Protein AF-0000000067826919 (afdb_homodimer)

Sequence (488 aa):
MISADLNPHSVPWWILAPQGTEAQAIAKGLGKTDQIYLQAMPVGATAVQSFLANLAQTWAKSEKPQGLLVMGVTGSLSADYGIGQALWVEQCQYWESGNHGQRQEYVGDRRLMDRVNHLLGPEWQIPAVRGITVSEVVCRGEEKELLGKKSGAQVVDMENTAVLAFGEAKQIPVAILRVVSDTMTQDLPDLNGVFTEQGALQPLPLAKALLRRPLAAGHLIQGSLKACAQLTAIAQSLSGALGKMISADLNPHSVPWWILAPQGTEAQAIAKGLGKTDQIYLQAMPVGATAVQSFLANLAQTWAKSEKPQGLLVMGVTGSLSADYGIGQALWVEQCQYWESGNHGQRQEYVGDRRLMDRVNHLLGPEWQIPAVRGITVSEVVCRGEEKELLGKKSGAQVVDMENTAVLAFGEAKQIPVAILRVVSDTMTQDLPDLNGVFTEQGALQPLPLAKALLRRPLAAGHLIQGSLKACAQLTAIAQSLSGALGK

Foldseek 3Di:
DPPPCCVPPLQAEEEEEADDLQLVLLCLLLDDDPRHHYDHFFFFAVLRLVVVVVVVVVADPVRDHQEYEYEEAWEFLDPVADQQQKAWAAKEFEADPPCAPVTDIFGADVVVVVVLDVLLDPPNPHYYWHEYAYGADDFALVVSNVCCVRNVGGIYGGHVVNVRVVCVVVVHGYIYMYGYLYYSVAGAFHCGPQADPNRHGNDVVVVVSCVVPVVNVVSNVVSSVSRSNSSSNSSNSNSVSVVD/DPPPPCVPPLQAEEEEEADDLQLVLLCLLLDDDPRYHYDHFFFFAQLRLVVVVVVVVVADPPRDHQEYEYEEAWEFLDPVADQQQKAWAAKEFEADPPCAPVTDIFGADVVVVVVLDVLLDPPNPHYYWHEYAYGADDFALVVSNVCCVRNVGGIYGGHVVNVRVVCVVVVHGYIYMYGYLYYSVAGAFHCGPQADPNRHGNDVVVVVSCVVPVVNVVSNVVSSVSRSNSSSNSSNSNSVSVVD

Radius of gyration: 25.4 Å; Cα contacts (8 Å, |Δi|>4): 1041; chains: 2; bounding box: 56×92×64 Å

pLDDT: mean 90.51, std 14.55, range [22.2, 98.81]

Secondary structure (DSSP, 8-state):
-----------PEEEEEETTHHHHHHHHHH-S-SSEEEEEE-SSHHHHHHHHHHHHHHS-TT---S-EEEEEEEEE-STT--TT-EEEEEEEEE--TT-TT-SPEEE--HHHHHHHHHHH-GGG---EEEEEE-SS----HHHHHHHHHHH--SEEESSHHHHHHHHHHHT--EEEEEEEEE-TTSPPP--TTSB-TTSPBPHHHHHHHHHH-HHHHHHHHHHHHHHHHHHHHHHHHHHHHH--/-----------PEEEEEETTHHHHHHHHHH-S-SSEEEEEE-SSHHHHHHHHHHHHHHS-TT---S-EEEEEEEEE-STT--TT-EEEEEEEEE--TT-TT-SPEEE--HHHHHHHHHHH-GGG---EEEEEE-SS----HHHHHHHHHHH--SEEESSHHHHHHHHHHHT--EEEEEEEEE-TTSPPP--TTSB-TTSPBPHHHHHHHHHH-HHHHHHHHHHHHHHHHHHHHHHHHHHHHH--

InterPro domains:
  IPR000845 Nucleoside phosphorylase domain [PF01048] (55-188)
  IPR035994 Nucleoside phosphorylase superfamily [G3DSA:3.40.50.1580] (13-198)
  IPR035994 Nucleoside phosphorylase superfamily [SSF53167] (41-212)

Solvent-accessible surface area (backbone atoms only — not comparable to full-atom values): 24657 Å² total; per-residue (Å²): 133,80,78,78,74,74,73,63,80,73,66,44,43,35,34,40,16,41,50,60,63,48,31,49,26,32,46,64,24,36,55,90,58,86,55,54,43,78,42,66,35,42,44,31,31,68,24,33,42,56,50,50,57,53,53,55,68,70,40,52,93,87,53,68,62,78,34,38,35,35,44,42,69,26,36,20,27,38,94,86,50,52,69,40,42,57,32,31,42,44,31,30,24,48,50,49,90,89,49,73,76,74,42,70,73,40,68,38,30,63,69,56,46,51,52,52,46,62,46,56,36,84,86,63,75,60,50,75,38,40,28,30,20,30,89,62,76,80,31,46,16,67,58,29,43,51,46,14,67,74,69,69,25,38,30,40,40,35,38,58,45,35,53,42,50,48,18,62,76,68,72,30,46,30,28,39,41,30,16,18,25,43,44,42,87,45,45,39,32,67,57,71,74,21,48,47,84,66,18,46,79,37,62,63,56,42,52,52,26,35,68,74,28,56,68,23,30,50,46,46,52,52,20,43,53,46,14,33,52,42,42,15,52,52,29,30,36,40,38,55,46,64,77,96,131,79,78,78,76,74,74,64,80,72,65,44,44,34,36,40,18,40,52,63,64,47,30,48,28,31,45,64,23,36,54,89,58,85,56,53,43,78,41,67,34,42,45,32,32,70,23,33,42,56,49,50,58,54,52,55,68,69,40,51,93,86,53,67,61,76,32,37,36,35,44,41,68,26,36,22,26,38,93,86,50,53,69,41,42,56,32,32,41,45,32,30,25,48,50,48,91,88,48,70,75,73,43,69,73,39,68,40,29,63,69,56,44,50,53,51,44,62,47,57,37,83,85,66,76,60,50,74,40,39,28,30,19,28,89,62,74,80,30,45,16,67,57,29,44,51,48,15,68,74,69,68,26,38,28,40,39,36,40,60,45,36,53,43,51,47,19,62,75,68,71,28,46,31,28,39,41,29,16,17,24,43,42,42,86,45,44,39,34,68,58,73,75,20,49,49,85,66,17,45,79,37,63,62,56,41,52,53,26,35,69,74,28,57,68,24,30,49,45,47,50,53,21,44,51,47,16,33,52,43,42,16,52,52,29,30,36,40,38,55,46,65,77,95

Structure (mmCIF, N/CA/C/O backbone):
data_AF-0000000067826919-model_v1
#
loop_
_entity.id
_entity.type
_entity.pdbx_description
1 polymer 'Slr1977 protein'
#
loop_
_atom_site.group_PDB
_atom_site.id
_atom_site.type_symbol
_atom_site.label_atom_id
_atom_site.label_alt_id
_atom_site.label_comp_id
_atom_site.label_asym_id
_atom_site.label_entity_id
_atom_site.label_seq_id
_atom_site.pdbx_PDB_ins_code
_atom_site.Cartn_x
_atom_site.Cartn_y
_atom_site.Cartn_z
_atom_site.occupancy
_atom_site.B_iso_or_equiv
_atom_site.auth_seq_id
_atom_site.auth_comp_id
_atom_site.auth_asym_id
_atom_site.auth_atom_id
_atom_site.pdbx_PDB_model_num
ATOM 1 N N . MET A 1 1 ? 26.266 49.375 2.889 1 22.67 1 MET A N 1
ATOM 2 C CA . MET A 1 1 ? 25.312 48.938 1.87 1 22.67 1 MET A CA 1
ATOM 3 C C . MET A 1 1 ? 25.516 47.469 1.517 1 22.67 1 MET A C 1
ATOM 5 O O . MET A 1 1 ? 26.406 47.125 0.733 1 22.67 1 MET A O 1
ATOM 9 N N . ILE A 1 2 ? 25.578 46.562 2.486 1 28.77 2 ILE A N 1
ATOM 10 C CA . ILE A 1 2 ? 26.078 45.188 2.566 1 28.77 2 ILE A CA 1
ATOM 11 C C . ILE A 1 2 ? 25.375 44.344 1.529 1 28.77 2 ILE A C 1
ATOM 13 O O . ILE A 1 2 ? 24.141 44.25 1.51 1 28.77 2 ILE A O 1
ATOM 17 N N . SER A 1 3 ? 25.891 44.312 0.277 1 25.03 3 SER A N 1
ATOM 18 C CA . SER A 1 3 ? 25.469 43.5 -0.864 1 25.03 3 SER A CA 1
ATOM 19 C C . SER A 1 3 ? 25.172 42.062 -0.449 1 25.03 3 SER A C 1
ATOM 21 O O . SER A 1 3 ? 26.047 41.375 0.03 1 25.03 3 SER A O 1
ATOM 23 N N . ALA A 1 4 ? 24.234 41.812 0.43 1 30.27 4 ALA A N 1
ATOM 24 C CA . ALA A 1 4 ? 23.844 40.5 0.931 1 30.27 4 ALA A CA 1
ATOM 25 C C . ALA A 1 4 ? 23.766 39.469 -0.202 1 30.27 4 ALA A C 1
ATOM 27 O O . ALA A 1 4 ? 22.844 39.5 -1.021 1 30.27 4 ALA A O 1
ATOM 28 N N . ASP A 1 5 ? 24.828 39.156 -0.942 1 29.58 5 ASP A N 1
ATOM 29 C CA . ASP A 1 5 ? 25.188 38.156 -1.945 1 29.58 5 ASP A CA 1
ATOM 30 C C . ASP A 1 5 ? 24.609 36.812 -1.59 1 29.58 5 ASP A C 1
ATOM 32 O O . ASP A 1 5 ? 25.234 36 -0.884 1 29.58 5 ASP A O 1
ATOM 36 N N . LEU A 1 6 ? 23.438 36.594 -0.964 1 31.91 6 LEU A N 1
ATOM 37 C CA . LEU A 1 6 ? 22.75 35.312 -0.764 1 31.91 6 LEU A CA 1
ATOM 38 C C . LEU A 1 6 ? 22.828 34.469 -2.021 1 31.91 6 LEU A C 1
ATOM 40 O O . LEU A 1 6 ? 22.062 34.688 -2.969 1 31.91 6 LEU A O 1
ATOM 44 N N . ASN A 1 7 ? 23.938 34.344 -2.688 1 33.41 7 ASN A N 1
ATOM 45 C CA . ASN A 1 7 ? 24.125 33.406 -3.797 1 33.41 7 ASN A CA 1
ATOM 46 C C . ASN A 1 7 ? 23.547 32.031 -3.48 1 33.41 7 ASN A C 1
ATOM 48 O O . ASN A 1 7 ? 24.281 31.109 -3.152 1 33.41 7 ASN A O 1
ATOM 52 N N . PRO A 1 8 ? 22.594 31.781 -2.395 1 36.62 8 PRO A N 1
ATOM 53 C CA . PRO A 1 8 ? 22.422 30.5 -1.712 1 36.62 8 PRO A CA 1
ATOM 54 C C . PRO A 1 8 ? 22.266 29.328 -2.684 1 36.62 8 PRO A C 1
ATOM 56 O O . PRO A 1 8 ? 21.609 29.453 -3.713 1 36.62 8 PRO A O 1
ATOM 59 N N . HIS A 1 9 ? 23.172 28.641 -3.074 1 40.69 9 HIS A N 1
ATOM 60 C CA . HIS A 1 9 ? 22.984 27.281 -3.584 1 40.69 9 HIS A CA 1
ATOM 61 C C . HIS A 1 9 ? 21.688 26.688 -3.078 1 40.69 9 HIS A C 1
ATOM 63 O O . HIS A 1 9 ? 21.5 26.5 -1.873 1 40.69 9 HIS A O 1
ATOM 69 N N . SER A 1 10 ? 20.5 27.062 -3.475 1 48.16 10 SER A N 1
ATOM 70 C CA . SER A 1 10 ? 19.094 26.859 -3.166 1 48.16 10 SER A CA 1
ATOM 71 C C . SER A 1 10 ? 18.812 25.406 -2.811 1 48.16 10 SER A C 1
ATOM 73 O O . SER A 1 10 ? 18.844 24.531 -3.68 1 48.16 10 SER A O 1
ATOM 75 N N . VAL A 1 11 ? 19.469 24.969 -1.791 1 51.22 11 VAL A N 1
ATOM 76 C CA . VAL A 1 11 ? 19.125 23.641 -1.307 1 51.22 11 VAL A CA 1
ATOM 77 C C . VAL A 1 11 ? 17.609 23.422 -1.413 1 51.22 11 VAL A C 1
ATOM 79 O O . VAL A 1 11 ? 16.828 24.234 -0.936 1 51.22 11 VAL A O 1
ATOM 82 N N . PRO A 1 12 ? 17.312 22.484 -2.201 1 64 12 PRO A N 1
ATOM 83 C CA . PRO A 1 12 ? 15.906 22.125 -2.428 1 64 12 PRO A CA 1
ATOM 84 C C . PRO A 1 12 ? 15.148 21.875 -1.129 1 64 12 PRO A C 1
ATOM 86 O O . PRO A 1 12 ? 15.75 21.531 -0.113 1 64 12 PRO A O 1
ATOM 89 N N . TRP A 1 13 ? 14.023 22.484 -0.927 1 77.88 13 TRP A N 1
ATOM 90 C CA . TRP A 1 13 ? 13.07 22.188 0.14 1 77.88 13 TRP A CA 1
ATOM 91 C C . TRP A 1 13 ? 12.719 20.703 0.146 1 77.88 13 TRP A C 1
ATOM 93 O O . TRP A 1 13 ? 12.602 20.078 -0.913 1 77.88 13 TRP A O 1
ATOM 103 N N . TRP A 1 14 ? 12.836 20.141 1.384 1 90.12 14 TRP A N 1
ATOM 104 C CA . TRP A 1 14 ? 12.359 18.781 1.536 1 90.12 14 TRP A CA 1
ATOM 105 C C . TRP A 1 14 ? 10.953 18.75 2.129 1 90.12 14 TRP A C 1
ATOM 107 O O . TRP A 1 14 ? 10.695 19.391 3.148 1 90.12 14 TRP A O 1
ATOM 117 N N . ILE A 1 15 ? 10.125 18.109 1.476 1 96.25 15 ILE A N 1
ATOM 118 C CA . ILE A 1 15 ? 8.805 17.812 2.014 1 96.25 15 ILE A CA 1
ATOM 119 C C . ILE A 1 15 ? 8.711 16.328 2.359 1 96.25 15 ILE A C 1
ATOM 121 O O . ILE A 1 15 ? 9.016 15.477 1.529 1 96.25 15 ILE A O 1
ATOM 125 N N . LEU A 1 16 ? 8.422 16.047 3.604 1 97.69 16 LEU A N 1
ATOM 126 C CA . LEU A 1 16 ? 8.125 14.695 4.055 1 97.69 16 LEU A CA 1
ATOM 127 C C . LEU A 1 16 ? 6.625 14.477 4.152 1 97.69 16 LEU A C 1
ATOM 129 O O . LEU A 1 16 ? 5.902 15.32 4.688 1 97.69 16 LEU A O 1
ATOM 133 N N . ALA A 1 17 ? 6.16 13.391 3.598 1 98.25 17 ALA A N 1
ATOM 134 C CA . ALA A 1 17 ? 4.734 13.07 3.652 1 98.25 17 ALA A CA 1
ATOM 135 C C . ALA A 1 17 ? 4.52 11.578 3.873 1 98.25 17 ALA A C 1
ATOM 137 O O . ALA A 1 17 ? 5.227 10.75 3.295 1 98.25 17 ALA A O 1
ATOM 138 N N . PRO A 1 18 ? 3.52 11.242 4.777 1 97.31 18 PRO A N 1
ATOM 139 C CA . PRO A 1 18 ? 3.197 9.812 4.863 1 97.31 18 PRO A CA 1
ATOM 140 C C . PRO A 1 18 ? 2.924 9.188 3.496 1 97.31 18 PRO A C 1
ATOM 142 O O . PRO A 1 18 ? 2.264 9.805 2.654 1 97.31 18 PRO A O 1
ATOM 145 N N . GLN A 1 19 ? 3.447 8.062 3.297 1 93.88 19 GLN A N 1
ATOM 146 C CA . GLN A 1 19 ? 3.336 7.371 2.014 1 93.88 19 GLN A CA 1
ATOM 147 C C . GLN A 1 19 ? 1.877 7.09 1.665 1 93.88 19 GLN A C 1
ATOM 149 O O . GLN A 1 19 ? 1 7.168 2.529 1 93.88 19 GLN A O 1
ATOM 154 N N . GLY A 1 20 ? 1.653 6.75 0.382 1 92.06 20 GLY A N 1
ATOM 155 C CA . GLY A 1 20 ? 0.302 6.453 -0.062 1 92.06 20 GLY A CA 1
ATOM 156 C C . GLY A 1 20 ? -0.434 7.664 -0.596 1 92.06 20 GLY A C 1
ATOM 157 O O . GLY A 1 20 ? 0.093 8.398 -1.438 1 92.06 20 GLY A O 1
ATOM 158 N N . THR A 1 21 ? -1.667 7.793 -0.115 1 94.69 21 THR A N 1
ATOM 159 C CA . THR A 1 21 ? -2.582 8.781 -0.669 1 94.69 21 THR A CA 1
ATOM 160 C C . THR A 1 21 ? -2.061 10.195 -0.426 1 94.69 21 THR A C 1
ATOM 162 O O . THR A 1 21 ? -2.164 11.062 -1.299 1 94.69 21 THR A O 1
ATOM 165 N N . GLU A 1 22 ? -1.487 10.398 0.685 1 97.56 22 GLU A N 1
ATOM 166 C CA . GLU A 1 22 ? -1.019 11.734 1.034 1 97.56 22 GLU A CA 1
ATOM 167 C C . GLU A 1 22 ? 0.143 12.164 0.142 1 97.56 22 GLU A C 1
ATOM 169 O O . GLU A 1 22 ? 0.104 13.242 -0.464 1 97.56 22 GLU A O 1
ATOM 174 N N . ALA A 1 23 ? 1.159 11.375 0.108 1 96.94 23 ALA A N 1
ATOM 175 C CA . ALA A 1 23 ? 2.314 11.688 -0.73 1 96.94 23 ALA A CA 1
ATOM 176 C C . ALA A 1 23 ? 1.904 11.859 -2.189 1 96.94 23 ALA A C 1
ATOM 178 O O . ALA A 1 23 ? 2.418 12.734 -2.887 1 96.94 23 ALA A O 1
ATOM 179 N N . GLN A 1 24 ? 0.992 11.078 -2.619 1 95.19 24 GLN A N 1
ATOM 180 C CA . GLN A 1 24 ? 0.528 11.164 -4 1 95.19 24 GLN A CA 1
ATOM 181 C C . GLN A 1 24 ? -0.197 12.484 -4.254 1 95.19 24 GLN A C 1
ATOM 183 O O . GLN A 1 24 ? -0.012 13.102 -5.305 1 95.19 24 GLN A O 1
ATOM 188 N N . ALA A 1 25 ? -1.01 12.852 -3.328 1 97.56 25 ALA A N 1
ATOM 189 C CA . ALA A 1 25 ? -1.729 14.117 -3.453 1 97.56 25 ALA A CA 1
ATOM 190 C C . ALA A 1 25 ? -0.761 15.297 -3.535 1 97.56 25 ALA A C 1
ATOM 192 O O . ALA A 1 25 ? -0.942 16.203 -4.352 1 97.56 25 ALA A O 1
ATOM 193 N N . ILE A 1 26 ? 0.23 15.234 -2.709 1 97.94 26 ILE A N 1
ATOM 194 C CA . ILE A 1 26 ? 1.218 16.297 -2.672 1 97.94 26 ILE A CA 1
ATOM 195 C C . ILE A 1 26 ? 2.035 16.297 -3.963 1 97.94 26 ILE A C 1
ATOM 197 O O . ILE A 1 26 ? 2.285 17.344 -4.551 1 97.94 26 ILE A O 1
ATOM 201 N N . ALA A 1 27 ? 2.389 15.164 -4.383 1 96.38 27 ALA A N 1
ATOM 202 C CA . ALA A 1 27 ? 3.121 15.047 -5.641 1 96.38 27 ALA A CA 1
ATOM 203 C C . ALA A 1 27 ? 2.32 15.633 -6.801 1 96.38 27 ALA A C 1
ATOM 205 O O . ALA A 1 27 ? 2.871 16.328 -7.652 1 96.38 27 ALA A O 1
ATOM 206 N N . LYS A 1 28 ? 1.099 15.273 -6.824 1 96 28 LYS A N 1
ATOM 207 C CA . LYS A 1 28 ? 0.214 15.797 -7.863 1 96 28 LYS A CA 1
ATOM 208 C C . LYS A 1 28 ? 0.203 17.328 -7.859 1 96 28 LYS A C 1
ATOM 210 O O . LYS A 1 28 ? 0.217 17.953 -8.922 1 96 28 LYS A O 1
ATOM 215 N N . GLY A 1 29 ? 0.184 17.875 -6.727 1 97.56 29 GLY A N 1
ATOM 216 C CA . GLY A 1 29 ? 0.195 19.328 -6.602 1 97.56 29 GLY A CA 1
ATOM 217 C C . GLY A 1 29 ? 1.517 19.938 -7.012 1 97.56 29 GLY A C 1
ATOM 218 O O . GLY A 1 29 ? 1.539 20.984 -7.676 1 97.56 29 GLY A O 1
ATOM 219 N N . LEU A 1 30 ? 2.582 19.344 -6.613 1 95.44 30 LEU A N 1
ATOM 220 C CA . LEU A 1 30 ? 3.906 19.875 -6.91 1 95.44 30 LEU A CA 1
ATOM 221 C C . LEU A 1 30 ? 4.191 19.812 -8.406 1 95.44 30 LEU A C 1
ATOM 223 O O . LEU A 1 30 ? 4.848 20.703 -8.953 1 95.44 30 LEU A O 1
ATOM 227 N N . GLY A 1 31 ? 3.65 18.797 -9.039 1 93.5 31 GLY A N 1
ATOM 228 C CA . GLY A 1 31 ? 4.004 18.609 -10.438 1 93.5 31 GLY A CA 1
ATOM 229 C C . GLY A 1 31 ? 5.488 18.375 -10.648 1 93.5 31 GLY A C 1
ATOM 230 O O . GLY A 1 31 ? 6.148 17.75 -9.82 1 93.5 31 GLY A O 1
ATOM 231 N N . LYS A 1 32 ? 5.957 18.703 -11.828 1 87.19 32 LYS A N 1
ATOM 232 C CA . LYS A 1 32 ? 7.387 18.609 -12.109 1 87.19 32 LYS A CA 1
ATOM 233 C C . LYS A 1 32 ? 8.141 19.797 -11.523 1 87.19 32 LYS A C 1
ATOM 235 O O . LYS A 1 32 ? 7.793 20.953 -11.789 1 87.19 32 LYS A O 1
ATOM 240 N N . THR A 1 33 ? 8.922 19.547 -10.57 1 84.81 33 THR A N 1
ATOM 241 C CA . THR A 1 33 ? 9.703 20.625 -9.953 1 84.81 33 THR A CA 1
ATOM 242 C C . THR A 1 33 ? 11.078 20.109 -9.539 1 84.81 33 THR A C 1
ATOM 244 O O . THR A 1 33 ? 11.227 18.953 -9.148 1 84.81 33 THR A O 1
ATOM 247 N N . ASP A 1 34 ? 12 20.984 -9.633 1 82.44 34 ASP A N 1
ATOM 248 C CA . ASP A 1 34 ? 13.344 20.672 -9.164 1 82.44 34 ASP A CA 1
ATOM 249 C C . ASP A 1 34 ? 13.695 21.453 -7.91 1 82.44 34 ASP A C 1
ATOM 251 O O . ASP A 1 34 ? 14.812 21.359 -7.402 1 82.44 34 ASP A O 1
ATOM 255 N N . GLN A 1 35 ? 12.742 22.109 -7.434 1 83.69 35 GLN A N 1
ATOM 256 C CA . GLN A 1 35 ? 13 22.984 -6.297 1 83.69 35 GLN A CA 1
ATOM 257 C C . GLN A 1 35 ? 12.586 22.328 -4.988 1 83.69 35 GLN A C 1
ATOM 259 O O . GLN A 1 35 ? 12.984 22.781 -3.908 1 83.69 35 GLN A O 1
ATOM 264 N N . ILE A 1 36 ? 11.727 21.422 -5.125 1 88.19 36 ILE A N 1
ATOM 265 C CA . ILE A 1 36 ? 11.203 20.75 -3.943 1 88.19 36 ILE A CA 1
ATOM 266 C C . ILE A 1 36 ? 11.398 19.234 -4.082 1 88.19 36 ILE A C 1
ATOM 268 O O . ILE A 1 36 ? 11.062 18.656 -5.113 1 88.19 36 ILE A O 1
ATOM 272 N N . TYR A 1 37 ? 11.969 18.688 -3.047 1 90.12 37 TYR A N 1
ATOM 273 C CA . TYR A 1 37 ? 12.109 17.25 -2.988 1 90.12 37 TYR A CA 1
ATOM 274 C C . TYR A 1 37 ? 11.047 16.625 -2.084 1 90.12 37 TYR A C 1
ATOM 276 O O . TYR A 1 37 ? 10.977 16.953 -0.895 1 90.12 37 TYR A O 1
ATOM 284 N N . LEU A 1 38 ? 10.258 15.836 -2.66 1 95 38 LEU A N 1
ATOM 285 C CA . LEU A 1 38 ? 9.234 15.133 -1.893 1 95 38 LEU A CA 1
ATOM 286 C C . LEU A 1 38 ? 9.711 13.742 -1.502 1 95 38 LEU A C 1
ATOM 288 O O . LEU A 1 38 ? 10.18 12.977 -2.352 1 95 38 LEU A O 1
ATOM 292 N N . GLN A 1 39 ? 9.648 13.461 -0.242 1 94.94 39 GLN A N 1
ATOM 293 C CA . GLN A 1 39 ? 10 12.141 0.272 1 94.94 39 GLN A CA 1
ATOM 294 C C . GLN A 1 39 ? 8.836 11.516 1.032 1 94.94 39 GLN A C 1
ATOM 296 O O . GLN A 1 39 ? 8.359 12.078 2.023 1 94.94 39 GLN A O 1
ATOM 301 N N . ALA A 1 40 ? 8.414 10.352 0.578 1 96.19 40 ALA A N 1
ATOM 302 C CA . ALA A 1 40 ? 7.371 9.609 1.288 1 96.19 40 ALA A CA 1
ATOM 303 C C . ALA A 1 40 ? 7.941 8.914 2.52 1 96.19 40 ALA A C 1
ATOM 305 O O . ALA A 1 40 ? 9.008 8.305 2.459 1 96.19 40 ALA A O 1
ATOM 306 N N . MET A 1 41 ? 7.25 9.023 3.58 1 97.06 41 MET A N 1
ATOM 307 C CA . MET A 1 41 ? 7.688 8.367 4.809 1 97.06 41 MET A CA 1
ATOM 308 C C . MET A 1 41 ? 6.664 7.336 5.27 1 97.06 41 MET A C 1
ATOM 310 O O . MET A 1 41 ? 5.504 7.379 4.859 1 97.06 41 MET A O 1
ATOM 314 N N . PRO A 1 42 ? 7.082 6.371 6.07 1 96.75 42 PRO A N 1
ATOM 315 C CA . PRO A 1 42 ? 6.145 5.379 6.609 1 96.75 42 PRO A CA 1
ATOM 316 C C . PRO A 1 42 ? 5.195 5.973 7.645 1 96.75 42 PRO A C 1
ATOM 318 O O . PRO A 1 42 ? 5.332 7.141 8.016 1 96.75 42 PRO A O 1
ATOM 321 N N . VAL A 1 43 ? 4.273 5.184 7.988 1 96.62 43 VAL A N 1
ATOM 322 C CA . VAL A 1 43 ? 3.307 5.613 8.992 1 96.62 43 VAL A CA 1
ATOM 323 C C . VAL A 1 43 ? 3.748 5.133 10.375 1 96.62 43 VAL A C 1
ATOM 325 O O . VAL A 1 43 ? 4.203 3.998 10.523 1 96.62 43 VAL A O 1
ATOM 328 N N . GLY A 1 44 ? 3.631 6.039 11.336 1 96.69 44 GLY A N 1
ATOM 329 C CA . GLY A 1 44 ? 3.971 5.695 12.703 1 96.69 44 GLY A CA 1
ATOM 330 C C . GLY A 1 44 ? 5.293 6.281 13.164 1 96.69 44 GLY A C 1
ATOM 331 O O . GLY A 1 44 ? 6.254 6.328 12.391 1 96.69 44 GLY A O 1
ATOM 332 N N . ALA A 1 45 ? 5.336 6.617 14.391 1 95.56 45 ALA A N 1
ATOM 333 C CA . ALA A 1 45 ? 6.492 7.328 14.93 1 95.56 45 ALA A CA 1
ATOM 334 C C . ALA A 1 45 ? 7.742 6.449 14.906 1 95.56 45 ALA A C 1
ATOM 336 O O . ALA A 1 45 ? 8.82 6.906 14.516 1 95.56 45 ALA A O 1
ATOM 337 N N . THR A 1 46 ? 7.594 5.211 15.242 1 94.62 46 THR A N 1
ATOM 338 C CA . THR A 1 46 ? 8.742 4.316 15.297 1 94.62 46 THR A CA 1
ATOM 339 C C . THR A 1 46 ? 9.312 4.082 13.898 1 94.62 46 THR A C 1
ATOM 341 O O . THR A 1 46 ? 10.523 4.172 13.695 1 94.62 46 THR A O 1
ATOM 344 N N . ALA A 1 47 ? 8.453 3.836 13.016 1 96.75 47 ALA A N 1
ATOM 345 C CA . ALA A 1 47 ? 8.875 3.611 11.641 1 96.75 47 ALA A CA 1
ATOM 346 C C . ALA A 1 47 ? 9.531 4.859 11.055 1 96.75 47 ALA A C 1
ATOM 348 O O . ALA A 1 47 ? 10.516 4.77 10.312 1 96.75 47 ALA A O 1
ATOM 349 N N . VAL A 1 48 ? 9.016 5.977 11.383 1 97.94 48 VAL A N 1
ATOM 350 C CA . VAL A 1 48 ? 9.531 7.242 10.875 1 97.94 48 VAL A CA 1
ATOM 351 C C . VAL A 1 48 ? 10.93 7.492 11.438 1 97.94 48 VAL A C 1
ATOM 353 O O . VAL A 1 48 ? 11.812 7.984 10.727 1 97.94 48 VAL A O 1
ATOM 356 N N . GLN A 1 49 ? 11.133 7.145 12.695 1 96.94 49 GLN A N 1
ATOM 357 C CA . GLN A 1 49 ? 12.445 7.32 13.305 1 96.94 49 GLN A CA 1
ATOM 358 C C . GLN A 1 49 ? 13.516 6.551 12.539 1 96.94 49 GLN A C 1
ATOM 360 O O . GLN A 1 49 ? 14.562 7.102 12.195 1 96.94 49 GLN A O 1
ATOM 365 N N . SER A 1 50 ? 13.18 5.336 12.281 1 96.12 50 SER A N 1
ATOM 366 C CA . SER A 1 50 ? 14.109 4.508 11.523 1 96.12 50 SER A CA 1
ATOM 367 C C . SER A 1 50 ? 14.312 5.047 10.117 1 96.12 50 SER A C 1
ATOM 369 O O . SER A 1 50 ? 15.438 5.074 9.609 1 96.12 50 SER A O 1
ATOM 371 N N . PHE A 1 51 ? 13.266 5.438 9.531 1 97 51 PHE A N 1
ATOM 372 C CA . PHE A 1 51 ? 13.297 5.992 8.18 1 97 51 PHE A CA 1
ATOM 373 C C . PHE A 1 51 ? 14.195 7.219 8.117 1 97 51 PHE A C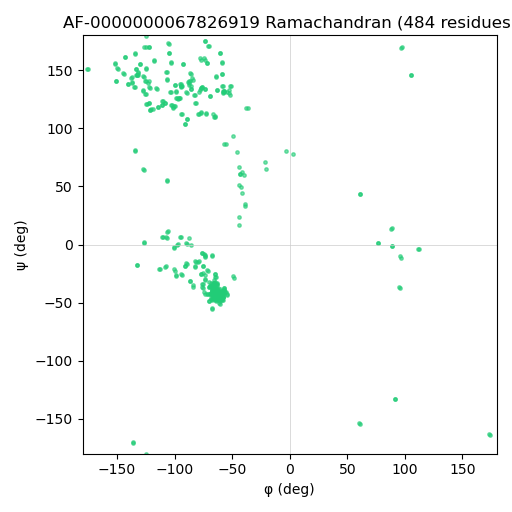 1
ATOM 375 O O . PHE A 1 51 ? 15.047 7.324 7.238 1 97 51 PHE A O 1
ATOM 382 N N . LEU A 1 52 ? 14.078 8.102 9.047 1 96.31 52 LEU A N 1
ATOM 383 C CA . LEU A 1 52 ? 14.836 9.352 9.055 1 96.31 52 LEU A CA 1
ATOM 384 C C . LEU A 1 52 ? 16.312 9.086 9.328 1 96.31 52 LEU A C 1
ATOM 386 O O . LEU A 1 52 ? 17.172 9.758 8.773 1 96.31 52 LEU A O 1
ATOM 390 N N . ALA A 1 53 ? 16.562 8.094 10.195 1 94.69 53 ALA A N 1
ATOM 391 C CA . ALA A 1 53 ? 17.953 7.715 10.438 1 94.69 53 ALA A CA 1
ATOM 392 C C . ALA A 1 53 ? 18.625 7.242 9.156 1 94.69 53 ALA A C 1
ATOM 394 O O . ALA A 1 53 ? 19.766 7.633 8.859 1 94.69 53 ALA A O 1
ATOM 395 N N . ASN A 1 54 ? 17.938 6.527 8.422 1 92.69 54 ASN A N 1
ATOM 396 C CA . ASN A 1 54 ? 18.469 6.027 7.156 1 92.69 54 ASN A CA 1
ATOM 397 C C . ASN A 1 54 ? 18.594 7.145 6.125 1 92.69 54 ASN A C 1
ATOM 399 O O . ASN A 1 54 ? 19.578 7.199 5.379 1 92.69 54 ASN A O 1
ATOM 403 N N . LEU A 1 55 ? 17.578 7.969 6.082 1 90.31 55 LEU A N 1
ATOM 404 C CA . LEU A 1 55 ? 17.594 9.094 5.152 1 90.31 55 LEU A CA 1
ATOM 405 C C . LEU A 1 55 ? 18.797 10 5.41 1 90.31 55 LEU A C 1
ATOM 407 O O . LEU A 1 55 ? 19.453 10.438 4.469 1 90.31 55 LEU A O 1
ATOM 411 N N . ALA A 1 56 ? 19.109 10.219 6.602 1 90.19 56 ALA A N 1
ATOM 412 C CA . ALA A 1 56 ? 20.203 11.102 6.992 1 90.19 56 ALA A CA 1
ATOM 413 C C . ALA A 1 56 ? 21.547 10.547 6.516 1 90.19 56 ALA A C 1
ATOM 415 O O . ALA A 1 56 ? 22.469 11.312 6.227 1 90.19 56 ALA A O 1
ATOM 416 N N . GLN A 1 57 ? 21.578 9.234 6.41 1 88.06 57 GLN A N 1
ATOM 417 C CA . GLN A 1 57 ? 22.828 8.602 5.961 1 88.06 57 GLN A CA 1
ATOM 418 C C . GLN A 1 57 ? 23.062 8.867 4.48 1 88.06 57 GLN A C 1
ATOM 420 O O . GLN A 1 57 ? 24.203 8.758 4.004 1 88.06 57 GLN A O 1
ATOM 425 N N . THR A 1 58 ? 22 9.156 3.828 1 82.75 58 THR A N 1
ATOM 426 C CA . THR A 1 58 ? 22.156 9.398 2.396 1 82.75 58 THR A CA 1
ATOM 427 C C . THR A 1 58 ? 22.625 10.82 2.135 1 82.75 58 THR A C 1
ATOM 429 O O . THR A 1 58 ? 23.062 11.141 1.024 1 82.75 58 THR A O 1
ATOM 432 N N . TRP A 1 59 ? 22.547 11.664 3.1 1 79.81 59 TRP A N 1
ATOM 433 C CA . TRP A 1 59 ? 22.953 13.062 2.955 1 79.81 59 TRP A CA 1
ATOM 434 C C . TRP A 1 59 ? 24.453 13.203 3.104 1 79.81 59 TRP A C 1
ATOM 436 O O . TRP A 1 59 ? 25.062 12.578 3.975 1 79.81 59 TRP A O 1
ATOM 446 N N . ALA A 1 60 ? 24.953 13.773 1.94 1 72.19 60 ALA A N 1
ATOM 447 C CA . ALA A 1 60 ? 26.359 14.117 2.119 1 72.19 60 ALA A CA 1
ATOM 448 C C . ALA A 1 60 ? 26.547 15.086 3.281 1 72.19 60 ALA A C 1
ATOM 450 O O . ALA A 1 60 ? 25.641 15.867 3.596 1 72.19 60 ALA A O 1
ATOM 451 N N . LYS A 1 61 ? 27.703 14.898 3.924 1 62.47 61 LYS A N 1
ATOM 452 C CA . LYS A 1 61 ? 28 15.742 5.078 1 62.47 61 LYS A CA 1
ATOM 453 C C . LYS A 1 61 ? 27.781 17.219 4.762 1 62.47 61 LYS A C 1
ATOM 455 O O . LYS A 1 61 ? 27.312 17.984 5.613 1 62.47 61 LYS A O 1
ATOM 460 N N . SER A 1 62 ? 27.922 17.516 3.555 1 60.22 62 SER A N 1
ATOM 461 C CA . SER A 1 62 ? 27.859 18.906 3.15 1 60.22 62 SER A CA 1
ATOM 462 C C . SER A 1 62 ? 26.484 19.266 2.611 1 60.22 62 SER A C 1
ATOM 464 O O . SER A 1 62 ? 26.188 20.453 2.387 1 60.22 62 SER A O 1
ATOM 466 N N . GLU A 1 63 ? 25.562 18.25 2.598 1 71.81 63 GLU A N 1
ATOM 467 C CA . GLU A 1 63 ? 24.297 18.562 1.955 1 71.81 63 GLU A CA 1
ATOM 468 C C . GLU A 1 63 ? 23.125 18.25 2.867 1 71.81 63 GLU A C 1
ATOM 470 O O . GLU A 1 63 ? 22.266 17.438 2.518 1 71.81 63 GLU A O 1
ATOM 475 N N . LYS A 1 64 ? 23.109 19.031 3.986 1 76.75 64 LYS A N 1
ATOM 476 C CA . LYS A 1 64 ? 21.953 18.938 4.887 1 76.75 64 LYS A CA 1
ATOM 477 C C . LYS A 1 64 ? 20.812 19.844 4.426 1 76.75 64 LYS A C 1
ATOM 479 O O . LYS A 1 64 ? 21.047 20.953 3.963 1 76.75 64 LYS A O 1
ATOM 484 N N . PRO A 1 65 ? 19.609 19.281 4.641 1 84.31 65 PRO A N 1
ATOM 485 C CA . PRO A 1 65 ? 18.484 20.141 4.25 1 84.31 65 PRO A CA 1
ATOM 486 C C . PRO A 1 65 ? 18.406 21.422 5.086 1 84.31 65 PRO A C 1
ATOM 488 O O . PRO A 1 65 ? 18.703 21.391 6.281 1 84.31 65 PRO A O 1
ATOM 491 N N . GLN A 1 66 ? 18 22.469 4.457 1 83.12 66 GLN A N 1
ATOM 492 C CA . GLN A 1 66 ? 17.812 23.734 5.148 1 83.12 66 GLN A CA 1
ATOM 493 C C . GLN A 1 66 ? 16.547 23.734 6 1 83.12 66 GLN A C 1
ATOM 495 O O . GLN A 1 66 ? 16.406 24.562 6.902 1 83.12 66 GLN A O 1
ATOM 500 N N . GLY A 1 67 ? 15.68 22.844 5.711 1 91.69 67 GLY A N 1
ATOM 501 C CA . GLY A 1 67 ? 14.43 22.672 6.434 1 91.69 67 GLY A CA 1
ATOM 502 C C . GLY A 1 67 ? 13.625 21.469 5.973 1 91.69 67 GLY A C 1
ATOM 503 O O . GLY A 1 67 ? 13.781 21.016 4.84 1 91.69 67 GLY A O 1
ATOM 504 N N . LEU A 1 68 ? 12.906 20.984 6.895 1 95.31 68 LEU A N 1
ATOM 505 C CA . LEU A 1 68 ? 11.984 19.891 6.594 1 95.31 68 LEU A CA 1
ATOM 506 C C . LEU A 1 68 ? 10.539 20.344 6.781 1 95.31 68 LEU A C 1
ATOM 508 O O . LEU A 1 68 ? 10.156 20.797 7.867 1 95.31 68 LEU A O 1
ATOM 512 N N . LEU A 1 69 ? 9.859 20.297 5.727 1 97.25 69 LEU A N 1
ATOM 513 C CA . LEU A 1 69 ? 8.422 20.516 5.801 1 97.25 69 LEU A CA 1
ATOM 514 C C . LEU A 1 69 ? 7.656 19.203 5.793 1 97.25 69 LEU A C 1
ATOM 516 O O . LEU A 1 69 ? 7.777 18.422 4.852 1 97.25 69 LEU A O 1
ATOM 520 N N . VAL A 1 70 ? 6.91 18.969 6.855 1 98.44 70 VAL A N 1
ATOM 521 C CA . VAL A 1 70 ? 6.055 17.797 6.918 1 98.44 70 VAL A CA 1
ATOM 522 C C . VAL A 1 70 ? 4.633 18.156 6.512 1 98.44 70 VAL A C 1
ATOM 524 O O . VAL A 1 70 ? 4.062 19.125 7.027 1 98.44 70 VAL A O 1
ATOM 527 N N . MET A 1 71 ? 4.125 17.469 5.57 1 98.5 71 MET A N 1
ATOM 528 C CA . MET A 1 71 ? 2.744 17.672 5.145 1 98.5 71 MET A CA 1
ATOM 529 C C . MET A 1 71 ? 1.959 16.359 5.195 1 98.5 71 MET A C 1
ATOM 531 O O . MET A 1 71 ? 2.477 15.312 4.824 1 98.5 71 MET A O 1
ATOM 535 N N . GLY A 1 72 ? 0.743 16.484 5.617 1 98.62 72 GLY A N 1
ATOM 536 C CA . GLY A 1 72 ? -0.124 15.312 5.699 1 98.62 72 GLY A CA 1
ATOM 537 C C . GLY A 1 72 ? -1.458 15.609 6.355 1 98.62 72 GLY A C 1
ATOM 538 O O . GLY A 1 72 ? -1.854 16.766 6.48 1 98.62 72 GLY A O 1
ATOM 539 N N . VAL A 1 73 ? -2.174 14.492 6.781 1 98.56 73 VAL A N 1
ATOM 540 C CA . VAL A 1 73 ? -3.494 14.68 7.375 1 98.56 73 VAL A CA 1
ATOM 541 C C . VAL A 1 73 ? -3.41 14.492 8.891 1 98.56 73 VAL A C 1
ATOM 543 O O . VAL A 1 73 ? -2.41 13.992 9.406 1 98.56 73 VAL A O 1
ATOM 546 N N . THR A 1 74 ? -4.477 14.961 9.555 1 98.38 74 THR A N 1
ATOM 547 C CA . THR A 1 74 ? -4.566 14.883 11.008 1 98.38 74 THR A CA 1
ATOM 548 C C . THR A 1 74 ? -6.02 14.734 11.453 1 98.38 74 THR A C 1
ATOM 550 O O . THR A 1 74 ? -6.938 15.078 10.711 1 98.38 74 THR A O 1
ATOM 553 N N . GLY A 1 75 ? -6.168 14.078 12.602 1 98.19 75 GLY A N 1
ATOM 554 C CA . GLY A 1 75 ? -7.473 14.086 13.242 1 98.19 75 GLY A CA 1
ATOM 555 C C . GLY A 1 75 ? -7.676 15.273 14.172 1 98.19 75 GLY A C 1
ATOM 556 O O . GLY A 1 75 ? -6.766 15.641 14.922 1 98.19 75 GLY A O 1
ATOM 557 N N . SER A 1 76 ? -8.844 15.805 14.109 1 98.44 76 SER A N 1
ATOM 558 C CA . SER A 1 76 ? -9.164 16.922 14.984 1 98.44 76 SER A CA 1
ATOM 559 C C . SER A 1 76 ? -9.664 16.438 16.344 1 98.44 76 SER A C 1
ATOM 561 O O . SER A 1 76 ? -10.453 15.492 16.422 1 98.44 76 SER A O 1
ATOM 563 N N . LEU A 1 77 ? -9.109 17.062 17.359 1 98.06 77 LEU A N 1
ATOM 564 C CA . LEU A 1 77 ? -9.539 16.797 18.734 1 98.06 77 LEU A CA 1
ATOM 565 C C . LEU A 1 77 ? -10.359 17.953 19.266 1 98.06 77 LEU A C 1
ATOM 567 O O . LEU A 1 77 ? -10.633 18.016 20.469 1 98.06 77 LEU A O 1
ATOM 571 N N . SER A 1 78 ? -10.633 18.891 18.438 1 95.94 78 SER A N 1
ATOM 572 C CA . SER A 1 78 ? -11.328 20.125 18.812 1 95.94 78 SER A CA 1
ATOM 573 C C . SER A 1 78 ? -12.469 20.422 17.844 1 95.94 78 SER A C 1
ATOM 575 O O . SER A 1 78 ? -12.352 20.172 16.641 1 95.94 78 SER A O 1
ATOM 577 N N . ALA A 1 79 ? -13.523 21.031 18.344 1 95.5 79 ALA A N 1
ATOM 578 C CA . ALA A 1 79 ? -14.664 21.406 17.516 1 95.5 79 ALA A CA 1
ATOM 579 C C . ALA A 1 79 ? -14.328 22.609 16.625 1 95.5 79 ALA A C 1
ATOM 581 O O . ALA A 1 79 ? -15.062 22.906 15.68 1 95.5 79 ALA A O 1
ATOM 582 N N . ASP A 1 80 ? -13.234 23.172 16.859 1 96.62 80 ASP A N 1
ATOM 583 C CA . ASP A 1 80 ? -12.891 24.422 16.203 1 96.62 80 ASP A CA 1
ATOM 584 C C . ASP A 1 80 ? -12.336 24.172 14.797 1 96.62 80 ASP A C 1
ATOM 586 O O . ASP A 1 80 ? -12.281 25.078 13.969 1 96.62 80 ASP A O 1
ATOM 590 N N . TYR A 1 81 ? -11.914 22.969 14.57 1 97.19 81 TYR A N 1
ATOM 591 C CA . TYR A 1 81 ? -11.234 22.703 13.305 1 97.19 81 TYR A CA 1
ATOM 592 C C . TYR A 1 81 ? -11.922 21.562 12.555 1 97.19 81 TYR A C 1
ATOM 594 O O . TYR A 1 81 ? -11.977 20.438 13.055 1 97.19 81 TYR A O 1
ATOM 602 N N . GLY A 1 82 ? -12.383 21.891 11.32 1 97.31 82 GLY A N 1
ATOM 603 C CA . GLY A 1 82 ? -13.148 20.922 10.539 1 97.31 82 GLY A CA 1
ATOM 604 C C . GLY A 1 82 ? -12.359 20.312 9.398 1 97.31 82 GLY A C 1
ATOM 605 O O . GLY A 1 82 ? -11.242 20.75 9.117 1 97.31 82 GLY A O 1
ATOM 606 N N . ILE A 1 83 ? -12.969 19.375 8.797 1 98.06 83 ILE A N 1
ATOM 607 C CA . ILE A 1 83 ? -12.344 18.641 7.703 1 98.06 83 ILE A CA 1
ATOM 608 C C . ILE A 1 83 ? -11.938 19.609 6.598 1 98.06 83 ILE A C 1
ATOM 610 O O . ILE A 1 83 ? -12.719 20.484 6.219 1 98.06 83 ILE A O 1
ATOM 614 N N . GLY A 1 84 ? -10.68 19.438 6.148 1 98 84 GLY A N 1
ATOM 615 C CA . GLY A 1 84 ? -10.18 20.266 5.062 1 98 84 GLY A CA 1
ATOM 616 C C . GLY A 1 84 ? -9.383 21.453 5.539 1 98 84 GLY A C 1
ATOM 617 O O . GLY A 1 84 ? -8.68 22.094 4.75 1 98 84 GLY A O 1
ATOM 618 N N . GLN A 1 85 ? -9.414 21.734 6.766 1 97.88 85 GLN A N 1
ATOM 619 C CA . GLN A 1 85 ? -8.688 22.891 7.285 1 97.88 85 GLN A CA 1
ATOM 620 C C . GLN A 1 85 ? -7.199 22.578 7.418 1 97.88 85 GLN A C 1
ATOM 622 O O . GLN A 1 85 ? -6.82 21.547 7.949 1 97.88 85 GLN A O 1
ATOM 627 N N . ALA A 1 86 ? -6.395 23.516 6.914 1 98.62 86 ALA A N 1
ATOM 628 C CA . ALA A 1 86 ? -4.945 23.406 7.066 1 98.62 86 ALA A CA 1
ATOM 629 C C . ALA A 1 86 ? -4.488 24.031 8.383 1 98.62 86 ALA A C 1
ATOM 631 O O . ALA A 1 86 ? -4.961 25.094 8.781 1 98.62 86 ALA A O 1
ATOM 632 N N . LEU A 1 87 ? -3.572 23.312 9.039 1 98.75 87 LEU A N 1
ATOM 633 C CA . LEU A 1 87 ? -3.105 23.75 10.352 1 98.75 87 LEU A CA 1
ATOM 634 C C . LEU A 1 87 ? -1.592 23.594 10.469 1 98.75 87 LEU A C 1
ATOM 636 O O . LEU A 1 87 ? -1.024 22.609 10 1 98.75 87 LEU A O 1
ATOM 640 N N . TRP A 1 88 ? -0.956 24.609 11.102 1 98.75 88 TRP A N 1
ATOM 641 C CA . TRP A 1 88 ? 0.406 24.422 11.594 1 98.75 88 TRP A CA 1
ATOM 642 C C . TRP A 1 88 ? 0.406 23.734 12.953 1 98.75 88 TRP A C 1
ATOM 644 O O . TRP A 1 88 ? -0.34 24.125 13.859 1 98.75 88 TRP A O 1
ATOM 654 N N . VAL A 1 89 ? 1.165 22.703 13.055 1 98.62 89 VAL A N 1
ATOM 655 C CA . VAL A 1 89 ? 1.361 22.125 14.383 1 98.62 89 VAL A CA 1
ATOM 656 C C . VAL A 1 89 ? 2.584 22.766 15.047 1 98.62 89 VAL A C 1
ATOM 658 O O . VAL A 1 89 ? 3.723 22.406 14.727 1 98.62 89 VAL A O 1
ATOM 661 N N . GLU A 1 90 ? 2.41 23.641 15.953 1 97.62 90 GLU A N 1
ATOM 662 C CA . GLU A 1 90 ? 3.498 24.438 16.516 1 97.62 90 GLU A CA 1
ATOM 663 C C . GLU A 1 90 ? 4.176 23.719 17.672 1 97.62 90 GLU A C 1
ATOM 665 O O . GLU A 1 90 ? 5.363 23.938 17.938 1 97.62 90 GLU A O 1
ATOM 670 N N . GLN A 1 91 ? 3.377 22.938 18.375 1 97.31 91 GLN A N 1
ATOM 671 C CA . GLN A 1 91 ? 3.871 22.125 19.469 1 97.31 91 GLN A CA 1
ATOM 672 C C . GLN A 1 91 ? 3.252 20.719 19.438 1 97.31 91 GLN A C 1
ATOM 674 O O . GLN A 1 91 ? 2.08 20.562 19.078 1 97.31 91 GLN A O 1
ATOM 679 N N . CYS A 1 92 ? 4.062 19.797 19.797 1 97.69 92 CYS A N 1
ATOM 680 C CA . CYS A 1 92 ? 3.568 18.422 19.75 1 97.69 92 CYS A CA 1
ATOM 681 C C . CYS A 1 92 ? 4.258 17.562 20.797 1 97.69 92 CYS A C 1
ATOM 683 O O . CYS A 1 92 ? 5.461 17.688 21.016 1 97.69 92 CYS A O 1
ATOM 685 N N . GLN A 1 93 ? 3.547 16.719 21.406 1 95.94 93 GLN A N 1
ATOM 686 C CA . GLN A 1 93 ? 4.07 15.773 22.391 1 95.94 93 GLN A CA 1
ATOM 687 C C . GLN A 1 93 ? 3.543 14.359 22.141 1 95.94 93 GLN A C 1
ATOM 689 O O . GLN A 1 93 ? 2.428 14.195 21.641 1 95.94 93 GLN A O 1
ATOM 694 N N . TYR A 1 94 ? 4.426 13.469 22.438 1 95.44 94 TYR A N 1
ATOM 695 C CA . TYR A 1 94 ? 3.967 12.086 22.359 1 95.44 94 TYR A CA 1
ATOM 696 C C . TYR A 1 94 ? 3.033 11.758 23.531 1 95.44 94 TYR A C 1
ATOM 698 O O . TYR A 1 94 ? 3.314 12.109 24.672 1 95.44 94 TYR A O 1
ATOM 706 N N . TRP A 1 95 ? 1.899 11.094 23.172 1 93.62 95 TRP A N 1
ATOM 707 C CA . TRP A 1 95 ? 0.874 10.805 24.172 1 93.62 95 TRP A CA 1
ATOM 708 C C . TRP A 1 95 ? 0.622 9.305 24.281 1 93.62 95 TRP A C 1
ATOM 710 O O . TRP A 1 95 ? 0.306 8.648 23.281 1 93.62 95 TRP A O 1
ATOM 720 N N . GLU A 1 96 ? 0.887 8.703 25.359 1 87.38 96 GLU A N 1
ATOM 721 C CA . GLU A 1 96 ? 0.628 7.293 25.625 1 87.38 96 GLU A CA 1
ATOM 722 C C . GLU A 1 96 ? -0.107 7.105 26.938 1 87.38 96 GLU A C 1
ATOM 724 O O . GLU A 1 96 ? -0.057 7.977 27.812 1 87.38 96 GLU A O 1
ATOM 729 N N . SER A 1 97 ? -0.792 5.922 26.891 1 74.44 97 SER A N 1
ATOM 730 C CA . SER A 1 97 ? -1.53 5.617 28.109 1 74.44 97 SER A CA 1
ATOM 731 C C . SER A 1 97 ? -0.604 5.57 29.328 1 74.44 97 SER A C 1
ATOM 733 O O . SER A 1 97 ? 0.459 4.945 29.281 1 74.44 97 SER A O 1
ATOM 735 N N . GLY A 1 98 ? -0.848 6.172 30.344 1 67 98 GLY A N 1
ATOM 736 C CA . GLY A 1 98 ? -0.151 6.105 31.609 1 67 98 GLY A CA 1
ATOM 737 C C . GLY A 1 98 ? 0.888 7.199 31.781 1 67 98 GLY A C 1
ATOM 738 O O . GLY A 1 98 ? 1.33 7.473 32.906 1 67 98 GLY A O 1
ATOM 739 N N . ASN A 1 99 ? 1.552 7.539 30.734 1 62.22 99 ASN A N 1
ATOM 740 C CA . ASN A 1 99 ? 2.584 8.562 30.875 1 62.22 99 ASN A CA 1
ATOM 741 C C . ASN A 1 99 ? 2.148 9.891 30.266 1 62.22 99 ASN A C 1
ATOM 743 O O . ASN A 1 99 ? 2.857 10.453 29.438 1 62.22 99 ASN A O 1
ATOM 747 N N . HIS A 1 100 ? 1.016 10.281 30.781 1 63.69 100 HIS A N 1
ATOM 748 C CA . HIS A 1 100 ? 0.353 11.469 30.266 1 63.69 100 HIS A CA 1
ATOM 749 C C . HIS A 1 100 ? 1.168 12.727 30.547 1 63.69 100 HIS A C 1
ATOM 751 O O . HIS A 1 100 ? 1.425 13.055 31.703 1 63.69 100 HIS A O 1
ATOM 757 N N . GLY A 1 101 ? 1.74 13.336 29.516 1 62.84 101 GLY A N 1
ATOM 758 C CA . GLY A 1 101 ? 2.271 14.688 29.609 1 62.84 101 GLY A CA 1
ATOM 759 C C . GLY A 1 101 ? 3.721 14.727 30.062 1 62.84 101 GLY A C 1
ATOM 760 O O . GLY A 1 101 ? 4.301 15.805 30.203 1 62.84 101 GLY A O 1
ATOM 761 N N . GLN A 1 102 ? 4.207 13.57 30.297 1 71.25 102 GLN A N 1
ATOM 762 C CA . GLN A 1 102 ? 5.562 13.617 30.844 1 71.25 102 GLN A CA 1
ATOM 763 C C . GLN A 1 102 ? 6.598 13.477 29.734 1 71.25 102 GLN A C 1
ATOM 765 O O . GLN A 1 102 ? 7.801 13.625 29.969 1 71.25 102 GLN A O 1
ATOM 770 N N . ARG A 1 103 ? 6.043 13.484 28.547 1 80.62 103 ARG A N 1
ATOM 771 C CA . ARG A 1 103 ? 7.004 13.328 27.453 1 80.62 103 ARG A CA 1
ATOM 772 C C . ARG A 1 103 ? 7.469 14.68 26.938 1 80.62 103 ARG A C 1
ATOM 774 O O . ARG A 1 103 ? 6.82 15.703 27.172 1 80.62 103 ARG A O 1
ATOM 781 N N . GLN A 1 104 ? 8.539 14.641 26.406 1 88.81 104 GLN A N 1
ATOM 782 C CA . GLN A 1 104 ? 9.125 15.852 25.844 1 88.81 104 GLN A CA 1
ATOM 783 C C . GLN A 1 104 ? 8.195 16.484 24.812 1 88.81 104 GLN A C 1
ATOM 785 O O . GLN A 1 104 ? 7.582 15.781 24 1 88.81 104 GLN A O 1
ATOM 790 N N . GLU A 1 105 ? 8.023 17.781 25 1 94.69 105 GLU A N 1
ATOM 791 C CA . GLU A 1 105 ? 7.309 18.578 24.016 1 94.69 105 GLU A CA 1
ATOM 792 C C . GLU A 1 105 ? 8.258 19.125 22.953 1 94.69 105 GLU A C 1
ATOM 794 O O . GLU A 1 105 ? 9.32 19.641 23.281 1 94.69 105 GLU A O 1
ATOM 799 N N . TYR A 1 106 ? 7.867 18.922 21.734 1 97.44 106 TYR A N 1
ATOM 800 C CA . TYR A 1 106 ? 8.656 19.438 20.625 1 97.44 106 TYR A CA 1
ATOM 801 C C . TYR A 1 106 ? 7.961 20.641 19.969 1 97.44 106 TYR A C 1
ATOM 803 O O . TYR A 1 106 ? 6.73 20.703 19.938 1 97.44 106 TYR A O 1
ATOM 811 N N . VAL A 1 107 ? 8.812 21.562 19.453 1 97.5 107 VAL A N 1
ATOM 812 C CA . VAL A 1 107 ? 8.273 22.797 18.875 1 97.5 107 VAL A CA 1
ATOM 813 C C . VAL A 1 107 ? 8.719 22.906 17.422 1 97.5 107 VAL A C 1
ATOM 815 O O . VAL A 1 107 ? 9.883 22.641 17.094 1 97.5 107 VAL A O 1
ATOM 818 N N . GLY A 1 108 ? 7.777 23.266 16.547 1 97.81 108 GLY A N 1
ATOM 819 C CA . GLY A 1 108 ? 8.117 23.547 15.156 1 97.81 108 GLY A CA 1
ATOM 820 C C . GLY A 1 108 ? 8.867 24.859 14.992 1 97.81 108 GLY A C 1
ATOM 821 O O . GLY A 1 108 ? 8.766 25.75 15.828 1 97.81 108 GLY A O 1
ATOM 822 N N . ASP A 1 109 ? 9.602 24.922 13.914 1 97.62 109 ASP A N 1
ATOM 823 C CA . ASP A 1 109 ? 10.375 26.125 13.625 1 97.62 109 ASP A CA 1
ATOM 824 C C . ASP A 1 109 ? 9.477 27.234 13.078 1 97.62 109 ASP A C 1
ATOM 826 O O . ASP A 1 109 ? 9 27.141 11.945 1 97.62 109 ASP A O 1
ATOM 830 N N . ARG A 1 110 ? 9.352 28.281 13.859 1 96.94 110 ARG A N 1
ATOM 831 C CA . ARG A 1 110 ? 8.453 29.375 13.5 1 96.94 110 ARG A CA 1
ATOM 832 C C . ARG A 1 110 ? 8.961 30.125 12.273 1 96.94 110 ARG A C 1
ATOM 834 O O . ARG A 1 110 ? 8.172 30.594 11.461 1 96.94 110 ARG A O 1
ATOM 841 N N . ARG A 1 111 ? 10.258 30.234 12.148 1 95.69 111 ARG A N 1
ATOM 842 C CA . ARG A 1 111 ? 10.828 30.938 10.992 1 95.69 111 ARG A CA 1
ATOM 843 C C . ARG A 1 111 ? 10.516 30.188 9.703 1 95.69 111 ARG A C 1
ATOM 845 O O . ARG A 1 111 ? 10.172 30.797 8.688 1 95.69 111 ARG A O 1
ATOM 852 N N . LEU A 1 112 ? 10.609 28.906 9.82 1 95.44 112 LEU A N 1
ATOM 853 C CA . LEU A 1 112 ? 10.289 28.094 8.648 1 95.44 112 LEU A CA 1
ATOM 854 C C . LEU A 1 112 ? 8.805 28.188 8.32 1 95.44 112 LEU A C 1
ATOM 856 O O . LEU A 1 112 ? 8.43 28.297 7.145 1 95.44 112 LEU A O 1
ATOM 860 N N . MET A 1 113 ? 7.965 28.188 9.297 1 97 113 MET A N 1
ATOM 861 C CA . MET A 1 113 ? 6.527 28.344 9.094 1 97 113 MET A CA 1
ATOM 862 C C . MET A 1 113 ? 6.219 29.656 8.406 1 97 113 MET A C 1
ATOM 864 O O . MET A 1 113 ? 5.453 29.703 7.441 1 97 113 MET A O 1
ATOM 868 N N . ASP A 1 114 ? 6.852 30.672 8.828 1 95.25 114 ASP A N 1
ATOM 869 C CA . ASP A 1 114 ? 6.641 32 8.266 1 95.25 114 ASP A CA 1
ATOM 870 C C . ASP A 1 114 ? 7.094 32.062 6.809 1 95.25 114 ASP A C 1
ATOM 872 O O . ASP A 1 114 ? 6.426 32.656 5.973 1 95.25 114 ASP A O 1
ATOM 876 N N . ARG A 1 115 ? 8.164 31.453 6.598 1 92.94 115 ARG A N 1
ATOM 877 C CA . ARG A 1 115 ? 8.672 31.422 5.23 1 92.94 115 ARG A CA 1
ATOM 878 C C . ARG A 1 115 ? 7.695 30.703 4.301 1 92.94 115 ARG A C 1
ATOM 880 O O . ARG A 1 115 ? 7.422 31.188 3.197 1 92.94 115 ARG A O 1
ATOM 887 N N . VAL A 1 116 ? 7.188 29.594 4.758 1 94.81 116 VAL A N 1
ATOM 888 C CA . VAL A 1 116 ? 6.242 28.828 3.945 1 94.81 116 VAL A CA 1
ATOM 889 C C . VAL A 1 116 ? 4.953 29.641 3.771 1 94.81 116 VAL A C 1
ATOM 891 O O . VAL A 1 116 ? 4.379 29.672 2.68 1 94.81 116 VAL A O 1
ATOM 894 N N . ASN A 1 117 ? 4.543 30.281 4.809 1 95.56 117 ASN A N 1
ATOM 895 C CA . ASN A 1 117 ? 3.369 31.141 4.711 1 95.56 117 ASN A CA 1
ATOM 896 C C . ASN A 1 117 ? 3.551 32.219 3.65 1 95.56 117 ASN A C 1
ATOM 898 O O . ASN A 1 117 ? 2.617 32.531 2.906 1 95.56 117 ASN A O 1
ATOM 902 N N . HIS A 1 118 ? 4.691 32.781 3.6 1 93.62 118 HIS A N 1
ATOM 903 C CA . HIS A 1 118 ? 4.988 33.812 2.615 1 93.62 118 HIS A CA 1
ATOM 904 C C . HIS A 1 118 ? 4.906 33.25 1.195 1 93.62 118 HIS A C 1
ATOM 906 O O . HIS A 1 118 ? 4.363 33.906 0.302 1 93.62 118 HIS A O 1
ATOM 912 N N . LEU A 1 119 ? 5.371 32.094 1.055 1 91.75 119 LEU A N 1
ATOM 913 C CA . LEU A 1 119 ? 5.328 31.453 -0.258 1 91.75 119 LEU A CA 1
ATOM 914 C C . LEU A 1 119 ? 3.893 31.141 -0.662 1 91.75 119 LEU A C 1
ATOM 916 O O . LEU A 1 119 ? 3.529 31.266 -1.834 1 91.75 119 LEU A O 1
ATOM 920 N N . LEU A 1 120 ? 3.068 30.656 0.206 1 93.81 120 LEU A N 1
ATOM 921 C CA . LEU A 1 120 ? 1.693 30.25 -0.069 1 93.81 120 LEU A CA 1
ATOM 922 C C . LEU A 1 120 ? 0.824 31.469 -0.377 1 93.81 120 LEU A C 1
ATOM 924 O O . LEU A 1 120 ? -0.101 31.375 -1.189 1 93.81 120 LEU A O 1
ATOM 928 N N . GLY A 1 121 ? 1.11 32.562 0.24 1 89.94 121 GLY A N 1
ATOM 929 C CA . GLY A 1 121 ? 0.315 33.781 0.051 1 89.94 121 GLY A CA 1
ATOM 930 C C . GLY A 1 121 ? -0.719 33.969 1.142 1 89.94 121 GLY A C 1
ATOM 931 O O . GLY A 1 121 ? -1.016 33.062 1.907 1 89.94 121 GLY A O 1
ATOM 932 N N . PRO A 1 122 ? -1.313 35.125 1.153 1 87.69 122 PRO A N 1
ATOM 933 C CA . PRO A 1 122 ? -2.188 35.531 2.256 1 87.69 122 PRO A CA 1
ATOM 934 C C . PRO A 1 122 ? -3.539 34.812 2.229 1 87.69 122 PRO A C 1
ATOM 936 O O . PRO A 1 122 ? -4.25 34.812 3.238 1 87.69 122 PRO A O 1
ATOM 939 N N . GLU A 1 123 ? -3.842 34.125 1.193 1 88.62 123 GLU A N 1
ATOM 940 C CA . GLU A 1 123 ? -5.145 33.469 1.073 1 88.62 123 GLU A CA 1
ATOM 941 C C . GLU A 1 123 ? -5.234 32.25 1.967 1 88.62 123 GLU A C 1
ATOM 943 O O . GLU A 1 123 ? -6.328 31.812 2.34 1 88.62 123 GLU A O 1
ATOM 948 N N . TRP A 1 124 ? -4.188 31.484 2.4 1 90.62 124 TRP A N 1
ATOM 949 C CA . TRP A 1 124 ? -4.207 30.234 3.139 1 90.62 124 TRP A CA 1
ATOM 950 C C . TRP A 1 124 ? -4.297 30.484 4.641 1 90.62 124 TRP A C 1
ATOM 952 O O . TRP A 1 124 ? -4.781 29.641 5.391 1 90.62 124 TRP A O 1
ATOM 962 N N . GLN A 1 125 ? -4.34 31.625 5.199 1 91.62 125 GLN A N 1
ATOM 963 C CA . GLN A 1 125 ? -4.426 31.938 6.621 1 91.62 125 GLN A CA 1
ATOM 964 C C . GLN A 1 125 ? -4.398 30.672 7.465 1 91.62 125 GLN A C 1
ATOM 966 O O . GLN A 1 125 ? -5.41 30.297 8.062 1 91.62 125 GLN A O 1
ATOM 971 N N . ILE A 1 126 ? -3.322 30.016 7.73 1 97.69 126 ILE A N 1
ATOM 972 C CA . ILE A 1 126 ? -3.172 28.75 8.422 1 97.69 126 ILE A CA 1
ATOM 973 C C . ILE A 1 126 ? -2.918 28.984 9.906 1 97.69 126 ILE A C 1
ATOM 975 O O . ILE A 1 126 ? -1.865 29.5 10.289 1 97.69 126 ILE A O 1
ATOM 979 N N . PRO A 1 127 ? -3.865 28.609 10.727 1 97.5 127 PRO A N 1
ATOM 980 C CA . PRO A 1 127 ? -3.66 28.797 12.164 1 97.5 127 PRO A CA 1
ATOM 981 C C . PRO A 1 127 ? -2.684 27.781 12.75 1 97.5 127 PRO A C 1
ATOM 983 O O . PRO A 1 127 ? -2.414 26.75 12.141 1 97.5 127 PRO A O 1
ATOM 986 N N . ALA A 1 128 ? -2.119 28.125 13.938 1 98.25 128 ALA A N 1
ATOM 987 C CA . ALA A 1 128 ? -1.224 27.234 14.68 1 98.25 128 ALA A CA 1
ATOM 988 C C . ALA A 1 128 ? -1.963 26.531 15.812 1 98.25 128 ALA A C 1
ATOM 990 O O . ALA A 1 128 ? -2.775 27.156 16.516 1 98.25 128 ALA A O 1
ATOM 991 N N . VAL A 1 129 ? -1.646 25.234 15.922 1 98.56 129 VAL A N 1
ATOM 992 C CA . VAL A 1 129 ? -2.34 24.453 16.938 1 98.56 129 VAL A CA 1
ATOM 993 C C . VAL A 1 129 ? -1.338 23.594 17.703 1 98.56 129 VAL A C 1
ATOM 995 O O . VAL A 1 129 ? -0.188 23.453 17.266 1 98.56 129 VAL A O 1
ATOM 998 N N . ARG A 1 130 ? -1.785 23.094 18.828 1 98 130 ARG A N 1
ATOM 999 C CA . ARG A 1 130 ? -1.049 22.094 19.594 1 98 130 ARG A CA 1
ATOM 1000 C C . ARG A 1 130 ? -1.506 20.688 19.25 1 98 130 ARG A C 1
ATOM 1002 O O . ARG A 1 130 ? -2.705 20.422 19.125 1 98 130 ARG A O 1
ATOM 1009 N N . GLY A 1 131 ? -0.514 19.844 19.078 1 97.94 131 GLY A N 1
ATOM 1010 C CA . GLY A 1 131 ? -0.862 18.484 18.703 1 97.94 131 GLY A CA 1
ATOM 1011 C C . GLY A 1 131 ? -0.278 17.438 19.641 1 97.94 131 GLY A C 1
ATOM 1012 O O . GLY A 1 131 ? 0.54 17.75 20.5 1 97.94 131 GLY A O 1
ATOM 1013 N N . ILE A 1 132 ? -0.751 16.203 19.453 1 97.25 132 ILE A N 1
ATOM 1014 C CA . ILE A 1 132 ? -0.145 15.039 20.094 1 97.25 132 ILE A CA 1
ATOM 1015 C C . ILE A 1 132 ? 0.069 13.938 19.062 1 97.25 132 ILE A C 1
ATOM 1017 O O . ILE A 1 132 ? -0.692 13.828 18.094 1 97.25 132 ILE A O 1
ATOM 1021 N N . THR A 1 133 ? 1.104 13.234 19.266 1 97.44 133 THR A N 1
ATOM 1022 C CA . THR A 1 133 ? 1.385 12.039 18.484 1 97.44 133 THR A CA 1
ATOM 1023 C C . THR A 1 133 ? 1.062 10.781 19.297 1 97.44 133 THR A C 1
ATOM 1025 O O . THR A 1 133 ? 1.42 10.688 20.469 1 97.44 133 THR A O 1
ATOM 1028 N N . VAL A 1 134 ? 0.32 9.883 18.656 1 95.75 134 VAL A N 1
ATOM 1029 C CA . VAL A 1 134 ? -0.04 8.641 19.328 1 95.75 134 VAL A CA 1
ATOM 1030 C C . VAL A 1 134 ? 0.453 7.445 18.516 1 95.75 134 VAL A C 1
ATOM 1032 O O . VAL A 1 134 ? 0.871 7.602 17.359 1 95.75 134 VAL A O 1
ATOM 1035 N N . SER A 1 135 ? 0.386 6.273 19.094 1 93.44 135 SER A N 1
ATOM 1036 C CA . SER A 1 135 ? 0.947 5.078 18.469 1 93.44 135 SER A CA 1
ATOM 1037 C C . SER A 1 135 ? -0.089 4.363 17.609 1 93.44 135 SER A C 1
ATOM 1039 O O . SER A 1 135 ? 0.258 3.502 16.797 1 93.44 135 SER A O 1
ATOM 1041 N N . GLU A 1 136 ? -1.33 4.676 17.859 1 93.94 136 GLU A N 1
ATOM 1042 C CA . GLU A 1 136 ? -2.418 4.023 17.141 1 93.94 136 GLU A CA 1
ATOM 1043 C C . GLU A 1 136 ? -3.436 5.039 16.641 1 93.94 136 GLU A C 1
ATOM 1045 O O . GLU A 1 136 ? -3.633 6.09 17.25 1 93.94 136 GLU A O 1
ATOM 1050 N N . VAL A 1 137 ? -4.086 4.684 15.523 1 94.69 137 VAL A N 1
ATOM 1051 C CA . VAL A 1 137 ? -5.129 5.559 15 1 94.69 137 VAL A CA 1
ATOM 1052 C C . VAL A 1 137 ? -6.273 5.66 16.016 1 94.69 137 VAL A C 1
ATOM 1054 O O . VAL A 1 137 ? -6.707 4.648 16.562 1 94.69 137 VAL A O 1
ATOM 1057 N N . VAL A 1 138 ? -6.676 6.832 16.234 1 95.81 138 VAL A N 1
ATOM 1058 C CA . VAL A 1 138 ? -7.848 7.047 17.078 1 95.81 138 VAL A CA 1
ATOM 1059 C C . VAL A 1 138 ? -9.109 7.031 16.219 1 95.81 138 VAL A C 1
ATOM 1061 O O . VAL A 1 138 ? -9.414 8.016 15.531 1 95.81 138 VAL A O 1
ATOM 1064 N N . CYS A 1 139 ? -9.852 6.008 16.344 1 95.69 139 CYS A N 1
ATOM 1065 C CA . CYS A 1 139 ? -10.906 5.758 15.359 1 95.69 139 CYS A CA 1
ATOM 1066 C C . CYS A 1 139 ? -12.258 6.23 15.883 1 95.69 139 CYS A C 1
ATOM 1068 O O . CYS A 1 139 ? -13.117 6.641 15.102 1 95.69 139 CYS A O 1
ATOM 1070 N N . ARG A 1 140 ? -12.445 6.27 17.188 1 94.94 140 ARG A N 1
ATOM 1071 C CA . ARG A 1 140 ? -13.758 6.613 17.734 1 94.94 140 ARG A CA 1
ATOM 1072 C C . ARG A 1 140 ? -13.836 8.102 18.062 1 94.94 140 ARG A C 1
ATOM 1074 O O . ARG A 1 140 ? -12.914 8.656 18.672 1 94.94 140 ARG A O 1
ATOM 1081 N N . GLY A 1 141 ? -14.945 8.609 17.719 1 95.25 141 GLY A N 1
ATOM 1082 C CA . GLY A 1 141 ? -15.188 10.008 18.031 1 95.25 141 GLY A CA 1
ATOM 1083 C C . GLY A 1 141 ? -15.094 10.305 19.516 1 95.25 141 GLY A C 1
ATOM 1084 O O . GLY A 1 141 ? -14.43 11.266 19.922 1 95.25 141 GLY A O 1
ATOM 1085 N N . GLU A 1 142 ? -15.641 9.5 20.281 1 95.06 142 GLU A N 1
ATOM 1086 C CA . GLU A 1 142 ? -15.641 9.68 21.719 1 95.06 142 GLU A CA 1
ATOM 1087 C C . GLU A 1 142 ? -14.219 9.641 22.281 1 95.06 142 GLU A C 1
ATOM 1089 O O . GLU A 1 142 ? -13.891 10.383 23.219 1 95.06 142 GLU A O 1
ATOM 1094 N N . GLU A 1 143 ? -13.461 8.805 21.781 1 95.06 143 GLU A N 1
ATOM 1095 C CA . GLU A 1 143 ? -12.062 8.711 22.203 1 95.06 143 GLU A CA 1
ATOM 1096 C C . GLU A 1 143 ? -11.297 9.984 21.828 1 95.06 143 GLU A C 1
ATOM 1098 O O . GLU A 1 143 ? -10.445 10.438 22.594 1 95.06 143 GLU A O 1
ATOM 1103 N N . LYS A 1 144 ? -11.602 10.516 20.719 1 96.62 144 LYS A N 1
ATOM 1104 C CA . LYS A 1 144 ? -10.961 11.758 20.297 1 96.62 144 LYS A CA 1
ATOM 1105 C C . LYS A 1 144 ? -11.336 12.906 21.234 1 96.62 144 LYS A C 1
ATOM 1107 O O . LYS A 1 144 ? -10.477 13.703 21.625 1 96.62 144 LYS A O 1
ATOM 1112 N N . GLU A 1 145 ? -12.562 12.922 21.547 1 95.44 145 GLU A N 1
ATOM 1113 C CA . GLU A 1 145 ? -13.031 13.961 22.469 1 95.44 145 GLU A CA 1
ATOM 1114 C C . GLU A 1 145 ? -12.312 13.859 23.812 1 95.44 145 GLU A C 1
ATOM 1116 O O . GLU A 1 145 ? -11.836 14.867 24.344 1 95.44 145 GLU A O 1
ATOM 1121 N N . LEU A 1 146 ? -12.234 12.695 24.312 1 94.19 146 LEU A N 1
ATOM 1122 C CA . LEU A 1 146 ? -11.578 12.461 25.594 1 94.19 146 LEU A CA 1
ATOM 1123 C C . LEU A 1 146 ? -10.094 12.812 25.516 1 94.19 146 LEU A C 1
ATOM 1125 O O . LEU A 1 146 ? -9.547 13.43 26.438 1 94.19 146 LEU A O 1
ATOM 1129 N N . LEU A 1 147 ? -9.523 12.492 24.453 1 94.5 147 LEU A N 1
ATOM 1130 C CA . LEU A 1 147 ? -8.109 12.781 24.234 1 94.5 147 LEU A CA 1
ATOM 1131 C C . LEU A 1 147 ? -7.859 14.281 24.203 1 94.5 147 LEU A C 1
ATOM 1133 O O . LEU A 1 147 ? -6.887 14.773 24.781 1 94.5 147 LEU A O 1
ATOM 1137 N N . GLY A 1 148 ? -8.711 14.953 23.5 1 95.06 148 GLY A N 1
ATOM 1138 C CA . GLY A 1 148 ? -8.609 16.406 23.469 1 95.06 148 GLY A CA 1
ATOM 1139 C C . GLY A 1 148 ? -8.727 17.031 24.844 1 95.06 148 GLY A C 1
ATOM 1140 O O . GLY A 1 148 ? -7.938 17.906 25.188 1 95.06 148 GLY A O 1
ATOM 1141 N N . LYS A 1 149 ? -9.602 16.562 25.609 1 93.94 149 LYS A N 1
ATOM 1142 C CA . LYS A 1 149 ? -9.828 17.094 26.938 1 93.94 149 LYS A CA 1
ATOM 1143 C C . LYS A 1 149 ? -8.641 16.797 27.859 1 93.94 149 LYS A C 1
ATOM 1145 O O . LYS A 1 149 ? -8.211 17.656 28.625 1 93.94 149 LYS A O 1
ATOM 1150 N N . LYS A 1 150 ? -8.125 15.648 27.766 1 92.62 150 LYS A N 1
ATOM 1151 C CA . LYS A 1 150 ? -7.062 15.211 28.656 1 92.62 150 LYS A CA 1
ATOM 1152 C C . LYS A 1 150 ? -5.73 15.852 28.281 1 92.62 150 LYS A C 1
ATOM 1154 O O . LYS A 1 150 ? -4.934 16.203 29.156 1 92.62 150 LYS A O 1
ATOM 1159 N N . SER A 1 151 ? -5.492 16 27.047 1 93.44 151 SER A N 1
ATOM 1160 C CA . SER A 1 151 ? -4.18 16.438 26.578 1 93.44 151 SER A CA 1
ATOM 1161 C C . SER A 1 151 ? -4.145 17.953 26.391 1 93.44 151 SER A C 1
ATOM 1163 O O . SER A 1 151 ? -3.074 18.562 26.391 1 93.44 151 SER A O 1
ATOM 1165 N N . GLY A 1 152 ? -5.312 18.516 26.141 1 94.06 152 GLY A N 1
ATOM 1166 C CA . GLY A 1 152 ? -5.379 19.922 25.75 1 94.06 152 GLY A CA 1
ATOM 1167 C C . GLY A 1 152 ? -4.973 20.156 24.312 1 94.06 152 GLY A C 1
ATOM 1168 O O . GLY A 1 152 ? -4.93 21.297 23.859 1 94.06 152 GLY A O 1
ATOM 1169 N N . ALA A 1 153 ? -4.66 19.125 23.641 1 96.94 153 ALA A N 1
ATOM 1170 C CA . ALA A 1 153 ? -4.262 19.234 22.234 1 96.94 153 ALA A CA 1
ATOM 1171 C C . ALA A 1 153 ? -5.477 19.438 21.344 1 96.94 153 ALA A C 1
ATOM 1173 O O . ALA A 1 153 ? -6.605 19.109 21.719 1 96.94 153 ALA A O 1
ATOM 1174 N N . GLN A 1 154 ? -5.188 19.969 20.172 1 98.44 154 GLN A N 1
ATOM 1175 C CA . GLN A 1 154 ? -6.277 20.25 19.25 1 98.44 154 GLN A CA 1
ATOM 1176 C C . GLN A 1 154 ? -6.289 19.266 18.078 1 98.44 154 GLN A C 1
ATOM 1178 O O . GLN A 1 154 ? -7.293 19.141 17.375 1 98.44 154 GLN A O 1
ATOM 1183 N N . VAL A 1 155 ? -5.145 18.594 17.859 1 98.5 155 VAL A N 1
ATOM 1184 C CA . VAL A 1 155 ? -5.078 17.625 16.766 1 98.5 155 VAL A CA 1
ATOM 1185 C C . VAL A 1 155 ? -4.23 16.438 17.188 1 98.5 155 VAL A C 1
ATOM 1187 O O . VAL A 1 155 ? -3.469 16.516 18.156 1 98.5 155 VAL A O 1
ATOM 1190 N N . VAL A 1 156 ? -4.395 15.297 16.438 1 98.06 156 VAL A N 1
ATOM 1191 C CA . VAL A 1 156 ? -3.688 14.055 16.75 1 98.06 156 VAL A CA 1
ATOM 1192 C C . VAL A 1 156 ? -3.119 13.445 15.461 1 98.06 156 VAL A C 1
ATOM 1194 O O . VAL A 1 156 ? -3.768 13.477 14.414 1 98.06 156 VAL A O 1
ATOM 1197 N N . ASP A 1 157 ? -1.921 13.016 15.531 1 97.75 157 ASP A N 1
ATOM 1198 C CA . ASP A 1 157 ? -1.259 12.344 14.414 1 97.75 157 ASP A CA 1
ATOM 1199 C C . ASP A 1 157 ? -0.494 11.109 14.883 1 97.75 157 ASP A C 1
ATOM 1201 O O . ASP A 1 157 ? -0.667 10.664 16.016 1 97.75 157 ASP A O 1
ATOM 1205 N N . MET A 1 158 ? 0.322 10.578 13.891 1 96.88 158 MET A N 1
ATOM 1206 C CA . MET A 1 158 ? 1.062 9.375 14.266 1 96.88 158 MET A CA 1
ATOM 1207 C C . MET A 1 158 ? 2.553 9.547 13.992 1 96.88 158 MET A C 1
ATOM 1209 O O . MET A 1 158 ? 3.34 8.633 14.227 1 96.88 158 MET A O 1
ATOM 1213 N N . GLU A 1 159 ? 2.947 10.766 13.484 1 97.88 159 GLU A N 1
ATOM 1214 C CA . GLU A 1 159 ? 4.328 10.82 13.008 1 97.88 159 GLU A CA 1
ATOM 1215 C C . GLU A 1 159 ? 5.043 12.062 13.539 1 97.88 159 GLU A C 1
ATOM 1217 O O . GLU A 1 159 ? 6.273 12.125 13.539 1 97.88 159 GLU A O 1
ATOM 1222 N N . ASN A 1 160 ? 4.355 13.07 14.008 1 98.38 160 ASN A N 1
ATOM 1223 C CA . ASN A 1 160 ? 4.914 14.414 14.156 1 98.38 160 ASN A CA 1
ATOM 1224 C C . ASN A 1 160 ? 6.109 14.422 15.102 1 98.38 160 ASN A C 1
ATOM 1226 O O . ASN A 1 160 ? 7.164 14.969 14.773 1 98.38 160 ASN A O 1
ATOM 1230 N N . THR A 1 161 ? 6 13.789 16.234 1 97.56 161 THR A N 1
ATOM 1231 C CA . THR A 1 161 ? 7.043 13.883 17.25 1 97.56 161 THR A CA 1
ATOM 1232 C C . THR A 1 161 ? 8.336 13.242 16.766 1 97.56 161 THR A C 1
ATOM 1234 O O . THR A 1 161 ? 9.43 13.688 17.125 1 97.56 161 THR A O 1
ATOM 1237 N N . ALA A 1 162 ? 8.227 12.258 15.953 1 98 162 ALA A N 1
ATOM 1238 C CA . ALA A 1 162 ? 9.422 11.609 15.414 1 98 162 ALA A CA 1
ATOM 1239 C C . ALA A 1 162 ? 10.219 12.562 14.531 1 98 162 ALA A C 1
ATOM 1241 O O . ALA A 1 162 ? 11.445 12.633 14.625 1 98 162 ALA A O 1
ATOM 1242 N N . VAL A 1 163 ? 9.523 13.328 13.711 1 98.25 163 VAL A N 1
ATOM 1243 C CA . VAL A 1 163 ? 10.203 14.234 12.797 1 98.25 163 VAL A CA 1
ATOM 1244 C C . VAL A 1 163 ? 10.766 15.422 13.57 1 98.25 163 VAL A C 1
ATOM 1246 O O . VAL A 1 163 ? 11.891 15.859 13.328 1 98.25 163 VAL A O 1
ATOM 1249 N N . LEU A 1 164 ? 9.984 15.906 14.461 1 98.38 164 LEU A N 1
ATOM 1250 C CA . LEU A 1 164 ? 10.43 17.047 15.266 1 98.38 164 LEU A CA 1
ATOM 1251 C C . LEU A 1 164 ? 11.656 16.672 16.094 1 98.38 164 LEU A C 1
ATOM 1253 O O . LEU A 1 164 ? 12.617 17.438 16.172 1 98.38 164 LEU A O 1
ATOM 1257 N N . ALA A 1 165 ? 11.633 15.5 16.688 1 97.56 165 ALA A N 1
ATOM 1258 C CA . ALA A 1 165 ? 12.773 15.016 17.469 1 97.56 165 ALA A CA 1
ATOM 1259 C C . ALA A 1 165 ? 14.016 14.883 16.594 1 97.56 165 ALA A C 1
ATOM 1261 O O . ALA A 1 165 ? 15.117 15.258 17.016 1 97.56 165 ALA A O 1
ATOM 1262 N N . PHE A 1 166 ? 13.852 14.398 15.5 1 97.44 166 PHE A N 1
ATOM 1263 C CA . PHE A 1 166 ? 14.945 14.25 14.547 1 97.44 166 PHE A CA 1
ATOM 1264 C C . PHE A 1 166 ? 15.539 15.609 14.18 1 97.44 166 PHE A C 1
ATOM 1266 O O . PHE A 1 166 ? 16.766 15.781 14.203 1 97.44 166 PHE A O 1
ATOM 1273 N N . GLY A 1 167 ? 14.648 16.531 13.805 1 96.19 167 GLY A N 1
ATOM 1274 C CA . GLY A 1 167 ? 15.109 17.875 13.492 1 96.19 167 GLY A CA 1
ATOM 1275 C C . GLY A 1 167 ? 15.906 18.516 14.609 1 96.19 167 GLY A C 1
ATOM 1276 O O . GLY A 1 167 ? 16.953 19.125 14.375 1 96.19 167 GLY A O 1
ATOM 1277 N N . GLU A 1 168 ? 15.422 18.344 15.812 1 96.38 168 GLU A N 1
ATOM 1278 C CA . GLU A 1 168 ? 16.125 18.891 16.969 1 96.38 168 GLU A CA 1
ATOM 1279 C C . GLU A 1 168 ? 17.5 18.234 17.125 1 96.38 168 GLU A C 1
ATOM 1281 O O . GLU A 1 168 ? 18.5 18.938 17.328 1 96.38 168 GLU A O 1
ATOM 1286 N N . ALA A 1 169 ? 17.547 16.953 17.016 1 94.75 169 ALA A N 1
ATOM 1287 C CA . ALA A 1 169 ? 18.797 16.203 17.188 1 94.75 169 ALA A CA 1
ATOM 1288 C C . ALA A 1 169 ? 19.812 16.578 16.109 1 94.75 169 ALA A C 1
ATOM 1290 O O . ALA A 1 169 ? 21.016 16.656 16.391 1 94.75 169 ALA A O 1
ATOM 1291 N N . LYS A 1 170 ? 19.328 16.859 14.945 1 93.19 170 LYS A N 1
ATOM 1292 C CA . LYS A 1 170 ? 20.219 17.125 13.82 1 93.19 170 LYS A CA 1
ATOM 1293 C C . LYS A 1 170 ? 20.359 18.625 13.57 1 93.19 170 LYS A C 1
ATOM 1295 O O . LYS A 1 170 ? 21.078 19.047 12.664 1 93.19 170 LYS A O 1
ATOM 1300 N N . GLN A 1 171 ? 19.641 19.422 14.344 1 93.25 171 GLN A N 1
ATOM 1301 C CA . GLN A 1 171 ? 19.641 20.875 14.195 1 93.25 171 GLN A CA 1
ATOM 1302 C C . GLN A 1 171 ? 19.141 21.281 12.812 1 93.25 171 GLN A C 1
ATOM 1304 O O . GLN A 1 171 ? 19.766 22.125 12.156 1 93.25 171 GLN A O 1
ATOM 1309 N N . ILE A 1 172 ? 18.109 20.641 12.383 1 93.62 172 ILE A N 1
ATOM 1310 C CA . ILE A 1 172 ? 17.406 20.969 11.141 1 93.62 172 ILE A CA 1
ATOM 1311 C C . ILE A 1 172 ? 16.031 21.562 11.453 1 93.62 172 ILE A C 1
ATOM 1313 O O . ILE A 1 172 ? 15.234 20.938 12.156 1 93.62 172 ILE A O 1
ATOM 1317 N N . PRO A 1 173 ? 15.758 22.75 10.969 1 95.94 173 PRO A N 1
ATOM 1318 C CA . PRO A 1 173 ? 14.422 23.312 11.188 1 95.94 173 PRO A CA 1
ATOM 1319 C C . PRO A 1 173 ? 13.312 22.422 10.617 1 95.94 173 PRO A C 1
ATOM 1321 O O . PRO A 1 173 ? 13.453 21.875 9.516 1 95.94 173 PRO A O 1
ATOM 1324 N N . VAL A 1 174 ? 12.227 22.266 11.438 1 97.69 174 VAL A N 1
ATOM 1325 C CA . VAL A 1 174 ? 11.094 21.469 11.008 1 97.69 174 VAL A CA 1
ATOM 1326 C C . VAL A 1 174 ? 9.805 22.266 11.141 1 97.69 174 VAL A C 1
ATOM 1328 O O . VAL A 1 174 ? 9.594 22.953 12.148 1 97.69 174 VAL A O 1
ATOM 1331 N N . ALA A 1 175 ? 9.023 22.25 10.141 1 98.12 175 ALA A N 1
ATOM 1332 C CA . ALA A 1 175 ? 7.656 22.766 10.18 1 98.12 175 ALA A CA 1
ATOM 1333 C C . ALA A 1 175 ? 6.648 21.688 9.781 1 98.12 175 ALA A C 1
ATOM 1335 O O . ALA A 1 175 ? 6.906 20.906 8.867 1 98.12 175 ALA A O 1
ATOM 1336 N N . ILE A 1 176 ? 5.531 21.641 10.484 1 98.75 176 ILE A N 1
ATOM 1337 C CA . ILE A 1 176 ? 4.531 20.609 10.242 1 98.75 176 ILE A CA 1
ATOM 1338 C C . ILE A 1 176 ? 3.213 21.266 9.82 1 98.75 176 ILE A C 1
ATOM 1340 O O . ILE A 1 176 ? 2.607 22.016 10.594 1 98.75 176 ILE A O 1
ATOM 1344 N N . LEU A 1 177 ? 2.818 20.969 8.617 1 98.69 177 LEU A N 1
ATOM 1345 C CA . LEU A 1 177 ? 1.531 21.391 8.078 1 98.69 177 LEU A CA 1
ATOM 1346 C C . LEU A 1 177 ? 0.603 20.203 7.891 1 98.69 177 LEU A C 1
ATOM 1348 O O . LEU A 1 177 ? 0.919 19.266 7.141 1 98.69 177 LEU A O 1
ATOM 1352 N N . ARG A 1 178 ? -0.516 20.234 8.555 1 98.69 178 ARG A N 1
ATOM 1353 C CA . ARG A 1 178 ? -1.467 19.125 8.469 1 98.69 178 ARG A CA 1
ATOM 1354 C C . ARG A 1 178 ? -2.844 19.625 8.039 1 98.69 178 ARG A C 1
ATOM 1356 O O . ARG A 1 178 ? -3.217 20.766 8.336 1 98.69 178 ARG A O 1
ATOM 1363 N N . VAL A 1 179 ? -3.559 18.797 7.395 1 98.81 179 VAL A N 1
ATOM 1364 C CA . VAL A 1 179 ? -4.938 19.078 7.012 1 98.81 179 VAL A CA 1
ATOM 1365 C C . VAL A 1 179 ? -5.883 18.109 7.723 1 98.81 179 VAL A C 1
ATOM 1367 O O . VAL A 1 179 ? -5.652 16.906 7.727 1 98.81 179 VAL A O 1
ATOM 1370 N N . VAL A 1 180 ? -6.926 18.625 8.258 1 98.75 180 VAL A N 1
ATOM 1371 C CA . VAL A 1 180 ? -7.863 17.812 9.031 1 98.75 180 VAL A CA 1
ATOM 1372 C C . VAL A 1 180 ? -8.609 16.859 8.102 1 98.75 180 VAL A C 1
ATOM 1374 O O . VAL A 1 180 ? -9.203 17.281 7.113 1 98.75 180 VAL A O 1
ATOM 1377 N N . SER A 1 181 ? -8.602 15.586 8.438 1 98.06 181 SER A N 1
ATOM 1378 C CA . SER A 1 181 ? -9.266 14.578 7.617 1 98.06 181 SER A CA 1
ATOM 1379 C C . SER A 1 181 ? -10.453 13.969 8.344 1 98.06 181 SER A C 1
ATOM 1381 O O . SER A 1 181 ? -11.305 13.328 7.727 1 98.06 181 SER A O 1
ATOM 1383 N N . ASP A 1 182 ? -10.531 14.039 9.641 1 97.94 182 ASP A N 1
ATOM 1384 C CA . ASP A 1 182 ? -11.609 13.484 10.453 1 97.94 182 ASP A CA 1
ATOM 1385 C C . ASP A 1 182 ? -11.781 14.273 11.75 1 97.94 182 ASP A C 1
ATOM 1387 O O . ASP A 1 182 ? -10.867 14.984 12.18 1 97.94 182 ASP A O 1
ATOM 1391 N N . THR A 1 183 ? -12.938 14.195 12.266 1 97 183 THR A N 1
ATOM 1392 C CA . THR A 1 183 ? -13.289 14.969 13.453 1 97 183 THR A CA 1
ATOM 1393 C C . THR A 1 183 ? -13.805 14.055 14.562 1 97 183 THR A C 1
ATOM 1395 O O . THR A 1 183 ? -13.844 12.836 14.398 1 97 183 THR A O 1
ATOM 1398 N N . MET A 1 184 ? -14.133 14.711 15.648 1 94.19 184 MET A N 1
ATOM 1399 C CA . MET A 1 184 ? -14.625 13.984 16.812 1 94.19 184 MET A CA 1
ATOM 1400 C C . MET A 1 184 ? -16.078 13.547 16.625 1 94.19 184 MET A C 1
ATOM 1402 O O . MET A 1 184 ? -16.609 12.797 17.438 1 94.19 184 MET A O 1
ATOM 1406 N N . THR A 1 185 ? -16.672 13.984 15.586 1 90.25 185 THR A N 1
ATOM 1407 C CA . THR A 1 185 ? -18.094 13.734 15.391 1 90.25 185 THR A CA 1
ATOM 1408 C C . THR A 1 185 ? -18.312 12.422 14.641 1 90.25 185 THR A C 1
ATOM 1410 O O . THR A 1 185 ? -19.422 11.875 14.641 1 90.25 185 THR A O 1
ATOM 1413 N N . GLN A 1 186 ? -17.328 11.961 14.055 1 88.19 186 GLN A N 1
ATOM 1414 C CA . GLN A 1 186 ? -17.516 10.773 13.219 1 88.19 186 GLN A CA 1
ATOM 1415 C C . GLN A 1 186 ? -16.516 9.68 13.602 1 88.19 186 GLN A C 1
ATOM 1417 O O . GLN A 1 186 ? -15.391 9.961 13.992 1 88.19 186 GLN A O 1
ATOM 1422 N N . ASP A 1 187 ? -17.031 8.422 13.492 1 94.88 187 ASP A N 1
ATOM 1423 C CA . ASP A 1 187 ? -16.172 7.262 13.688 1 94.88 187 ASP A CA 1
ATOM 1424 C C . ASP A 1 187 ? -15.477 6.875 12.383 1 94.88 187 ASP A C 1
ATOM 1426 O O . ASP A 1 187 ? -16.016 7.078 11.297 1 94.88 187 ASP A O 1
ATOM 1430 N N . LEU A 1 188 ? -14.344 6.402 12.578 1 96.31 188 LEU A N 1
ATOM 1431 C CA . LEU A 1 188 ? -13.617 5.73 11.508 1 96.31 188 LEU A CA 1
ATOM 1432 C C . LEU A 1 188 ? -13.664 4.215 11.688 1 96.31 188 LEU A C 1
ATOM 1434 O O . LEU A 1 188 ? -13.953 3.725 12.781 1 96.31 188 LEU A O 1
ATOM 1438 N N . PRO 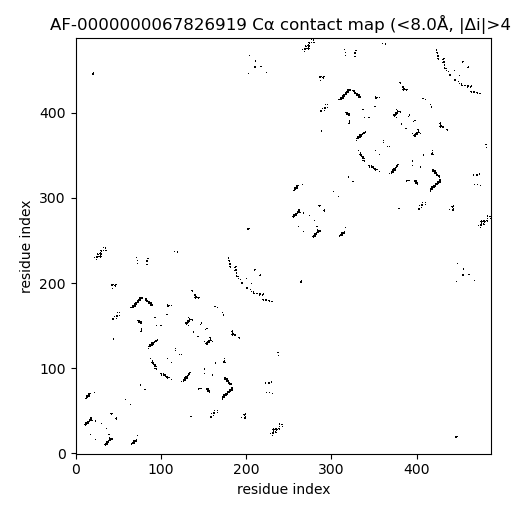A 1 189 ? -13.477 3.49 10.578 1 96.31 189 PRO A N 1
ATOM 1439 C CA . PRO A 1 189 ? -13.289 2.055 10.805 1 96.31 189 PRO A CA 1
ATOM 1440 C C . PRO A 1 189 ? -12.086 1.754 11.703 1 96.31 189 PRO A C 1
ATOM 1442 O O . PRO A 1 189 ? -11.203 2.6 11.859 1 96.31 189 PRO A O 1
ATOM 1445 N N . ASP A 1 190 ? -12.125 0.614 12.328 1 95.44 190 ASP A N 1
ATOM 1446 C CA . ASP A 1 190 ? -10.969 0.225 13.133 1 95.44 190 ASP A CA 1
ATOM 1447 C C . ASP A 1 190 ? -9.734 0.017 12.25 1 95.44 190 ASP A C 1
ATOM 1449 O O . ASP A 1 190 ? -9.656 -0.963 11.508 1 95.44 190 ASP A O 1
ATOM 1453 N N . LEU A 1 191 ? -8.844 0.88 12.383 1 94.38 191 LEU A N 1
ATOM 1454 C CA . LEU A 1 191 ? -7.656 0.837 11.531 1 94.38 191 LEU A CA 1
ATOM 1455 C C . LEU A 1 191 ? -6.441 0.347 12.312 1 94.38 191 LEU A C 1
ATOM 1457 O O . LEU A 1 191 ? -5.305 0.492 11.859 1 94.38 191 LEU A O 1
ATOM 1461 N N . ASN A 1 192 ? -6.902 -0.146 13.508 1 88.06 192 ASN A N 1
ATOM 1462 C CA . ASN A 1 192 ? -5.805 -0.688 14.305 1 88.06 192 ASN A CA 1
ATOM 1463 C C . ASN A 1 192 ? -5.305 -2.014 13.734 1 88.06 192 ASN A C 1
ATOM 1465 O O . ASN A 1 192 ? -6.102 -2.914 13.461 1 88.06 192 ASN A O 1
ATOM 1469 N N . GLY A 1 193 ? -4.137 -2.135 13.211 1 89.75 193 GLY A N 1
ATOM 1470 C CA . GLY A 1 193 ? -3.582 -3.359 12.648 1 89.75 193 GLY A CA 1
ATOM 1471 C C . GLY A 1 193 ? -3.4 -3.303 11.148 1 89.75 193 GLY A C 1
ATOM 1472 O O . GLY A 1 193 ? -3.012 -4.293 10.523 1 89.75 193 GLY A O 1
ATOM 1473 N N . VAL A 1 194 ? -3.838 -2.229 10.625 1 94.19 194 VAL A N 1
ATOM 1474 C CA . VAL A 1 194 ? -3.783 -2.131 9.172 1 94.19 194 VAL A CA 1
ATOM 1475 C C . VAL A 1 194 ? -2.365 -1.773 8.727 1 94.19 194 VAL A C 1
ATOM 1477 O O . VAL A 1 194 ? -2.025 -1.893 7.551 1 94.19 194 VAL A O 1
ATOM 1480 N N . PHE A 1 195 ? -1.566 -1.353 9.617 1 93.56 195 PHE A N 1
ATOM 1481 C CA . PHE A 1 195 ? -0.188 -0.996 9.305 1 93.56 195 PHE A CA 1
ATOM 1482 C C . PHE A 1 195 ? 0.778 -2.047 9.836 1 93.56 195 PHE A C 1
ATOM 1484 O O . PHE A 1 195 ? 0.59 -2.572 10.93 1 93.56 195 PHE A O 1
ATOM 1491 N N . THR A 1 196 ? 1.826 -2.348 9.094 1 91 196 THR A N 1
ATOM 1492 C CA . THR A 1 196 ? 2.92 -3.178 9.586 1 91 196 THR A CA 1
ATOM 1493 C C . THR A 1 196 ? 3.781 -2.402 10.578 1 91 196 THR A C 1
ATOM 1495 O O . THR A 1 196 ? 3.586 -1.201 10.773 1 91 196 THR A O 1
ATOM 1498 N N . GLU A 1 197 ? 4.75 -3.082 11.172 1 88.75 197 GLU A N 1
ATOM 1499 C CA . GLU A 1 197 ? 5.68 -2.438 12.094 1 88.75 197 GLU A CA 1
ATOM 1500 C C . GLU A 1 197 ? 6.539 -1.4 11.375 1 88.75 197 GLU A C 1
ATOM 1502 O O . GLU A 1 197 ? 6.992 -0.43 11.984 1 88.75 197 GLU A O 1
ATOM 1507 N N . GLN A 1 198 ? 6.699 -1.594 10.094 1 89.38 198 GLN A N 1
ATOM 1508 C CA . GLN A 1 198 ? 7.52 -0.692 9.297 1 89.38 198 GLN A CA 1
ATOM 1509 C C . GLN A 1 198 ? 6.691 0.457 8.734 1 89.38 198 GLN A C 1
ATOM 1511 O O . GLN A 1 198 ? 7.207 1.297 7.992 1 89.38 198 GLN A O 1
ATOM 1516 N N . GLY A 1 199 ? 5.402 0.454 9.07 1 92.81 199 GLY A N 1
ATOM 1517 C CA . GLY A 1 199 ? 4.555 1.58 8.719 1 92.81 199 GLY A CA 1
ATOM 1518 C C . GLY A 1 199 ? 3.924 1.44 7.344 1 92.81 199 GLY A C 1
ATOM 1519 O O . GLY A 1 199 ? 3.463 2.426 6.762 1 92.81 199 GLY A O 1
ATOM 1520 N N . ALA A 1 200 ? 3.977 0.293 6.805 1 90.5 200 ALA A N 1
ATOM 1521 C CA . ALA A 1 200 ? 3.354 0.037 5.508 1 90.5 200 ALA A CA 1
ATOM 1522 C C . ALA A 1 200 ? 1.889 -0.357 5.672 1 90.5 200 ALA A C 1
ATOM 1524 O O . ALA A 1 200 ? 1.54 -1.108 6.586 1 90.5 200 ALA A O 1
ATOM 1525 N N . LEU A 1 201 ? 1.062 0.106 4.82 1 93.38 201 LEU A N 1
ATOM 1526 C CA . LEU A 1 201 ? -0.36 -0.222 4.836 1 93.38 201 LEU A CA 1
ATOM 1527 C C . LEU A 1 201 ? -0.601 -1.627 4.297 1 93.38 201 LEU A C 1
ATOM 1529 O O . LEU A 1 201 ? -0.025 -2.01 3.275 1 93.38 201 LEU A O 1
ATOM 1533 N N . GLN A 1 202 ? -1.44 -2.404 4.969 1 93.69 202 GLN A N 1
ATOM 1534 C CA . GLN A 1 202 ? -1.791 -3.754 4.539 1 93.69 202 GLN A CA 1
ATOM 1535 C C . GLN A 1 202 ? -3.17 -3.785 3.887 1 93.69 202 GLN A C 1
ATOM 1537 O O . GLN A 1 202 ? -4.184 -3.553 4.555 1 93.69 202 GLN A O 1
ATOM 1542 N N . PRO A 1 203 ? -3.232 -4.188 2.643 1 93.12 203 PRO A N 1
ATOM 1543 C CA . PRO A 1 203 ? -4.484 -4.055 1.892 1 93.12 203 PRO A CA 1
ATOM 1544 C C . PRO A 1 203 ? -5.602 -4.938 2.447 1 93.12 203 PRO A C 1
ATOM 1546 O O . PRO A 1 203 ? -6.754 -4.504 2.52 1 93.12 203 PRO A O 1
ATOM 1549 N N . LEU A 1 204 ? -5.34 -6.164 2.822 1 93.88 204 LEU A N 1
ATOM 1550 C CA . LEU A 1 204 ? -6.398 -7.082 3.23 1 93.88 204 LEU A CA 1
ATOM 1551 C C . LEU A 1 204 ? -6.988 -6.672 4.574 1 93.88 204 LEU A C 1
ATOM 1553 O O . LEU A 1 204 ? -8.211 -6.555 4.711 1 93.88 204 LEU A O 1
ATOM 1557 N N . PRO A 1 205 ? -6.129 -6.402 5.566 1 95.31 205 PRO A N 1
ATOM 1558 C CA . PRO A 1 205 ? -6.691 -5.867 6.809 1 95.31 205 PRO A CA 1
ATOM 1559 C C . PRO A 1 205 ? -7.484 -4.582 6.594 1 95.31 205 PRO A C 1
ATOM 1561 O O . PRO A 1 205 ? -8.523 -4.375 7.234 1 95.31 205 PRO A O 1
ATOM 1564 N N . LEU A 1 206 ? -7.016 -3.734 5.738 1 95.69 206 LEU A N 1
ATOM 1565 C CA . LEU A 1 206 ? -7.754 -2.518 5.426 1 95.69 206 LEU A CA 1
ATOM 1566 C C . LEU A 1 206 ? -9.117 -2.848 4.832 1 95.69 206 LEU A C 1
ATOM 1568 O O . LEU A 1 206 ? -10.141 -2.305 5.262 1 95.69 206 LEU A O 1
ATOM 1572 N N . ALA A 1 207 ? -9.148 -3.719 3.881 1 95.38 207 ALA A N 1
ATOM 1573 C CA . ALA A 1 207 ? -10.391 -4.117 3.232 1 95.38 207 ALA A CA 1
ATOM 1574 C C . ALA A 1 207 ? -11.383 -4.676 4.246 1 95.38 207 ALA A C 1
ATOM 1576 O O . ALA A 1 207 ? -12.57 -4.332 4.223 1 95.38 207 ALA A O 1
ATOM 1577 N N . LYS A 1 208 ? -10.922 -5.5 5.09 1 96 208 LYS A N 1
ATOM 1578 C CA . LYS A 1 208 ? -11.766 -6.09 6.121 1 96 208 LYS A CA 1
ATOM 1579 C C . LYS A 1 208 ? -12.336 -5.016 7.043 1 96 208 LYS A C 1
ATOM 1581 O O . LYS A 1 208 ? -13.523 -5.047 7.379 1 96 208 LYS A O 1
ATOM 1586 N N . ALA A 1 209 ? -11.492 -4.086 7.406 1 96.38 209 ALA A N 1
ATOM 1587 C CA . ALA A 1 209 ? -11.914 -3.002 8.289 1 96.38 209 ALA A CA 1
ATOM 1588 C C . ALA A 1 209 ? -13.008 -2.154 7.641 1 96.38 209 ALA A C 1
ATOM 1590 O O . ALA A 1 209 ? -13.977 -1.769 8.297 1 96.38 209 ALA A O 1
ATOM 1591 N N . LEU A 1 210 ? -12.867 -1.893 6.391 1 96 210 LEU A N 1
ATOM 1592 C CA . LEU A 1 210 ? -13.82 -1.067 5.656 1 96 210 LEU A CA 1
ATOM 1593 C C . LEU A 1 210 ? -15.164 -1.772 5.527 1 96 210 LEU A C 1
ATOM 1595 O O . LEU A 1 210 ? -16.219 -1.156 5.727 1 96 210 LEU A O 1
ATOM 1599 N N . LEU A 1 211 ? -15.164 -3.051 5.309 1 94.75 211 LEU A N 1
ATOM 1600 C CA . LEU A 1 211 ? -16.391 -3.799 5.062 1 94.75 211 LEU A CA 1
ATOM 1601 C C . LEU A 1 211 ? -17.156 -4.035 6.359 1 94.75 211 LEU A C 1
ATOM 1603 O O . LEU A 1 211 ? -18.375 -4.195 6.348 1 94.75 211 LEU A O 1
ATOM 1607 N N . ARG A 1 212 ? -16.469 -4.039 7.41 1 94.88 212 ARG A N 1
ATOM 1608 C CA . ARG A 1 212 ? -17.078 -4.281 8.703 1 94.88 212 ARG A CA 1
ATOM 1609 C C . ARG A 1 212 ? -17.891 -3.07 9.164 1 94.88 212 ARG A C 1
ATOM 1611 O O . ARG A 1 212 ? -18.859 -3.209 9.914 1 94.88 212 ARG A O 1
ATOM 1618 N N . ARG A 1 213 ? -17.438 -1.863 8.742 1 95.44 213 ARG A N 1
ATOM 1619 C CA . ARG A 1 213 ? -18.109 -0.628 9.133 1 95.44 213 ARG A CA 1
ATOM 1620 C C . ARG A 1 213 ? -18.297 0.303 7.941 1 95.44 213 ARG A C 1
ATOM 1622 O O . ARG A 1 213 ? -17.641 1.343 7.852 1 95.44 213 ARG A O 1
ATOM 1629 N N . PRO A 1 214 ? -19.312 0.081 7.133 1 93.62 214 PRO A N 1
ATOM 1630 C CA . PRO A 1 214 ? -19.453 0.811 5.867 1 93.62 214 PRO A CA 1
ATOM 1631 C C . PRO A 1 214 ? -19.719 2.299 6.07 1 93.62 214 PRO A C 1
ATOM 1633 O O . PRO A 1 214 ? -19.25 3.129 5.293 1 93.62 214 PRO A O 1
ATOM 1636 N N . LEU A 1 215 ? -20.438 2.615 7.07 1 94.62 215 LEU A N 1
ATOM 1637 C CA . LEU A 1 215 ? -20.703 4.027 7.324 1 94.62 215 LEU A CA 1
ATOM 1638 C C . LEU A 1 215 ? -19.438 4.762 7.734 1 94.62 215 LEU A C 1
ATOM 1640 O O . LEU A 1 215 ? -19.156 5.852 7.227 1 94.62 215 LEU A O 1
ATOM 1644 N N . ALA A 1 216 ? -18.719 4.176 8.633 1 96.25 216 ALA A N 1
ATOM 1645 C CA . ALA A 1 216 ? -17.453 4.738 9.07 1 96.25 216 ALA A CA 1
ATOM 1646 C C . ALA A 1 216 ? -16.453 4.812 7.906 1 96.25 216 ALA A C 1
ATOM 1648 O O . ALA A 1 216 ? -15.688 5.77 7.797 1 96.25 216 ALA A O 1
ATOM 1649 N N . ALA A 1 217 ? -16.516 3.836 7.133 1 96.69 217 ALA A N 1
ATOM 1650 C CA . ALA A 1 217 ? -15.664 3.816 5.941 1 96.69 217 ALA A CA 1
ATOM 1651 C C . ALA A 1 217 ? -16 4.98 5.012 1 96.69 217 ALA A C 1
ATOM 1653 O O . ALA A 1 217 ? -15.102 5.605 4.441 1 96.69 217 ALA A O 1
ATOM 1654 N N . GLY A 1 218 ? -17.25 5.223 4.852 1 96.19 218 GLY A N 1
ATOM 1655 C CA . GLY A 1 218 ? -17.656 6.379 4.066 1 96.19 218 GLY A CA 1
ATOM 1656 C C . GLY A 1 218 ? -17.109 7.688 4.598 1 96.19 218 GLY A C 1
ATOM 1657 O O . GLY A 1 218 ? -16.656 8.539 3.826 1 96.19 218 GLY A O 1
ATOM 1658 N N . HIS A 1 219 ? -17.125 7.809 5.871 1 95.62 219 HIS A N 1
ATOM 1659 C CA . HIS A 1 219 ? -16.578 8.992 6.508 1 95.62 219 HIS A CA 1
ATOM 1660 C C . HIS A 1 219 ? -15.07 9.109 6.242 1 95.62 219 HIS A C 1
ATOM 1662 O O . HIS A 1 219 ? -14.57 10.195 5.941 1 95.62 219 HIS A O 1
ATOM 1668 N N . LEU A 1 220 ? -14.422 8 6.379 1 96 220 LEU A N 1
ATOM 1669 C CA . LEU A 1 220 ? -12.984 7.961 6.129 1 96 220 LEU A CA 1
ATOM 1670 C C . LEU A 1 220 ? -12.664 8.422 4.711 1 96 220 LEU A C 1
ATOM 1672 O O . LEU A 1 220 ? -11.789 9.266 4.512 1 96 220 LEU A O 1
ATOM 1676 N N . ILE A 1 221 ? -13.375 7.965 3.775 1 96.75 221 ILE A N 1
ATOM 1677 C CA . ILE A 1 221 ? -13.125 8.25 2.367 1 96.75 221 ILE A CA 1
ATOM 1678 C C . ILE A 1 221 ? -13.414 9.719 2.08 1 96.75 221 ILE A C 1
ATOM 1680 O O . ILE A 1 221 ? -12.602 10.414 1.464 1 96.75 221 ILE A O 1
ATOM 1684 N N . GLN A 1 222 ? -14.531 10.188 2.557 1 96.75 222 GLN A N 1
ATOM 1685 C CA . GLN A 1 222 ? -14.922 11.57 2.309 1 96.75 222 GLN A CA 1
ATOM 1686 C C . GLN A 1 222 ? -13.922 12.547 2.932 1 96.75 222 GLN A C 1
ATOM 1688 O O . GLN A 1 222 ? -13.5 13.508 2.283 1 96.75 222 GLN A O 1
ATOM 1693 N N . GLY A 1 223 ? -13.586 12.289 4.113 1 97.5 223 GLY A N 1
ATOM 1694 C CA . GLY A 1 223 ? -12.609 13.125 4.789 1 97.5 223 GLY A CA 1
ATOM 1695 C C . GLY A 1 223 ? -11.242 13.102 4.133 1 97.5 223 GLY A C 1
ATOM 1696 O O . GLY A 1 223 ? -10.609 14.148 3.969 1 97.5 223 GLY A O 1
ATOM 1697 N N . SER A 1 224 ? -10.828 11.93 3.754 1 97.44 224 SER A N 1
ATOM 1698 C CA . SER A 1 224 ? -9.539 11.781 3.086 1 97.44 224 SER A CA 1
ATOM 1699 C C . SER A 1 224 ? -9.523 12.516 1.749 1 97.44 224 SER A C 1
ATOM 1701 O O . SER A 1 224 ? -8.539 13.172 1.412 1 97.44 224 SER A O 1
ATOM 1703 N N . LEU A 1 225 ? -10.609 12.383 1.011 1 97.5 225 LEU A N 1
ATOM 1704 C CA . LEU A 1 225 ? -10.688 13.039 -0.288 1 97.5 225 LEU A CA 1
ATOM 1705 C C . LEU A 1 225 ? -10.586 14.555 -0.135 1 97.5 225 LEU A C 1
ATOM 1707 O O . LEU A 1 225 ? -9.828 15.211 -0.861 1 97.5 225 LEU A O 1
ATOM 1711 N N . LYS A 1 226 ? -11.328 15.07 0.791 1 98.12 226 LYS A N 1
ATOM 1712 C CA . LYS A 1 226 ? -11.312 16.5 1.024 1 98.12 226 LYS A CA 1
ATOM 1713 C C . LYS A 1 226 ? -9.945 16.969 1.515 1 98.12 226 LYS A C 1
ATOM 1715 O O . LYS A 1 226 ? -9.414 17.969 1.025 1 98.12 226 LYS A O 1
ATOM 1720 N N . ALA A 1 227 ? -9.383 16.297 2.438 1 98.5 227 ALA A N 1
ATOM 1721 C CA . ALA A 1 227 ? -8.086 16.656 3.002 1 98.5 227 ALA A CA 1
ATOM 1722 C C . ALA A 1 227 ? -6.984 16.547 1.953 1 98.5 227 ALA A C 1
ATOM 1724 O O . ALA A 1 227 ? -6.117 17.422 1.865 1 98.5 227 ALA A O 1
ATOM 1725 N N . CYS A 1 228 ? -7.012 15.523 1.162 1 98.31 228 CYS A N 1
ATOM 1726 C CA . CYS A 1 228 ? -5.98 15.328 0.148 1 98.31 228 CYS A CA 1
ATOM 1727 C C . CYS A 1 228 ? -6.105 16.375 -0.959 1 98.31 228 CYS A C 1
ATOM 1729 O O . CYS A 1 228 ? -5.102 16.812 -1.513 1 98.31 228 CYS A O 1
ATOM 1731 N N . ALA A 1 229 ? -7.305 16.734 -1.284 1 98.44 229 ALA A N 1
ATOM 1732 C CA . ALA A 1 229 ? -7.488 17.828 -2.238 1 98.44 229 ALA A CA 1
ATOM 1733 C C . ALA A 1 229 ? -6.84 19.109 -1.73 1 98.44 229 ALA A C 1
ATOM 1735 O O . ALA A 1 229 ? -6.23 19.859 -2.504 1 98.44 229 ALA A O 1
ATOM 1736 N N . GLN A 1 230 ? -7.004 19.312 -0.486 1 98.38 230 GLN A N 1
ATOM 1737 C CA . GLN A 1 230 ? -6.395 20.5 0.116 1 98.38 230 GLN A CA 1
ATOM 1738 C C . GLN A 1 230 ? -4.871 20.391 0.105 1 98.38 230 GLN A C 1
ATOM 1740 O O . GLN A 1 230 ? -4.184 21.391 -0.158 1 98.38 230 GLN A O 1
ATOM 1745 N N . LEU A 1 231 ? -4.324 19.25 0.413 1 98.56 231 LEU A N 1
ATOM 1746 C CA . LEU A 1 231 ? -2.885 19.047 0.336 1 98.56 231 LEU A CA 1
ATOM 1747 C C . LEU A 1 231 ? -2.369 19.328 -1.071 1 98.56 231 LEU A C 1
ATOM 1749 O O . LEU A 1 231 ? -1.319 19.953 -1.238 1 98.56 231 LEU A O 1
ATOM 1753 N N . THR A 1 232 ? -3.092 18.859 -2.053 1 98.44 232 THR A N 1
ATOM 1754 C CA . THR A 1 232 ? -2.73 19.109 -3.443 1 98.44 232 THR A CA 1
ATOM 1755 C C . THR A 1 232 ? -2.709 20.594 -3.738 1 98.44 232 THR A C 1
ATOM 1757 O O . THR A 1 232 ? -1.768 21.109 -4.355 1 98.44 232 THR A O 1
ATOM 1760 N N . ALA A 1 233 ? -3.703 21.266 -3.289 1 98.06 233 ALA A N 1
ATOM 1761 C CA . ALA A 1 233 ? -3.805 22.703 -3.525 1 98.06 233 ALA A CA 1
ATOM 1762 C C . ALA A 1 233 ? -2.645 23.453 -2.871 1 98.06 233 ALA A C 1
ATOM 1764 O O . ALA A 1 233 ? -2.068 24.359 -3.469 1 98.06 233 ALA A O 1
ATOM 1765 N N . ILE A 1 234 ? -2.324 23.094 -1.699 1 97.62 234 ILE A N 1
ATOM 1766 C CA . ILE A 1 234 ? -1.231 23.719 -0.972 1 97.62 234 ILE A CA 1
ATOM 1767 C C . ILE A 1 234 ? 0.089 23.469 -1.694 1 97.62 234 ILE A C 1
ATOM 1769 O O . ILE A 1 234 ? 0.889 24.375 -1.889 1 97.62 234 ILE A O 1
ATOM 1773 N N . ALA A 1 235 ? 0.286 22.234 -2.055 1 97 235 ALA A N 1
ATOM 1774 C CA . ALA A 1 235 ? 1.505 21.875 -2.775 1 97 235 ALA A CA 1
ATOM 1775 C C . ALA A 1 235 ? 1.613 22.641 -4.09 1 97 235 ALA A C 1
ATOM 1777 O O . ALA A 1 235 ? 2.697 23.094 -4.461 1 97 235 ALA A O 1
ATOM 1778 N N . GLN A 1 236 ? 0.5 22.766 -4.77 1 96.12 236 GLN A N 1
ATOM 1779 C CA . GLN A 1 236 ? 0.472 23.516 -6.02 1 96.12 236 GLN A CA 1
ATOM 1780 C C . GLN A 1 236 ? 0.855 24.969 -5.797 1 96.12 236 GLN A C 1
ATOM 1782 O O . GLN A 1 236 ? 1.614 25.547 -6.582 1 96.12 236 GLN A O 1
ATOM 1787 N N . SER A 1 237 ? 0.348 25.531 -4.793 1 95.06 237 SER A N 1
ATOM 1788 C CA . SER A 1 237 ? 0.672 26.906 -4.453 1 95.06 237 SER A CA 1
ATOM 1789 C C . SER A 1 237 ? 2.152 27.062 -4.125 1 95.06 237 SER A C 1
ATOM 1791 O O . SER A 1 237 ? 2.785 28.047 -4.539 1 95.06 237 SER A O 1
ATOM 1793 N N . LEU A 1 238 ? 2.691 26.125 -3.428 1 93.75 238 LEU A N 1
ATOM 1794 C CA . LEU A 1 238 ? 4.102 26.172 -3.064 1 93.75 238 LEU A CA 1
ATOM 1795 C C . LEU A 1 238 ? 4.988 26.078 -4.305 1 93.75 238 LEU A C 1
ATOM 1797 O O . LEU A 1 238 ? 5.934 26.859 -4.457 1 93.75 238 LEU A O 1
ATOM 1801 N N . SER A 1 239 ? 4.633 25.109 -5.109 1 92 239 SER A N 1
ATOM 1802 C CA . SER A 1 239 ? 5.414 24.922 -6.328 1 92 239 SER A CA 1
ATOM 1803 C C . SER A 1 239 ? 5.332 26.141 -7.23 1 92 239 SER A C 1
ATOM 1805 O O . SER A 1 239 ? 6.328 26.547 -7.832 1 92 239 SER A O 1
ATOM 1807 N N . GLY A 1 240 ? 4.203 26.703 -7.336 1 89.12 240 GLY A N 1
ATOM 1808 C CA . GLY A 1 240 ? 4.02 27.906 -8.141 1 89.12 240 GLY A CA 1
ATOM 1809 C C . GLY A 1 240 ? 4.82 29.094 -7.633 1 89.12 240 GLY A C 1
ATOM 1810 O O . GLY A 1 240 ? 5.309 29.906 -8.422 1 89.12 240 GLY A O 1
ATOM 1811 N N . ALA A 1 241 ? 4.973 29.172 -6.391 1 88.12 241 ALA A N 1
ATOM 1812 C CA . ALA A 1 241 ? 5.684 30.281 -5.773 1 88.12 241 ALA A CA 1
ATOM 1813 C C . ALA A 1 241 ? 7.191 30.141 -5.957 1 88.12 241 ALA A C 1
ATOM 1815 O O . ALA A 1 241 ? 7.906 31.141 -6.074 1 88.12 241 ALA A O 1
ATOM 1816 N N . LEU A 1 242 ? 7.641 28.938 -5.957 1 83.31 242 LEU A N 1
ATOM 1817 C CA . LEU A 1 242 ? 9.078 28.688 -6.082 1 83.31 242 LEU A CA 1
ATOM 1818 C C . LEU A 1 242 ? 9.508 28.688 -7.543 1 83.31 242 LEU A C 1
ATOM 1820 O O . LEU A 1 242 ? 10.68 28.906 -7.852 1 83.31 242 LEU A O 1
ATOM 1824 N N . GLY A 1 243 ? 8.672 28.188 -8.398 1 66.12 243 GLY A N 1
ATOM 1825 C CA . GLY A 1 243 ? 8.984 28.234 -9.82 1 66.12 243 GLY A CA 1
ATOM 1826 C C . GLY A 1 243 ? 8.984 29.641 -10.375 1 66.12 243 GLY A C 1
ATOM 1827 O O . GLY A 1 243 ? 9.391 29.859 -11.516 1 66.12 243 GLY A O 1
ATOM 1828 N N . LYS A 1 244 ? 8.531 30.609 -9.625 1 54.5 244 LYS A N 1
ATOM 18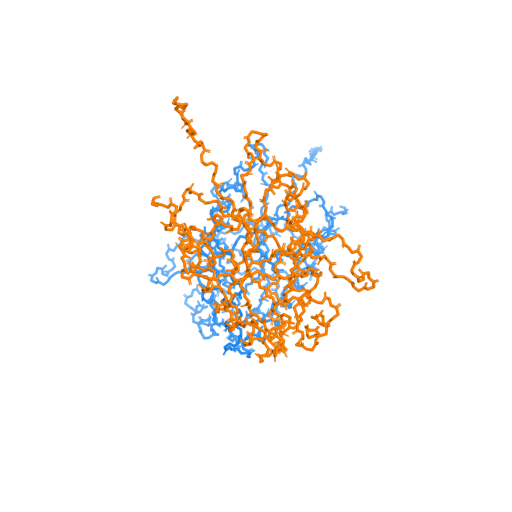29 C CA . LYS A 1 244 ? 8.617 32.031 -10.008 1 54.5 244 LYS A CA 1
ATOM 1830 C C . LYS A 1 244 ? 9.898 32.656 -9.477 1 54.5 244 LYS A C 1
ATOM 1832 O O . LYS A 1 244 ? 10.438 32.219 -8.453 1 54.5 244 LYS A O 1
ATOM 1837 N N . MET B 1 1 ? 35.844 -42.969 -11.195 1 22.2 1 MET B N 1
ATOM 1838 C CA . MET B 1 1 ? 35.031 -42.719 -10.008 1 22.2 1 MET B CA 1
ATOM 1839 C C . MET B 1 1 ? 34.938 -41.219 -9.711 1 22.2 1 MET B C 1
ATOM 1841 O O . MET B 1 1 ? 35.844 -40.625 -9.141 1 22.2 1 MET B O 1
ATOM 1845 N N . ILE B 1 2 ? 34.562 -40.438 -10.656 1 29.44 2 ILE B N 1
ATOM 1846 C CA . ILE B 1 2 ? 34.656 -39 -10.812 1 29.44 2 ILE B CA 1
ATOM 1847 C C . ILE B 1 2 ? 34 -38.281 -9.617 1 29.44 2 ILE B C 1
ATOM 1849 O O . ILE B 1 2 ? 32.844 -38.562 -9.289 1 29.44 2 ILE B O 1
ATOM 1853 N N . SER B 1 3 ? 34.781 -38.062 -8.531 1 24.94 3 SER B N 1
ATOM 1854 C CA . SER B 1 3 ? 34.375 -37.438 -7.273 1 24.94 3 SER B CA 1
ATOM 1855 C C . SER B 1 3 ? 33.531 -36.188 -7.52 1 24.94 3 SER B C 1
ATOM 1857 O O . SER B 1 3 ? 34 -35.25 -8.18 1 24.94 3 SER B O 1
ATOM 1859 N N . ALA B 1 4 ? 32.375 -36.25 -8.039 1 30.28 4 ALA B N 1
ATOM 1860 C CA . ALA B 1 4 ? 31.422 -35.188 -8.375 1 30.28 4 ALA B CA 1
ATOM 1861 C C . ALA B 1 4 ? 31.328 -34.156 -7.25 1 30.28 4 ALA B C 1
ATOM 1863 O O . ALA B 1 4 ? 30.625 -34.375 -6.262 1 30.28 4 ALA B O 1
ATOM 1864 N N . ASP B 1 5 ? 32.375 -33.562 -6.715 1 29.28 5 ASP B N 1
ATOM 1865 C CA . ASP B 1 5 ? 32.656 -32.5 -5.77 1 29.28 5 ASP B CA 1
ATOM 1866 C C . ASP B 1 5 ? 31.75 -31.281 -6.02 1 29.28 5 ASP B C 1
ATOM 1868 O O . ASP B 1 5 ? 32.156 -30.344 -6.707 1 29.28 5 ASP B O 1
ATOM 1872 N N . LEU B 1 6 ? 30.531 -31.344 -6.645 1 31.12 6 LEU B N 1
ATOM 1873 C CA . LEU B 1 6 ? 29.578 -30.25 -6.801 1 31.12 6 LEU B CA 1
ATOM 1874 C C . LEU B 1 6 ? 29.469 -29.438 -5.512 1 31.12 6 LEU B C 1
ATOM 1876 O O . LEU B 1 6 ? 28.828 -29.875 -4.555 1 31.12 6 LEU B O 1
ATOM 1880 N N . ASN B 1 7 ? 30.484 -29.016 -4.902 1 33.09 7 ASN B N 1
ATOM 1881 C CA . ASN B 1 7 ? 30.438 -28.047 -3.803 1 33.09 7 ASN B CA 1
ATOM 1882 C C . ASN B 1 7 ? 29.391 -26.969 -4.051 1 33.09 7 ASN B C 1
ATOM 1884 O O . ASN B 1 7 ? 29.688 -25.953 -4.703 1 33.09 7 ASN B O 1
ATOM 1888 N N . PRO B 1 8 ? 28.141 -27.156 -4.707 1 36.31 8 PRO B N 1
ATOM 1889 C CA . PRO B 1 8 ? 27.328 -26.094 -5.332 1 36.31 8 PRO B CA 1
ATOM 1890 C C . PRO B 1 8 ? 27.203 -24.859 -4.453 1 36.31 8 PRO B C 1
ATOM 1892 O O . PRO B 1 8 ? 26.891 -24.969 -3.266 1 36.31 8 PRO B O 1
ATOM 1895 N N . HIS B 1 9 ? 28.016 -24.016 -4.32 1 41.22 9 HIS B N 1
ATOM 1896 C CA . HIS B 1 9 ? 27.688 -22.688 -3.85 1 41.22 9 HIS B CA 1
ATOM 1897 C C . HIS B 1 9 ? 26.203 -22.391 -4.055 1 41.22 9 HIS B C 1
ATOM 1899 O O . HIS B 1 9 ? 25.734 -22.266 -5.195 1 41.22 9 HIS B O 1
ATOM 1905 N N . SER B 1 10 ? 25.25 -23.031 -3.434 1 48.69 10 SER B N 1
ATOM 1906 C CA . SER B 1 10 ? 23.797 -23.156 -3.451 1 48.69 10 SER B CA 1
ATOM 1907 C C . SER B 1 10 ? 23.141 -21.797 -3.625 1 48.69 10 SER B C 1
ATOM 1909 O O . SER B 1 10 ? 23.172 -20.953 -2.721 1 48.69 10 SER B O 1
ATOM 1911 N N . VAL B 1 11 ? 23.406 -21.219 -4.711 1 51.5 11 VAL B N 1
ATOM 1912 C CA . VAL B 1 11 ? 22.672 -19.984 -5.02 1 51.5 11 VAL B CA 1
ATOM 1913 C C . VAL B 1 11 ? 21.234 -20.094 -4.516 1 51.5 11 VAL B C 1
ATOM 1915 O O . VAL B 1 11 ? 20.547 -21.078 -4.805 1 51.5 11 VAL B O 1
ATOM 1918 N N . PRO B 1 12 ? 20.969 -19.234 -3.629 1 64.25 12 PRO B N 1
ATOM 1919 C CA . PRO B 1 12 ? 19.641 -19.203 -3.025 1 64.25 12 PRO B CA 1
ATOM 1920 C C . PRO B 1 12 ? 18.516 -19.125 -4.066 1 64.25 12 PRO B C 1
ATOM 1922 O O . PRO B 1 12 ? 18.75 -18.672 -5.188 1 64.25 12 PRO B O 1
ATOM 1925 N N . TRP B 1 13 ? 17.484 -19.938 -3.941 1 78.19 13 TRP B N 1
ATOM 1926 C CA . TRP B 1 13 ? 16.25 -19.828 -4.699 1 78.19 13 TRP B CA 1
ATOM 1927 C C . TRP B 1 13 ? 15.641 -18.438 -4.57 1 78.19 13 TRP B C 1
ATOM 1929 O O . TRP B 1 13 ? 15.703 -17.828 -3.5 1 78.19 13 TRP B O 1
ATOM 1939 N N . TRP B 1 14 ? 15.305 -17.906 -5.758 1 90.25 14 TRP B N 1
ATOM 1940 C CA . TRP B 1 14 ? 14.578 -16.641 -5.738 1 90.25 14 TRP B CA 1
ATOM 1941 C C . TRP B 1 14 ? 13.086 -16.875 -5.922 1 90.25 14 TRP B C 1
ATOM 1943 O O . TRP B 1 14 ? 12.664 -17.578 -6.848 1 90.25 14 TRP B O 1
ATOM 1953 N N . ILE B 1 15 ? 12.375 -16.375 -5.043 1 96.25 15 ILE B N 1
ATOM 1954 C CA . ILE B 1 15 ? 10.922 -16.344 -5.188 1 96.25 15 ILE B CA 1
ATOM 1955 C C . ILE B 1 15 ? 10.469 -14.906 -5.453 1 96.25 15 ILE B C 1
ATOM 1957 O O . ILE B 1 15 ? 10.836 -13.984 -4.719 1 96.25 15 ILE B O 1
ATOM 1961 N N . LEU B 1 16 ? 9.805 -14.711 -6.559 1 97.69 16 LEU B N 1
ATOM 1962 C CA . LEU B 1 16 ? 9.156 -13.438 -6.871 1 97.69 16 LEU B CA 1
ATOM 1963 C C . LEU B 1 16 ? 7.668 -13.492 -6.543 1 97.69 16 LEU B C 1
ATOM 1965 O O . LEU B 1 16 ? 6.992 -14.477 -6.871 1 97.69 16 LEU B O 1
ATOM 1969 N N . ALA B 1 17 ? 7.188 -12.5 -5.859 1 98.25 17 ALA B N 1
ATOM 1970 C CA . ALA B 1 17 ? 5.77 -12.445 -5.516 1 98.25 17 ALA B CA 1
ATOM 1971 C C . ALA B 1 17 ? 5.238 -11.016 -5.629 1 98.25 17 ALA B C 1
ATOM 1973 O O . ALA B 1 17 ? 5.918 -10.062 -5.246 1 98.25 17 ALA B O 1
ATOM 1974 N N . PRO B 1 18 ? 3.986 -10.883 -6.207 1 97.31 18 PRO B N 1
ATOM 1975 C CA . PRO B 1 18 ? 3.404 -9.539 -6.164 1 97.31 18 PRO B CA 1
ATOM 1976 C C . PRO B 1 18 ? 3.41 -8.938 -4.758 1 97.31 18 PRO B C 1
ATOM 1978 O O . PRO B 1 18 ? 3.129 -9.641 -3.783 1 97.31 18 PRO B O 1
ATOM 1981 N N . GLN B 1 19 ? 3.764 -7.734 -4.688 1 93.81 19 GLN B N 1
ATOM 1982 C CA . GLN B 1 19 ? 3.893 -7.043 -3.408 1 93.81 19 GLN B CA 1
ATOM 1983 C C . GLN B 1 19 ? 2.562 -7.016 -2.66 1 93.81 19 GLN B C 1
ATOM 1985 O O . GLN B 1 19 ? 1.508 -7.266 -3.25 1 93.81 19 GLN B O 1
ATOM 1990 N N . GLY B 1 20 ? 2.648 -6.688 -1.357 1 92 20 GLY B N 1
ATOM 1991 C CA . GLY B 1 20 ? 1.44 -6.621 -0.549 1 92 20 GLY B CA 1
ATOM 1992 C C . GLY B 1 20 ? 1.108 -7.93 0.136 1 92 20 GLY B C 1
ATOM 1993 O O . GLY B 1 20 ? 1.967 -8.531 0.783 1 92 20 GLY B O 1
ATOM 1994 N N . THR B 1 21 ? -0.166 -8.289 0.006 1 94.62 21 THR B N 1
ATOM 1995 C CA . THR B 1 21 ? -0.704 -9.406 0.767 1 94.62 21 THR B CA 1
ATOM 1996 C C . THR B 1 21 ? -0.026 -10.711 0.358 1 94.62 21 THR B C 1
ATOM 1998 O O . THR B 1 21 ? 0.273 -11.555 1.206 1 94.62 21 THR B O 1
ATOM 2001 N N . GLU B 1 22 ? 0.238 -10.844 -0.878 1 97.56 22 GLU B N 1
ATOM 2002 C CA . GLU B 1 22 ? 0.822 -12.094 -1.371 1 97.56 22 GLU B CA 1
ATOM 2003 C C . GLU B 1 22 ? 2.242 -12.281 -0.846 1 97.56 22 GLU B C 1
ATOM 2005 O O . GLU B 1 22 ? 2.566 -13.328 -0.281 1 97.56 22 GLU B O 1
ATOM 2010 N N . ALA B 1 23 ? 3.072 -11.32 -1.071 1 96.94 23 ALA B N 1
ATOM 2011 C CA . ALA B 1 23 ? 4.449 -11.398 -0.594 1 96.94 23 ALA B CA 1
ATOM 2012 C C . ALA B 1 23 ? 4.496 -11.602 0.917 1 96.94 23 ALA B C 1
ATOM 2014 O O . ALA B 1 23 ? 5.332 -12.352 1.423 1 96.94 23 ALA B O 1
ATOM 2015 N N . GLN B 1 24 ? 3.611 -10.977 1.6 1 95.12 24 GLN B N 1
ATOM 2016 C CA . GLN B 1 24 ? 3.572 -11.109 3.053 1 95.12 24 GLN B CA 1
ATOM 2017 C C . GLN B 1 24 ? 3.193 -12.523 3.467 1 95.12 24 GLN B C 1
ATOM 2019 O O . GLN B 1 24 ? 3.77 -13.078 4.406 1 95.12 24 GLN B O 1
ATOM 2024 N N . ALA B 1 25 ? 2.238 -13.062 2.791 1 97.56 25 ALA B N 1
ATOM 2025 C CA . ALA B 1 25 ? 1.819 -14.43 3.08 1 97.56 25 ALA B CA 1
ATOM 2026 C C . ALA B 1 25 ? 2.967 -15.414 2.863 1 97.56 25 ALA B C 1
ATOM 2028 O O . ALA B 1 25 ? 3.186 -16.312 3.678 1 97.56 25 ALA B O 1
ATOM 2029 N N . ILE B 1 26 ? 3.658 -15.203 1.789 1 97.88 26 ILE B N 1
ATOM 2030 C CA . ILE B 1 26 ? 4.773 -16.078 1.452 1 97.88 26 ILE B CA 1
ATOM 2031 C C . ILE B 1 26 ? 5.898 -15.898 2.465 1 97.88 26 ILE B C 1
ATOM 2033 O O . ILE B 1 26 ? 6.484 -16.875 2.936 1 97.88 26 ILE B O 1
ATOM 2037 N N . ALA B 1 27 ? 6.156 -14.719 2.807 1 96.31 27 ALA B N 1
ATOM 2038 C CA . ALA B 1 27 ? 7.176 -14.438 3.814 1 96.31 27 ALA B CA 1
ATOM 2039 C C . ALA B 1 27 ? 6.844 -15.125 5.133 1 96.31 27 ALA B C 1
ATOM 2041 O O . ALA B 1 27 ? 7.727 -15.703 5.777 1 96.31 27 ALA B O 1
ATOM 2042 N N . LYS B 1 28 ? 5.637 -14.977 5.504 1 96 28 LYS B N 1
ATOM 2043 C CA . LYS B 1 28 ? 5.18 -15.625 6.734 1 96 28 LYS B CA 1
ATOM 2044 C C . LYS B 1 28 ? 5.441 -17.125 6.691 1 96 28 LYS B C 1
ATOM 2046 O O . LYS B 1 28 ? 5.863 -17.719 7.688 1 96 28 LYS B O 1
ATOM 2051 N N . GLY B 1 29 ? 5.207 -17.703 5.598 1 97.56 29 GLY B N 1
ATOM 2052 C CA . GLY B 1 29 ? 5.434 -19.125 5.438 1 97.56 29 GLY B CA 1
ATOM 2053 C C . GLY B 1 29 ? 6.906 -19.5 5.445 1 97.56 29 GLY B C 1
ATOM 2054 O O . GLY B 1 29 ? 7.293 -20.5 6.047 1 97.56 29 GLY B O 1
ATOM 2055 N N . LEU B 1 30 ? 7.688 -18.734 4.777 1 95.5 30 LEU B N 1
ATOM 2056 C CA . LEU B 1 30 ? 9.117 -19.016 4.684 1 95.5 30 LEU B CA 1
ATOM 2057 C C . LEU B 1 30 ? 9.789 -18.875 6.043 1 95.5 30 LEU B C 1
ATOM 2059 O O . LEU B 1 30 ? 10.719 -19.625 6.359 1 95.5 30 LEU B O 1
ATOM 2063 N N . GLY B 1 31 ? 9.273 -17.953 6.836 1 93.5 31 GLY B N 1
ATOM 2064 C CA . GLY B 1 31 ? 9.961 -17.656 8.078 1 93.5 31 GLY B CA 1
ATOM 2065 C C . GLY B 1 31 ? 11.375 -17.156 7.879 1 93.5 31 GLY B C 1
ATOM 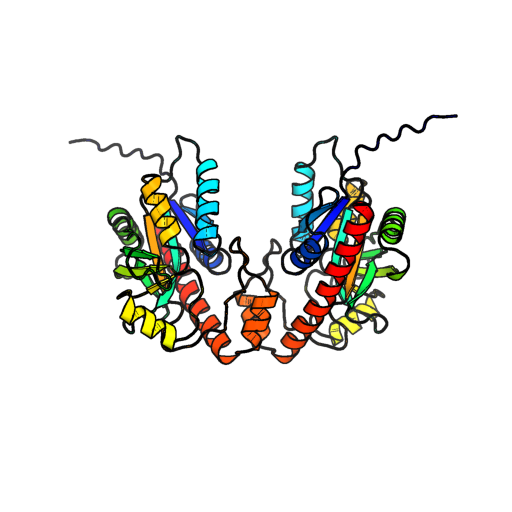2066 O O . GLY B 1 31 ? 11.656 -16.453 6.902 1 93.5 31 GLY B O 1
ATOM 2067 N N . LYS B 1 32 ? 12.219 -17.375 8.859 1 87.19 32 LYS B N 1
ATOM 2068 C CA . LYS B 1 32 ? 13.625 -17.031 8.727 1 87.19 32 LYS B CA 1
ATOM 2069 C C . LYS B 1 32 ? 14.391 -18.078 7.934 1 87.19 32 LYS B C 1
ATOM 2071 O O . LYS B 1 32 ? 14.344 -19.266 8.258 1 87.19 32 LYS B O 1
ATOM 2076 N N . THR B 1 33 ? 14.82 -17.703 6.805 1 84.94 33 THR B N 1
ATOM 2077 C CA . THR B 1 33 ? 15.578 -18.641 5.977 1 84.94 33 THR B CA 1
ATOM 2078 C C . THR B 1 33 ? 16.672 -17.906 5.207 1 84.94 33 THR B C 1
ATOM 2080 O O . THR B 1 33 ? 16.5 -16.75 4.82 1 84.94 33 THR B O 1
ATOM 2083 N N . ASP B 1 34 ? 17.719 -18.594 5.016 1 82.62 34 ASP B N 1
ATOM 2084 C CA . ASP B 1 34 ? 18.812 -18.062 4.207 1 82.62 34 ASP B CA 1
ATOM 2085 C C . ASP B 1 34 ? 18.938 -18.812 2.887 1 82.62 34 ASP B C 1
ATOM 2087 O O . ASP B 1 34 ? 19.844 -18.531 2.096 1 82.62 34 ASP B O 1
ATOM 2091 N N . GLN B 1 35 ? 18.016 -19.641 2.674 1 84.12 35 GLN B N 1
ATOM 2092 C CA . GLN B 1 35 ? 18.109 -20.484 1.487 1 84.12 35 GLN B CA 1
ATOM 2093 C C . GLN B 1 35 ? 17.219 -19.938 0.363 1 84.12 35 GLN B C 1
ATOM 2095 O O . GLN B 1 35 ? 17.375 -20.344 -0.795 1 84.12 35 GLN B O 1
ATOM 2100 N N . ILE B 1 36 ? 16.297 -19.188 0.756 1 88.38 36 ILE B N 1
ATOM 2101 C CA . ILE B 1 36 ? 15.352 -18.656 -0.214 1 88.38 36 ILE B CA 1
ATOM 2102 C C . ILE B 1 36 ? 15.305 -17.125 -0.094 1 88.38 36 ILE B C 1
ATOM 2104 O O . ILE B 1 36 ? 15.164 -16.594 1.006 1 88.38 36 ILE B O 1
ATOM 2108 N N . TYR B 1 37 ? 15.453 -16.516 -1.227 1 90.31 37 TYR B N 1
ATOM 2109 C CA . TYR B 1 37 ? 15.312 -15.062 -1.281 1 90.31 37 TYR B CA 1
ATOM 2110 C C . TYR B 1 37 ? 13.945 -14.672 -1.842 1 90.31 37 TYR B C 1
ATOM 2112 O O . TYR B 1 37 ? 13.609 -15.023 -2.975 1 90.31 37 TYR B O 1
ATOM 2120 N N . LEU B 1 38 ? 13.227 -14.016 -1.046 1 95 38 LEU B N 1
ATOM 2121 C CA . LEU B 1 38 ? 11.922 -13.531 -1.48 1 95 38 LEU B CA 1
ATOM 2122 C C . LEU B 1 38 ? 12.016 -12.078 -1.949 1 95 38 LEU B C 1
ATOM 2124 O O . LEU B 1 38 ? 12.562 -11.227 -1.243 1 95 38 LEU B O 1
ATOM 2128 N N . GLN B 1 39 ? 11.555 -11.844 -3.131 1 95.06 39 GLN B N 1
ATOM 2129 C CA . GLN B 1 39 ? 11.508 -10.492 -3.686 1 95.06 39 GLN B CA 1
ATOM 2130 C C . GLN B 1 39 ? 10.086 -10.109 -4.082 1 95.06 39 GLN B C 1
ATOM 2132 O O . GLN B 1 39 ? 9.461 -10.773 -4.914 1 95.06 39 GLN B O 1
ATOM 2137 N N . ALA B 1 40 ? 9.617 -9.031 -3.5 1 96.25 40 ALA B N 1
ATOM 2138 C CA . ALA B 1 40 ? 8.305 -8.508 -3.877 1 96.25 40 ALA B CA 1
ATOM 2139 C C . ALA B 1 40 ? 8.375 -7.754 -5.199 1 96.25 40 ALA B C 1
ATOM 2141 O O . ALA B 1 40 ? 9.289 -6.953 -5.414 1 96.25 40 ALA B O 1
ATOM 2142 N N . MET B 1 41 ? 7.453 -8.008 -6.027 1 97.06 41 MET B N 1
ATOM 2143 C CA . MET B 1 41 ? 7.41 -7.316 -7.312 1 97.06 41 MET B CA 1
ATOM 2144 C C . MET B 1 41 ? 6.133 -6.496 -7.445 1 97.06 41 MET B C 1
ATOM 2146 O O . MET B 1 41 ? 5.16 -6.734 -6.734 1 97.06 41 MET B O 1
ATOM 2150 N N . PRO B 1 42 ? 6.133 -5.5 -8.312 1 96.75 42 PRO B N 1
ATOM 2151 C CA . PRO B 1 42 ? 4.922 -4.711 -8.547 1 96.75 42 PRO B CA 1
ATOM 2152 C C . PRO B 1 42 ? 3.842 -5.488 -9.297 1 96.75 42 PRO B C 1
ATOM 2154 O O . PRO B 1 42 ? 4.074 -6.629 -9.711 1 96.75 42 PRO B O 1
ATOM 2157 N N . VAL B 1 43 ? 2.732 -4.891 -9.352 1 96.62 43 VAL B N 1
ATOM 2158 C CA . VAL B 1 43 ? 1.621 -5.516 -10.062 1 96.62 43 VAL B CA 1
ATOM 2159 C C . VAL B 1 43 ? 1.57 -4.996 -11.5 1 96.62 43 VAL B C 1
ATOM 2161 O O . VAL B 1 43 ? 1.751 -3.799 -11.742 1 96.62 43 VAL B O 1
ATOM 2164 N N . GLY B 1 44 ? 1.355 -5.93 -12.414 1 96.75 44 GLY B N 1
ATOM 2165 C CA . GLY B 1 44 ? 1.238 -5.559 -13.82 1 96.75 44 GLY B CA 1
ATOM 2166 C C . GLY B 1 44 ? 2.469 -5.91 -14.633 1 96.75 44 GLY B C 1
ATOM 2167 O O . GLY B 1 44 ? 3.598 -5.758 -14.156 1 96.75 44 GLY B O 1
ATOM 2168 N N . ALA B 1 45 ? 2.242 -6.266 -15.836 1 95.5 45 ALA B N 1
ATOM 2169 C CA . ALA B 1 45 ? 3.312 -6.773 -16.688 1 95.5 45 ALA B CA 1
ATOM 2170 C C . ALA B 1 45 ? 4.344 -5.684 -16.984 1 95.5 45 ALA B C 1
ATOM 2172 O O . ALA B 1 45 ? 5.551 -5.93 -16.922 1 95.5 45 ALA B O 1
ATOM 2173 N N . THR B 1 46 ? 3.891 -4.504 -17.234 1 94.69 46 THR B N 1
ATOM 2174 C CA . THR B 1 46 ? 4.801 -3.418 -17.578 1 94.69 46 THR B CA 1
ATOM 2175 C C . THR B 1 46 ? 5.68 -3.053 -16.391 1 94.69 46 THR B C 1
ATOM 2177 O O . THR B 1 46 ? 6.898 -2.914 -16.531 1 94.69 46 THR B O 1
ATOM 2180 N N . ALA B 1 47 ? 5.074 -2.949 -15.297 1 96.81 47 ALA B N 1
ATOM 2181 C CA . ALA B 1 47 ? 5.812 -2.617 -14.086 1 96.81 47 ALA B CA 1
ATOM 2182 C C . ALA B 1 47 ? 6.812 -3.715 -13.734 1 96.81 47 ALA B C 1
ATOM 2184 O O . ALA B 1 47 ? 7.93 -3.43 -13.297 1 96.81 47 ALA B O 1
ATOM 2185 N N . VAL B 1 48 ? 6.434 -4.902 -13.938 1 97.94 48 VAL B N 1
ATOM 2186 C CA . VAL B 1 48 ? 7.289 -6.043 -13.625 1 97.94 48 VAL B CA 1
ATOM 2187 C C . VAL B 1 48 ? 8.5 -6.051 -14.555 1 97.94 48 VAL B C 1
ATOM 2189 O O . VAL B 1 48 ? 9.617 -6.359 -14.125 1 97.94 48 VAL B O 1
ATOM 2192 N N . GLN B 1 49 ? 8.281 -5.715 -15.812 1 96.94 49 GLN B N 1
ATOM 2193 C CA . GLN B 1 49 ? 9.391 -5.664 -16.766 1 96.94 49 GLN B CA 1
ATOM 2194 C C . GLN B 1 49 ? 10.477 -4.695 -16.297 1 96.94 49 GLN B C 1
ATOM 2196 O O . GLN B 1 49 ? 11.656 -5.043 -16.281 1 96.94 49 GLN B O 1
ATOM 2201 N N . SER B 1 50 ? 10 -3.557 -15.93 1 96.12 50 SER B N 1
ATOM 2202 C CA . SER B 1 50 ? 10.945 -2.555 -15.438 1 96.12 50 SER B CA 1
ATOM 2203 C C . SER B 1 50 ? 11.617 -3.016 -14.148 1 96.12 50 SER B C 1
ATOM 2205 O O . SER B 1 50 ? 12.82 -2.83 -13.977 1 96.12 50 SER B O 1
ATOM 2207 N N . PHE B 1 51 ? 10.867 -3.576 -13.312 1 97 51 PHE B N 1
ATOM 2208 C CA . PHE B 1 51 ? 11.359 -4.082 -12.039 1 97 51 PHE B CA 1
ATOM 2209 C C . PHE B 1 51 ? 12.445 -5.129 -12.258 1 97 51 PHE B C 1
ATOM 2211 O O . PHE B 1 51 ? 13.508 -5.059 -11.648 1 97 51 PHE B O 1
ATOM 2218 N N . LEU B 1 52 ? 12.234 -6.035 -13.141 1 96.25 52 LEU B N 1
ATOM 2219 C CA . LEU B 1 52 ? 13.172 -7.129 -13.391 1 96.25 52 LEU B CA 1
ATOM 2220 C C . LEU B 1 52 ? 14.445 -6.613 -14.055 1 96.25 52 LEU B C 1
ATOM 2222 O O . LEU B 1 52 ? 15.539 -7.105 -13.773 1 96.25 52 LEU B O 1
ATOM 2226 N N . ALA B 1 53 ? 14.266 -5.621 -14.93 1 94.62 53 ALA B N 1
ATOM 2227 C CA . ALA B 1 53 ? 15.438 -5.008 -15.539 1 94.62 53 ALA B CA 1
ATOM 2228 C C . ALA B 1 53 ? 16.344 -4.387 -14.484 1 94.62 53 ALA B C 1
ATOM 2230 O O . ALA B 1 53 ? 17.562 -4.562 -14.523 1 94.62 53 ALA B O 1
ATOM 2231 N N . ASN B 1 54 ? 15.766 -3.785 -13.562 1 92.69 54 ASN B N 1
ATOM 2232 C CA . ASN B 1 54 ? 16.531 -3.168 -12.484 1 92.69 54 ASN B CA 1
ATOM 2233 C C . ASN B 1 54 ? 17.141 -4.219 -11.555 1 92.69 54 ASN B C 1
ATOM 2235 O O . ASN B 1 54 ? 18.281 -4.074 -11.109 1 92.69 54 ASN B O 1
ATOM 2239 N N . LEU B 1 55 ? 16.328 -5.211 -11.266 1 90.25 55 LEU B N 1
ATOM 2240 C CA . LEU B 1 55 ? 16.812 -6.285 -10.398 1 90.25 55 LEU B CA 1
ATOM 2241 C C . LEU B 1 55 ? 18.031 -6.973 -11 1 90.25 55 LEU B C 1
ATOM 2243 O O . LEU B 1 55 ? 19 -7.266 -10.297 1 90.25 55 LEU B O 1
ATOM 2247 N N . ALA B 1 56 ? 18.031 -7.172 -12.234 1 90 56 ALA B N 1
ATOM 2248 C CA . ALA B 1 56 ? 19.125 -7.852 -12.93 1 90 56 ALA B CA 1
ATOM 2249 C C . ALA B 1 56 ? 20.422 -7.055 -12.836 1 90 56 ALA B C 1
ATOM 2251 O O . ALA B 1 56 ? 21.516 -7.633 -12.828 1 90 56 ALA B O 1
ATOM 2252 N N . GLN B 1 57 ? 20.25 -5.754 -12.719 1 88 57 GLN B N 1
ATOM 2253 C CA . GLN B 1 57 ? 21.438 -4.898 -12.617 1 88 57 GLN B CA 1
ATOM 2254 C C . GLN B 1 57 ? 22.125 -5.078 -11.266 1 88 57 GLN B C 1
ATOM 2256 O O . GLN B 1 57 ? 23.312 -4.75 -11.117 1 88 57 GLN B O 1
ATOM 2261 N N . THR B 1 58 ? 21.344 -5.535 -10.344 1 82.69 58 THR B N 1
ATOM 2262 C CA . THR B 1 58 ? 21.922 -5.711 -9.016 1 82.69 58 THR B CA 1
ATOM 2263 C C . THR B 1 58 ? 22.703 -7.02 -8.938 1 82.69 58 THR B C 1
ATOM 2265 O O . THR B 1 58 ? 23.469 -7.227 -7.996 1 82.69 58 THR B O 1
ATOM 2268 N N . TRP B 1 59 ? 22.516 -7.883 -9.859 1 79.75 59 TRP B N 1
ATOM 2269 C CA . TRP B 1 59 ? 23.188 -9.18 -9.859 1 79.75 59 TRP B CA 1
ATOM 2270 C C . TRP B 1 59 ? 24.594 -9.055 -10.43 1 79.75 59 TRP B C 1
ATOM 2272 O O . TRP B 1 59 ? 24.812 -8.352 -11.422 1 79.75 59 TRP B O 1
ATOM 2282 N N . ALA B 1 60 ? 25.484 -9.5 -9.453 1 71.94 60 ALA B N 1
ATOM 2283 C CA . ALA B 1 60 ? 26.828 -9.594 -10.023 1 71.94 60 ALA B CA 1
ATOM 2284 C C . ALA B 1 60 ? 26.844 -10.555 -11.211 1 71.94 60 ALA B C 1
ATOM 2286 O O . ALA B 1 60 ? 26.047 -11.492 -11.273 1 71.94 60 ALA B O 1
ATOM 2287 N N . LYS B 1 61 ? 27.719 -10.195 -12.164 1 62.41 61 LYS B N 1
ATOM 2288 C CA . LYS B 1 61 ? 27.828 -11.008 -13.367 1 62.41 61 LYS B CA 1
ATOM 2289 C C . LYS B 1 61 ? 27.953 -12.492 -13.023 1 62.41 61 LYS B C 1
ATOM 2291 O O . LYS B 1 61 ? 27.406 -13.352 -13.719 1 62.41 61 LYS B O 1
ATOM 2296 N N . SER B 1 62 ? 28.5 -12.719 -11.914 1 60.22 62 SER B N 1
ATOM 2297 C CA . SER B 1 62 ? 28.797 -14.094 -11.539 1 60.22 62 SER B CA 1
ATOM 2298 C C . SER B 1 62 ? 27.703 -14.672 -10.641 1 60.22 62 SER B C 1
ATOM 2300 O O . SER B 1 62 ? 27.688 -15.875 -10.375 1 60.22 62 SER B O 1
ATOM 2302 N N . GLU B 1 63 ? 26.656 -13.82 -10.367 1 71.69 63 GLU B N 1
ATOM 2303 C CA . GLU B 1 63 ? 25.688 -14.336 -9.406 1 71.69 63 GLU B CA 1
ATOM 2304 C C . GLU B 1 63 ? 24.266 -14.273 -9.961 1 71.69 63 GLU B C 1
ATOM 2306 O O . GLU B 1 63 ? 23.391 -13.641 -9.367 1 71.69 63 GLU B O 1
ATOM 2311 N N . LYS B 1 64 ? 24.094 -15.078 -11.047 1 76.56 64 LYS B N 1
ATOM 2312 C CA . LYS B 1 64 ? 22.766 -15.219 -11.617 1 76.56 64 LYS B CA 1
ATOM 2313 C C . LYS B 1 64 ? 21.953 -16.297 -10.875 1 76.56 64 LYS B C 1
ATOM 2315 O O . LYS B 1 64 ? 22.5 -17.344 -10.508 1 76.56 64 LYS B O 1
ATOM 2320 N N . PRO B 1 65 ? 20.672 -15.953 -10.734 1 84.44 65 PRO B N 1
ATOM 2321 C CA . PRO B 1 65 ? 19.859 -16.984 -10.062 1 84.44 65 PRO B CA 1
ATOM 2322 C C . PRO B 1 65 ? 19.766 -18.281 -10.875 1 84.44 65 PRO B C 1
ATOM 2324 O O . PRO B 1 65 ? 19.734 -18.234 -12.102 1 84.44 65 PRO B O 1
ATOM 2327 N N . GLN B 1 66 ? 19.75 -19.359 -10.172 1 83.12 66 GLN B N 1
ATOM 2328 C CA . GLN B 1 66 ? 19.625 -20.656 -10.812 1 83.12 66 GLN B CA 1
ATOM 2329 C C . GLN B 1 66 ? 18.188 -20.891 -11.281 1 83.12 66 GLN B C 1
ATOM 2331 O O . GLN B 1 66 ? 17.938 -21.766 -12.117 1 83.12 66 GLN B O 1
ATOM 2336 N N . GLY B 1 67 ? 17.281 -20.156 -10.758 1 91.88 67 GLY B N 1
ATOM 2337 C CA . GLY B 1 67 ? 15.867 -20.234 -11.102 1 91.88 67 GLY B CA 1
ATOM 2338 C C . GLY B 1 67 ? 15.023 -19.188 -10.406 1 91.88 67 GLY B C 1
ATOM 2339 O O . GLY B 1 67 ? 15.398 -18.688 -9.352 1 91.88 67 GLY B O 1
ATOM 2340 N N . LEU B 1 68 ? 14.008 -18.859 -11.07 1 95.38 68 LEU B N 1
ATOM 2341 C CA . LEU B 1 68 ? 13.023 -17.938 -10.5 1 95.38 68 LEU B CA 1
ATOM 2342 C C . LEU B 1 68 ? 11.688 -18.641 -10.289 1 95.38 68 LEU B C 1
ATOM 2344 O O . LEU B 1 68 ? 11.109 -19.188 -11.234 1 95.38 68 LEU B O 1
ATOM 2348 N N . LEU B 1 69 ? 11.328 -18.672 -9.094 1 97.25 69 LEU B N 1
ATOM 2349 C CA . LEU B 1 69 ? 9.992 -19.172 -8.773 1 97.25 69 LEU B CA 1
ATOM 2350 C C . LEU B 1 69 ? 9.031 -18 -8.523 1 97.25 69 LEU B C 1
ATOM 2352 O O . LEU B 1 69 ? 9.266 -17.188 -7.633 1 97.25 69 LEU B O 1
ATOM 2356 N N . VAL B 1 70 ? 7.996 -17.938 -9.336 1 98.44 70 VAL B N 1
ATOM 2357 C CA . VAL B 1 70 ? 6.961 -16.938 -9.133 1 98.44 70 VAL B CA 1
ATOM 2358 C C . VAL B 1 70 ? 5.797 -17.547 -8.352 1 98.44 70 VAL B C 1
ATOM 2360 O O . VAL B 1 70 ? 5.281 -18.609 -8.719 1 98.44 70 VAL B O 1
ATOM 2363 N N . MET B 1 71 ? 5.461 -16.922 -7.293 1 98.44 71 MET B N 1
ATOM 2364 C CA . MET B 1 71 ? 4.312 -17.359 -6.504 1 98.44 71 MET B CA 1
ATOM 2365 C C . MET B 1 71 ? 3.322 -16.219 -6.305 1 98.44 71 MET B C 1
ATOM 2367 O O . MET B 1 71 ? 3.727 -15.07 -6.066 1 98.44 71 MET B O 1
ATOM 2371 N N . GLY B 1 72 ? 2.076 -16.547 -6.371 1 98.56 72 GLY B N 1
ATOM 2372 C CA . GLY B 1 72 ? 1.025 -15.562 -6.18 1 98.56 72 GLY B CA 1
ATOM 2373 C C . GLY B 1 72 ? -0.364 -16.109 -6.453 1 98.56 72 GLY B C 1
ATOM 2374 O O . GLY B 1 72 ? -0.562 -17.328 -6.488 1 98.56 72 GLY B O 1
ATOM 2375 N N . VAL B 1 73 ? -1.349 -15.156 -6.645 1 98.56 73 VAL B N 1
ATOM 2376 C CA . VAL B 1 73 ? -2.727 -15.586 -6.855 1 98.56 73 VAL B CA 1
ATOM 2377 C C . VAL B 1 73 ? -3.098 -15.43 -8.328 1 98.56 73 VAL B C 1
ATOM 2379 O O . VAL B 1 73 ? -2.383 -14.773 -9.086 1 98.56 73 VAL B O 1
ATOM 2382 N N . THR B 1 74 ? -4.211 -16.094 -8.68 1 98.38 74 THR B N 1
ATOM 2383 C CA . THR B 1 74 ? -4.711 -16.062 -10.055 1 98.38 74 THR B CA 1
ATOM 2384 C C . THR B 1 74 ? -6.23 -16.203 -10.078 1 98.38 74 THR B C 1
ATOM 2386 O O . THR B 1 74 ? -6.832 -16.672 -9.117 1 98.38 74 THR B O 1
ATOM 2389 N N . GLY B 1 75 ? -6.801 -15.617 -11.125 1 98.19 75 GLY B N 1
ATOM 2390 C CA . GLY B 1 75 ? -8.211 -15.875 -11.375 1 98.19 75 GLY B CA 1
ATOM 2391 C C . GLY B 1 75 ? -8.445 -17.094 -12.242 1 98.19 75 GLY B C 1
ATOM 2392 O O . GLY B 1 75 ? -7.73 -17.312 -13.227 1 98.19 75 GLY B O 1
ATOM 2393 N N . SER B 1 76 ? -9.445 -17.828 -11.867 1 98.44 76 SER B N 1
ATOM 2394 C CA . SER B 1 76 ? -9.797 -19 -12.648 1 98.44 76 SER B CA 1
ATOM 2395 C C . SER B 1 76 ? -10.727 -18.641 -13.805 1 98.44 76 SER B C 1
ATOM 2397 O O . SER B 1 76 ? -11.664 -17.859 -13.633 1 98.44 76 SER B O 1
ATOM 2399 N N . LEU B 1 77 ? -10.375 -19.188 -14.953 1 98 77 LEU B N 1
ATOM 2400 C CA . LEU B 1 77 ? -11.211 -19.031 -16.141 1 98 77 LEU B CA 1
ATOM 2401 C C . LEU B 1 77 ? -11.922 -20.344 -16.469 1 98 77 LEU B C 1
ATOM 2403 O O . LEU B 1 77 ? -12.516 -20.469 -17.547 1 98 77 LEU B O 1
ATOM 2407 N N . SER B 1 78 ? -11.789 -21.281 -15.625 1 95.75 78 SER B N 1
ATOM 2408 C CA . SER B 1 78 ? -12.328 -22.625 -15.812 1 95.75 78 SER B CA 1
ATOM 2409 C C . SER B 1 78 ? -13.086 -23.094 -14.578 1 95.75 78 SER B C 1
ATOM 2411 O O . SER B 1 78 ? -12.695 -22.797 -13.445 1 95.75 78 SER B O 1
ATOM 2413 N N . ALA B 1 79 ? -14.102 -23.906 -14.781 1 95.5 79 ALA B N 1
ATOM 2414 C CA . ALA B 1 79 ? -14.891 -24.453 -13.68 1 95.5 79 ALA B CA 1
ATOM 2415 C C . ALA B 1 79 ? -14.125 -25.547 -12.953 1 95.5 79 ALA B C 1
ATOM 2417 O O . ALA B 1 79 ? -14.5 -25.953 -11.852 1 95.5 79 ALA B O 1
ATOM 2418 N N . ASP B 1 80 ? -13.047 -25.922 -13.484 1 96.62 80 ASP B N 1
ATOM 2419 C CA . ASP B 1 80 ? -12.312 -27.078 -12.977 1 96.62 80 ASP B CA 1
ATOM 2420 C C . ASP B 1 80 ? -11.453 -26.688 -11.773 1 96.62 80 ASP B C 1
ATOM 2422 O O . ASP B 1 80 ? -11.016 -27.562 -11.016 1 96.62 80 ASP B O 1
ATOM 2426 N N . TYR B 1 81 ? -11.195 -25.438 -11.648 1 97.19 81 TYR B N 1
ATOM 2427 C CA . TYR B 1 81 ? -10.266 -25.016 -10.609 1 97.19 81 TYR B CA 1
ATOM 2428 C C . TYR B 1 81 ? -10.906 -23.984 -9.672 1 97.19 81 TYR B C 1
ATOM 2430 O O . TYR B 1 81 ? -11.297 -22.906 -10.109 1 97.19 81 TYR B O 1
ATOM 2438 N N . GLY B 1 82 ? -10.953 -24.359 -8.375 1 97.38 82 GLY B N 1
ATOM 2439 C CA . GLY B 1 82 ? -11.633 -23.531 -7.387 1 97.38 82 GLY B CA 1
ATOM 2440 C C . GLY B 1 82 ? -10.672 -22.766 -6.492 1 97.38 82 GLY B C 1
ATOM 2441 O O . GLY B 1 82 ? -9.461 -22.984 -6.543 1 97.38 82 GLY B O 1
ATOM 2442 N N . ILE B 1 83 ? -11.25 -21.922 -5.727 1 98.06 83 ILE B N 1
ATOM 2443 C CA . ILE B 1 83 ? -10.492 -21.062 -4.832 1 98.06 83 ILE B CA 1
ATOM 2444 C C . ILE B 1 83 ? -9.625 -21.922 -3.904 1 98.06 83 ILE B C 1
ATOM 2446 O O . ILE B 1 83 ? -10.094 -22.906 -3.346 1 98.06 83 ILE B O 1
ATOM 2450 N N . GLY B 1 84 ? -8.344 -21.516 -3.811 1 98 84 GLY B N 1
ATOM 2451 C CA . GLY B 1 84 ? -7.426 -22.203 -2.924 1 98 84 GLY B CA 1
ATOM 2452 C C . GLY B 1 84 ? -6.59 -23.266 -3.633 1 98 84 GLY B C 1
ATOM 2453 O O . GLY B 1 84 ? -5.602 -23.75 -3.086 1 98 84 GLY B O 1
ATOM 2454 N N . GLN B 1 85 ? -6.906 -23.562 -4.816 1 97.88 85 GLN B N 1
ATOM 2455 C CA . GLN B 1 85 ? -6.156 -24.578 -5.547 1 97.88 85 GLN B CA 1
ATOM 2456 C C . GLN B 1 85 ? -4.84 -24.031 -6.078 1 97.88 85 GLN B C 1
ATOM 2458 O O . GLN B 1 85 ? -4.812 -22.938 -6.668 1 97.88 85 GLN B O 1
ATOM 2463 N N . ALA B 1 86 ? -3.775 -24.781 -5.836 1 98.62 86 ALA B N 1
ATOM 2464 C CA . ALA B 1 86 ? -2.465 -24.438 -6.375 1 98.62 86 ALA B CA 1
ATOM 2465 C C . ALA B 1 86 ? -2.285 -24.984 -7.785 1 98.62 86 ALA B C 1
ATOM 2467 O O . ALA B 1 86 ? -2.65 -26.141 -8.055 1 98.62 86 ALA B O 1
ATOM 2468 N N . LEU B 1 87 ? -1.73 -24.141 -8.648 1 98.75 87 LEU B N 1
ATOM 2469 C CA . LEU B 1 87 ? -1.575 -24.516 -10.047 1 98.75 87 LEU B CA 1
ATOM 2470 C C . LEU B 1 87 ? -0.204 -24.094 -10.57 1 98.75 87 LEU B C 1
ATOM 2472 O O . LEU B 1 87 ? 0.284 -23.016 -10.25 1 98.75 87 LEU B O 1
ATOM 2476 N N . TRP B 1 88 ? 0.405 -25 -11.375 1 98.75 88 TRP B N 1
ATOM 2477 C CA . TRP B 1 88 ? 1.523 -24.594 -12.219 1 98.75 88 TRP B CA 1
ATOM 2478 C C . TRP B 1 88 ? 1.025 -23.953 -13.508 1 98.75 88 TRP B C 1
ATOM 2480 O O . TRP B 1 88 ? 0.143 -24.484 -14.18 1 98.75 88 TRP B O 1
ATOM 2490 N N . VAL B 1 89 ? 1.524 -22.812 -13.805 1 98.62 89 VAL B N 1
ATOM 2491 C CA . VAL B 1 89 ? 1.242 -22.25 -15.117 1 98.62 89 VAL B CA 1
ATOM 2492 C C . VAL B 1 89 ? 2.326 -22.672 -16.109 1 98.62 89 VAL B C 1
ATOM 2494 O O . VAL B 1 89 ? 3.428 -22.125 -16.109 1 98.62 89 VAL B O 1
ATOM 2497 N N . GLU B 1 90 ? 2.07 -23.594 -16.953 1 97.62 90 GLU B N 1
ATOM 2498 C CA . GLU B 1 90 ? 3.084 -24.188 -17.797 1 97.62 90 GLU B CA 1
ATOM 2499 C C . GLU B 1 90 ? 3.279 -23.391 -19.078 1 97.62 90 GLU B C 1
ATOM 2501 O O . GLU B 1 90 ? 4.363 -23.406 -19.672 1 97.62 90 GLU B O 1
ATOM 2506 N N . GLN B 1 91 ? 2.191 -22.781 -19.516 1 97.31 91 GLN B N 1
ATOM 2507 C CA . GLN B 1 91 ? 2.211 -21.906 -20.688 1 97.31 91 GLN B CA 1
ATOM 2508 C C . GLN B 1 91 ? 1.388 -20.641 -20.438 1 97.31 91 GLN B C 1
ATOM 2510 O O . GLN B 1 91 ? 0.347 -20.688 -19.781 1 97.31 91 GLN B O 1
ATOM 2515 N N . CYS B 1 92 ? 1.892 -19.594 -21 1 97.62 92 CYS B N 1
ATOM 2516 C CA . CYS B 1 92 ? 1.191 -18.328 -20.781 1 97.62 92 CYS B CA 1
ATOM 2517 C C . CYS B 1 92 ? 1.399 -17.391 -21.953 1 97.62 92 CYS B C 1
ATOM 2519 O O . CYS B 1 92 ? 2.496 -17.312 -22.516 1 97.62 92 CYS B O 1
ATOM 2521 N N . GLN B 1 93 ? 0.405 -16.703 -22.328 1 95.94 93 GLN B N 1
ATOM 2522 C CA . GLN B 1 93 ? 0.46 -15.703 -23.406 1 95.94 93 GLN B CA 1
ATOM 2523 C C . GLN B 1 93 ? -0.216 -14.406 -22.969 1 95.94 93 GLN B C 1
ATOM 2525 O O . GLN B 1 93 ? -1.16 -14.422 -22.188 1 95.94 93 GLN B O 1
ATOM 2530 N N . TYR B 1 94 ? 0.371 -13.375 -23.484 1 95.44 94 TYR B N 1
ATOM 2531 C CA . TYR B 1 94 ? -0.286 -12.094 -23.25 1 95.44 94 TYR B CA 1
ATOM 2532 C C . TYR B 1 94 ? -1.544 -11.961 -24.109 1 95.44 94 TYR B C 1
ATOM 2534 O O . TYR B 1 94 ? -1.533 -12.289 -25.297 1 95.44 94 TYR B O 1
ATOM 2542 N N . TRP B 1 95 ? -2.631 -11.508 -23.438 1 93.56 95 TRP B N 1
ATOM 2543 C CA . TRP B 1 95 ? -3.926 -11.43 -24.109 1 93.56 95 TRP B CA 1
ATOM 2544 C C . TRP B 1 95 ? -4.465 -10.008 -24.094 1 93.56 95 TRP B C 1
ATOM 2546 O O . TRP B 1 95 ? -4.605 -9.391 -23.031 1 93.56 95 TRP B O 1
ATOM 2556 N N . GLU B 1 96 ? -4.621 -9.391 -25.188 1 87.38 96 GLU B N 1
ATOM 2557 C CA . GLU B 1 96 ? -5.191 -8.055 -25.344 1 87.38 96 GLU B CA 1
ATOM 2558 C C . GLU B 1 96 ? -6.281 -8.039 -26.406 1 87.38 96 GLU B C 1
ATOM 2560 O O . GLU B 1 96 ? -6.309 -8.898 -27.281 1 87.38 96 GLU B O 1
ATOM 2565 N N . SER B 1 97 ? -7.133 -6.992 -26.141 1 74.44 97 SER B N 1
ATOM 2566 C CA . SER B 1 97 ? -8.219 -6.859 -27.109 1 74.44 97 SER B CA 1
ATOM 2567 C C . SER B 1 97 ? -7.676 -6.676 -28.531 1 74.44 97 SER B C 1
ATOM 2569 O O . SER B 1 97 ? -6.766 -5.875 -28.75 1 74.44 97 SER B O 1
ATOM 2571 N N . GLY B 1 98 ? -8.078 -7.328 -29.453 1 66.94 98 GLY B N 1
ATOM 2572 C CA . GLY B 1 98 ? -7.781 -7.168 -30.875 1 66.94 98 GLY B CA 1
ATOM 2573 C C . GLY B 1 98 ? -6.645 -8.055 -31.344 1 66.94 98 GLY B C 1
ATOM 2574 O O . GLY B 1 98 ? -6.48 -8.273 -32.531 1 66.94 98 GLY B O 1
ATOM 2575 N N . ASN B 1 99 ? -5.676 -8.234 -30.516 1 62.03 99 ASN B N 1
ATOM 2576 C CA . ASN B 1 99 ? -4.551 -9.055 -30.969 1 62.03 99 ASN B CA 1
ATOM 2577 C C . ASN B 1 99 ? -4.551 -10.422 -30.297 1 62.03 99 ASN B C 1
ATOM 2579 O O . ASN B 1 99 ? -3.541 -10.844 -29.734 1 62.03 99 ASN B O 1
ATOM 2583 N N . HIS B 1 100 ? -5.695 -11.023 -30.484 1 63.19 100 HIS B N 1
ATOM 2584 C CA . HIS B 1 100 ? -5.961 -12.305 -29.828 1 63.19 100 HIS B CA 1
ATOM 2585 C C . HIS B 1 100 ? -5.051 -13.398 -30.375 1 63.19 100 HIS B C 1
ATOM 2587 O O . HIS B 1 100 ? -5.047 -13.664 -31.578 1 63.19 100 HIS B O 1
ATOM 2593 N N . GLY B 1 101 ? -4.133 -13.906 -29.578 1 62.38 101 GLY B N 1
ATOM 2594 C CA . GLY B 1 101 ? -3.424 -15.141 -29.891 1 62.38 101 GLY B CA 1
ATOM 2595 C C . GLY B 1 101 ? -2.168 -14.922 -30.719 1 62.38 101 GLY B C 1
ATOM 2596 O O . GLY B 1 101 ? -1.47 -15.875 -31.062 1 62.38 101 GLY B O 1
ATOM 2597 N N . GLN B 1 102 ? -1.974 -13.695 -31.016 1 70.94 102 GLN B N 1
ATOM 2598 C CA . GLN B 1 102 ? -0.829 -13.508 -31.906 1 70.94 102 GLN B CA 1
ATOM 2599 C C . GLN B 1 102 ? 0.428 -13.164 -31.109 1 70.94 102 GLN B C 1
ATOM 2601 O O . GLN B 1 102 ? 1.524 -13.094 -31.672 1 70.94 102 GLN B O 1
ATOM 2606 N N . ARG B 1 103 ? 0.228 -13.242 -29.812 1 80.75 103 ARG B N 1
ATOM 2607 C CA . ARG B 1 103 ? 1.401 -12.891 -29.016 1 80.75 103 ARG B CA 1
ATOM 2608 C C . ARG B 1 103 ? 2.227 -14.125 -28.672 1 80.75 103 ARG B C 1
ATOM 2610 O O . ARG B 1 103 ? 1.728 -15.25 -28.75 1 80.75 103 ARG B O 1
ATOM 2617 N N . GLN B 1 104 ? 3.373 -13.898 -28.453 1 88.94 104 GLN B N 1
ATOM 2618 C CA . GLN B 1 104 ? 4.297 -14.977 -28.109 1 88.94 104 GLN B CA 1
ATOM 2619 C C . GLN B 1 104 ? 3.812 -15.734 -26.875 1 88.94 104 GLN B C 1
ATOM 2621 O O . GLN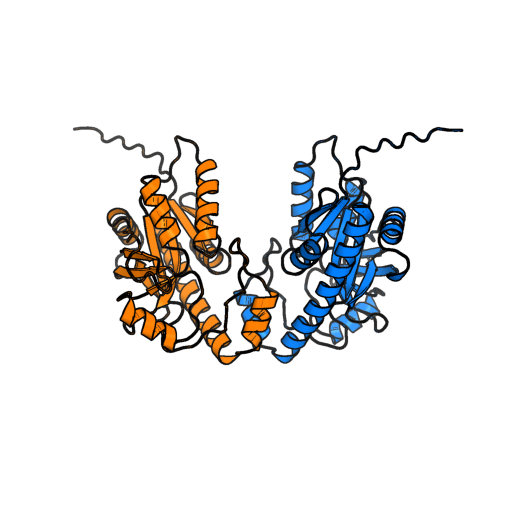 B 1 104 ? 3.324 -15.133 -25.922 1 88.94 104 GLN B O 1
ATOM 2626 N N . GLU B 1 105 ? 3.836 -17.047 -27.047 1 94.62 105 GLU B N 1
ATOM 2627 C CA . GLU B 1 105 ? 3.572 -17.922 -25.906 1 94.62 105 GLU B CA 1
ATOM 2628 C C . GLU B 1 105 ? 4.859 -18.266 -25.172 1 94.62 105 GLU B C 1
ATOM 2630 O O . GLU B 1 105 ? 5.871 -18.594 -25.797 1 94.62 105 GLU B O 1
ATOM 2635 N N . TYR B 1 106 ? 4.785 -18.109 -23.891 1 97.44 106 TYR B N 1
ATOM 2636 C 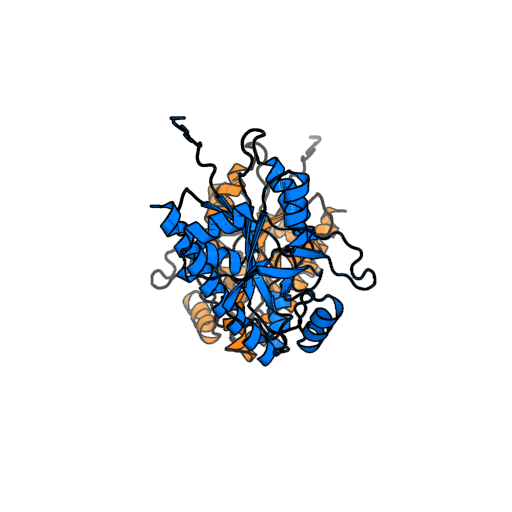CA . TYR B 1 106 ? 5.93 -18.453 -23.047 1 97.44 106 TYR B CA 1
ATOM 2637 C C . TYR B 1 106 ? 5.668 -19.719 -22.266 1 97.44 106 TYR B C 1
ATOM 2639 O O . TYR B 1 106 ? 4.523 -20 -21.891 1 97.44 106 TYR B O 1
ATOM 2647 N N . VAL B 1 107 ? 6.773 -20.484 -22.016 1 97.56 107 VAL B N 1
ATOM 2648 C CA . VAL B 1 107 ? 6.641 -21.766 -21.344 1 97.56 107 VAL B CA 1
ATOM 2649 C C . VAL B 1 107 ? 7.488 -21.766 -20.078 1 97.56 107 VAL B C 1
ATOM 2651 O O . VAL B 1 107 ? 8.625 -21.297 -20.078 1 97.56 107 VAL B O 1
ATOM 2654 N N . GLY B 1 108 ? 6.898 -22.266 -18.984 1 97.81 108 GLY B N 1
ATOM 2655 C CA . GLY B 1 108 ? 7.656 -22.453 -17.75 1 97.81 108 GLY B CA 1
ATOM 2656 C C . GLY B 1 108 ? 8.641 -23.594 -17.828 1 97.81 108 GLY B C 1
ATOM 2657 O O . GLY B 1 108 ? 8.469 -24.516 -18.641 1 97.81 108 GLY B O 1
ATOM 2658 N N . ASP B 1 109 ? 9.648 -23.5 -17 1 97.62 109 ASP B N 1
ATOM 2659 C CA . ASP B 1 109 ? 10.672 -24.531 -16.969 1 97.62 109 ASP B CA 1
ATOM 2660 C C . ASP B 1 109 ? 10.172 -25.766 -16.234 1 97.62 109 ASP B C 1
ATOM 2662 O O . ASP B 1 109 ? 10.016 -25.75 -15.008 1 97.62 109 ASP B O 1
ATOM 2666 N N . ARG B 1 110 ? 10.023 -26.844 -16.953 1 96.94 110 ARG B N 1
ATOM 2667 C CA . ARG B 1 110 ? 9.469 -28.078 -16.406 1 96.94 110 ARG B CA 1
ATOM 2668 C C . ARG B 1 110 ? 10.422 -28.688 -15.375 1 96.94 110 ARG B C 1
ATOM 2670 O O . ARG B 1 110 ? 9.984 -29.281 -14.383 1 96.94 110 ARG B O 1
ATOM 2677 N N . ARG B 1 111 ? 11.703 -28.562 -15.625 1 95.75 111 ARG B N 1
ATOM 2678 C CA . ARG B 1 111 ? 12.68 -29.125 -14.688 1 95.75 111 ARG B CA 1
ATOM 2679 C C . ARG B 1 111 ? 12.609 -28.406 -13.344 1 95.75 111 ARG B C 1
ATOM 2681 O O . ARG B 1 111 ? 12.68 -29.047 -12.289 1 95.75 111 ARG B O 1
ATOM 2688 N N . LEU B 1 112 ? 12.445 -27.141 -13.445 1 95.5 112 LEU B N 1
ATOM 2689 C CA . LEU B 1 112 ? 12.32 -26.359 -12.219 1 95.5 112 LEU B CA 1
ATOM 2690 C C . LEU B 1 112 ? 11.023 -26.703 -11.484 1 95.5 112 LEU B C 1
ATOM 2692 O O . LEU B 1 112 ? 11.016 -26.844 -10.258 1 95.5 112 LEU B O 1
ATOM 2696 N N . MET B 1 113 ? 9.953 -26.875 -12.195 1 97.06 113 MET B N 1
ATOM 2697 C CA . MET B 1 113 ? 8.688 -27.281 -11.602 1 97.06 113 MET B CA 1
ATOM 2698 C C . MET B 1 113 ? 8.82 -28.625 -10.883 1 97.06 113 MET B C 1
ATOM 2700 O O . MET B 1 113 ? 8.367 -28.781 -9.75 1 97.06 113 MET B O 1
ATOM 2704 N N . ASP B 1 114 ? 9.477 -29.516 -11.492 1 95.31 114 ASP B N 1
ATOM 2705 C CA . ASP B 1 114 ? 9.664 -30.844 -10.93 1 95.31 114 ASP B CA 1
ATOM 2706 C C . ASP B 1 114 ? 10.508 -30.781 -9.656 1 95.31 114 ASP B C 1
ATOM 2708 O O . ASP B 1 114 ? 10.219 -31.484 -8.68 1 95.31 114 ASP B O 1
ATOM 2712 N N . ARG B 1 115 ? 11.477 -29.984 -9.734 1 93 115 ARG B N 1
ATOM 2713 C CA . ARG B 1 115 ? 12.328 -29.828 -8.562 1 93 115 ARG B CA 1
ATOM 2714 C C . ARG B 1 115 ? 11.531 -29.281 -7.383 1 93 115 ARG B C 1
ATOM 2716 O O . ARG B 1 115 ? 11.664 -29.766 -6.258 1 93 115 ARG B O 1
ATOM 2723 N N . VAL B 1 116 ? 10.727 -28.281 -7.656 1 94.94 116 VAL B N 1
ATOM 2724 C CA . VAL B 1 116 ? 9.922 -27.688 -6.598 1 94.94 116 VAL B CA 1
ATOM 2725 C C . VAL B 1 116 ? 8.891 -28.688 -6.09 1 94.94 116 VAL B C 1
ATOM 2727 O O . VAL B 1 116 ? 8.664 -28.797 -4.883 1 94.94 116 VAL B O 1
ATOM 2730 N N . ASN B 1 117 ? 8.336 -29.422 -6.992 1 95.69 117 ASN B N 1
ATOM 2731 C CA . ASN B 1 117 ? 7.402 -30.484 -6.594 1 95.69 117 ASN B CA 1
ATOM 2732 C C . ASN B 1 117 ? 8.055 -31.484 -5.652 1 95.69 117 ASN B C 1
ATOM 2734 O O . ASN B 1 117 ? 7.438 -31.938 -4.684 1 95.69 117 ASN B O 1
ATOM 2738 N N . HIS B 1 118 ? 9.25 -31.812 -5.926 1 93.69 118 HIS B N 1
ATOM 2739 C CA . HIS B 1 118 ? 9.984 -32.75 -5.086 1 93.69 118 HIS B CA 1
ATOM 2740 C C . HIS B 1 118 ? 10.195 -32.188 -3.686 1 93.69 118 HIS B C 1
ATOM 2742 O O . HIS B 1 118 ? 10.047 -32.906 -2.693 1 93.69 118 HIS B O 1
ATOM 2748 N N . LEU B 1 119 ? 10.477 -30.969 -3.652 1 91.88 119 LEU B N 1
ATOM 2749 C CA . LEU B 1 119 ? 10.68 -30.312 -2.363 1 91.88 119 LEU B CA 1
ATOM 2750 C C . LEU B 1 119 ? 9.383 -30.234 -1.571 1 91.88 119 LEU B C 1
ATOM 2752 O O . LEU B 1 119 ? 9.383 -30.406 -0.349 1 91.88 119 LEU B O 1
ATOM 2756 N N . LEU B 1 120 ? 8.281 -29.938 -2.162 1 93.88 120 LEU B N 1
ATOM 2757 C CA . LEU B 1 120 ? 6.984 -29.766 -1.507 1 93.88 120 LEU B CA 1
ATOM 2758 C C . LEU B 1 120 ? 6.461 -31.109 -1.001 1 93.88 120 LEU B C 1
ATOM 2760 O O . LEU B 1 120 ? 5.785 -31.172 0.028 1 93.88 120 LEU B O 1
ATOM 2764 N N . GLY B 1 121 ? 6.773 -32.188 -1.709 1 90.06 121 GLY B N 1
ATOM 2765 C CA . GLY B 1 121 ? 6.285 -33.5 -1.337 1 90.06 121 GLY B CA 1
ATOM 2766 C C . GLY B 1 121 ? 5.047 -33.906 -2.104 1 90.06 121 GLY B C 1
ATOM 2767 O O . GLY B 1 121 ? 4.387 -33.094 -2.73 1 90.06 121 GLY B O 1
ATOM 2768 N N . PRO B 1 122 ? 4.688 -35.156 -1.986 1 87.62 122 PRO B N 1
ATOM 2769 C CA . PRO B 1 122 ? 3.631 -35.75 -2.812 1 87.62 122 PRO B CA 1
ATOM 2770 C C . PRO B 1 122 ? 2.234 -35.281 -2.393 1 87.62 122 PRO B C 1
ATOM 2772 O O . PRO B 1 122 ? 1.279 -35.438 -3.162 1 87.62 122 PRO B O 1
ATOM 2775 N N . GLU B 1 123 ? 2.115 -34.625 -1.299 1 88.75 123 GLU B N 1
ATOM 2776 C CA . GLU B 1 123 ? 0.803 -34.219 -0.807 1 88.75 123 GLU B CA 1
ATOM 2777 C C . GLU B 1 123 ? 0.254 -33.031 -1.61 1 88.75 123 GLU B C 1
ATOM 2779 O O . GLU B 1 123 ? -0.959 -32.812 -1.651 1 88.75 123 GLU B O 1
ATOM 2784 N N . TRP B 1 124 ? 0.997 -32.125 -2.309 1 90.56 124 TRP B N 1
ATOM 2785 C CA . TRP B 1 124 ? 0.551 -30.922 -2.984 1 90.56 124 TRP B CA 1
ATOM 2786 C C . TRP B 1 124 ? 0.122 -31.219 -4.418 1 90.56 124 TRP B C 1
ATOM 2788 O O . TRP B 1 124 ? -0.683 -30.484 -4.996 1 90.56 124 TRP B O 1
ATOM 2798 N N . GLN B 1 125 ? 0.043 -32.344 -4.934 1 91.62 125 GLN B N 1
ATOM 2799 C CA . GLN B 1 125 ? -0.359 -32.719 -6.289 1 91.62 125 GLN B CA 1
ATOM 2800 C C . GLN B 1 125 ? -0.789 -31.469 -7.074 1 91.62 125 GLN B C 1
ATOM 2802 O O . GLN B 1 125 ? -1.976 -31.297 -7.355 1 91.62 125 GLN B O 1
ATOM 2807 N N . ILE B 1 126 ? 0.053 -30.656 -7.625 1 97.69 126 ILE B N 1
ATOM 2808 C CA . ILE B 1 126 ? -0.22 -29.391 -8.297 1 97.69 126 ILE B CA 1
ATOM 2809 C C . ILE B 1 126 ? -0.347 -29.625 -9.805 1 97.69 126 ILE B C 1
ATOM 2811 O O . ILE B 1 126 ? 0.635 -29.969 -10.469 1 97.69 126 ILE B O 1
ATOM 2815 N N . PRO B 1 127 ? -1.532 -29.453 -10.312 1 97.5 127 PRO B N 1
ATOM 2816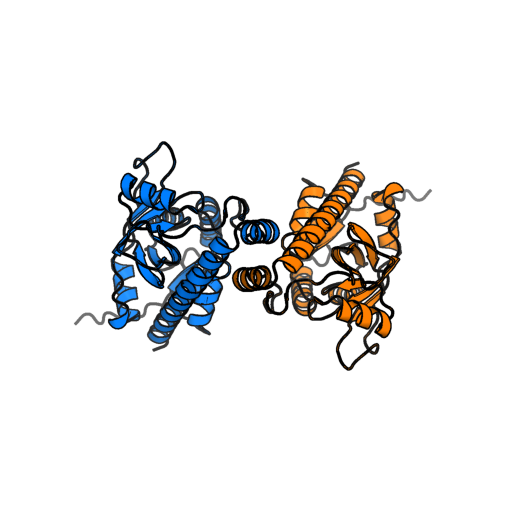 C CA . PRO B 1 127 ? -1.705 -29.625 -11.75 1 97.5 127 PRO B CA 1
ATOM 2817 C C . PRO B 1 127 ? -1.127 -28.469 -12.562 1 97.5 127 PRO B C 1
ATOM 2819 O O . PRO B 1 127 ? -0.884 -27.391 -12.023 1 97.5 127 PRO B O 1
ATOM 2822 N N . ALA B 1 128 ? -0.854 -28.75 -13.867 1 98.25 128 ALA B N 1
ATOM 2823 C CA . ALA B 1 128 ? -0.371 -27.734 -14.805 1 98.25 128 ALA B CA 1
ATOM 2824 C C . ALA B 1 128 ? -1.508 -27.203 -15.68 1 98.25 128 ALA B C 1
ATOM 2826 O O . ALA B 1 128 ? -2.359 -27.969 -16.125 1 98.25 128 ALA B O 1
ATOM 2827 N N . VAL B 1 129 ? -1.468 -25.875 -15.828 1 98.56 129 VAL B N 1
ATOM 2828 C CA . VAL B 1 129 ? -2.543 -25.25 -16.594 1 98.56 129 VAL B CA 1
ATOM 2829 C C . VAL B 1 129 ? -1.958 -24.234 -17.578 1 98.56 129 VAL B C 1
ATOM 2831 O O . VAL B 1 129 ? -0.782 -23.875 -17.484 1 98.56 129 VAL B O 1
ATOM 2834 N N . ARG B 1 130 ? -2.779 -23.859 -18.547 1 98 130 ARG B N 1
ATOM 2835 C CA . ARG B 1 130 ? -2.473 -22.766 -19.453 1 98 130 ARG B CA 1
ATOM 2836 C C . ARG B 1 130 ? -3.059 -21.453 -18.953 1 98 130 ARG B C 1
ATOM 2838 O O . ARG B 1 130 ? -4.203 -21.406 -18.5 1 98 130 ARG B O 1
ATOM 2845 N N . GLY B 1 131 ? -2.229 -20.438 -19.062 1 97.94 131 GLY B N 1
ATOM 2846 C CA . GLY B 1 131 ? -2.695 -19.156 -18.562 1 97.94 131 GLY B CA 1
ATOM 2847 C C . GLY B 1 131 ? -2.588 -18.047 -19.594 1 97.94 131 GLY B C 1
ATOM 2848 O O . GLY B 1 131 ? -1.989 -18.234 -20.656 1 97.94 131 GLY B O 1
ATOM 2849 N N . ILE B 1 132 ? -3.199 -16.906 -19.25 1 97.19 132 ILE B N 1
ATOM 2850 C CA . ILE B 1 132 ? -3.012 -15.68 -20 1 97.19 132 ILE B CA 1
ATOM 2851 C C . ILE B 1 132 ? -2.723 -14.523 -19.047 1 97.19 132 ILE B C 1
ATOM 2853 O O . ILE B 1 132 ? -3.195 -14.531 -17.906 1 97.19 132 ILE B O 1
ATOM 2857 N N . THR B 1 133 ? -1.931 -13.656 -19.516 1 97.38 133 THR B N 1
ATOM 2858 C CA . THR B 1 133 ? -1.666 -12.406 -18.812 1 97.38 133 THR B CA 1
ATOM 2859 C C . THR B 1 133 ? -2.414 -11.25 -19.469 1 97.38 133 THR B C 1
ATOM 2861 O O . THR B 1 133 ? -2.414 -11.125 -20.688 1 97.38 133 THR B O 1
ATOM 2864 N N . VAL B 1 134 ? -3.102 -10.484 -18.625 1 95.75 134 VAL B N 1
ATOM 2865 C CA . VAL B 1 134 ? -3.848 -9.344 -19.141 1 95.75 134 VAL B CA 1
ATOM 2866 C C . VAL B 1 134 ? -3.373 -8.062 -18.469 1 95.75 134 VAL B C 1
ATOM 2868 O O . VAL B 1 134 ? -2.637 -8.109 -17.484 1 95.75 134 VAL B O 1
ATOM 2871 N N . SER B 1 135 ? -3.799 -6.93 -18.969 1 93.44 135 SER B N 1
ATOM 2872 C CA . SER B 1 135 ? -3.312 -5.637 -18.5 1 93.44 135 SER B CA 1
ATOM 2873 C C . SER B 1 135 ? -4.184 -5.094 -17.375 1 93.44 135 SER B C 1
ATOM 2875 O O . SER B 1 135 ? -3.787 -4.164 -16.672 1 93.44 135 SER B O 1
ATOM 2877 N N . GLU B 1 136 ? -5.371 -5.637 -17.281 1 93.94 136 GLU B N 1
ATOM 2878 C CA . GLU B 1 136 ? -6.32 -5.168 -16.266 1 93.94 136 GLU B CA 1
ATOM 2879 C C . GLU B 1 136 ? -6.957 -6.34 -15.531 1 93.94 136 GLU B C 1
ATOM 2881 O O . GLU B 1 136 ? -7.125 -7.422 -16.094 1 93.94 136 GLU B O 1
ATOM 2886 N N . VAL B 1 137 ? -7.324 -6.07 -14.273 1 94.69 137 VAL B N 1
ATOM 2887 C CA . VAL B 1 137 ? -8.016 -7.102 -13.5 1 94.69 137 VAL B CA 1
ATOM 2888 C C . VAL B 1 137 ? -9.352 -7.434 -14.164 1 94.69 137 VAL B C 1
ATOM 2890 O O . VAL B 1 137 ? -10.094 -6.531 -14.555 1 94.69 137 VAL B O 1
ATOM 2893 N N . VAL B 1 138 ? -9.586 -8.672 -14.289 1 95.88 138 VAL B N 1
ATOM 2894 C CA . VAL B 1 138 ? -10.891 -9.117 -14.781 1 95.88 138 VAL B CA 1
ATOM 2895 C C . VAL B 1 138 ? -11.844 -9.305 -13.602 1 95.88 138 VAL B C 1
ATOM 2897 O O . VAL B 1 138 ? -11.773 -10.305 -12.891 1 95.88 138 VAL B O 1
ATOM 2900 N N . CYS B 1 139 ? -12.766 -8.43 -13.492 1 95.75 139 CYS B N 1
ATOM 2901 C CA . CYS B 1 139 ? -13.531 -8.344 -12.258 1 95.75 139 CYS B CA 1
ATOM 2902 C C . CYS B 1 139 ? -14.875 -9.062 -12.398 1 95.75 139 CYS B C 1
ATOM 2904 O O . CYS B 1 139 ? -15.391 -9.609 -11.422 1 95.75 139 CYS B O 1
ATOM 2906 N N . ARG B 1 140 ? -15.398 -9.156 -13.594 1 94.88 140 ARG B N 1
ATOM 2907 C CA . ARG B 1 140 ? -16.719 -9.742 -13.773 1 94.88 140 ARG B CA 1
ATOM 2908 C C . ARG B 1 140 ? -16.625 -11.227 -14.109 1 94.88 140 ARG B C 1
ATOM 2910 O O . ARG B 1 140 ? -15.828 -11.625 -14.953 1 94.88 140 ARG B O 1
ATOM 2917 N N . GLY B 1 141 ? -17.5 -11.922 -13.484 1 95.19 141 GLY B N 1
ATOM 2918 C CA . GLY B 1 141 ? -17.562 -13.352 -13.758 1 95.19 141 GLY B CA 1
ATOM 2919 C C . GLY B 1 141 ? -17.828 -13.664 -15.219 1 95.19 141 GLY B C 1
ATOM 2920 O O . GLY B 1 141 ? -17.156 -14.5 -15.812 1 95.19 141 GLY B O 1
ATOM 2921 N N . GLU B 1 142 ? -18.688 -12.984 -15.781 1 95 142 GLU B N 1
ATOM 2922 C CA . GLU B 1 142 ? -19.047 -13.195 -17.188 1 95 142 GLU B CA 1
ATOM 2923 C C . GLU B 1 142 ? -17.875 -12.922 -18.109 1 95 142 GLU B C 1
ATOM 2925 O O . GLU B 1 142 ? -17.688 -13.617 -19.109 1 95 142 GLU B O 1
ATOM 2930 N N . GLU B 1 143 ? -17.156 -11.945 -17.812 1 95.06 143 GLU B N 1
ATOM 2931 C CA . GLU B 1 143 ? -15.969 -11.625 -18.594 1 95.06 143 GLU B CA 1
ATOM 2932 C C . GLU B 1 143 ? -14.922 -12.727 -18.484 1 95.06 143 GLU B C 1
ATOM 2934 O O . GLU B 1 143 ? -14.242 -13.055 -19.469 1 95.06 143 GLU B O 1
ATOM 2939 N N . LYS B 1 144 ? -14.82 -13.273 -17.344 1 96.62 144 LYS B N 1
ATOM 2940 C CA . LYS B 1 144 ? -13.883 -14.383 -17.141 1 96.62 144 LYS B CA 1
ATOM 2941 C C . LYS B 1 144 ? -14.289 -15.602 -17.969 1 96.62 144 LYS B C 1
ATOM 2943 O O . LYS B 1 144 ? -13.445 -16.234 -18.594 1 96.62 144 LYS B O 1
ATOM 2948 N N . GLU B 1 145 ? -15.523 -15.844 -17.922 1 95.38 145 GLU B N 1
ATOM 2949 C CA . GLU B 1 145 ? -16.031 -16.969 -18.703 1 95.38 145 GLU B CA 1
ATOM 2950 C C . GLU B 1 145 ? -15.742 -16.781 -20.188 1 95.38 145 GLU B C 1
ATOM 2952 O O . GLU B 1 145 ? -15.258 -17.688 -20.859 1 95.38 145 GLU B O 1
ATOM 2957 N N . LEU B 1 146 ? -16.016 -15.625 -20.656 1 94.25 146 LEU B N 1
ATOM 2958 C CA . LEU B 1 146 ? -15.781 -15.305 -22.062 1 94.25 146 LEU B CA 1
ATOM 2959 C C . LEU B 1 146 ? -14.297 -15.391 -22.406 1 94.25 146 LEU B C 1
ATOM 2961 O O . LEU B 1 146 ? -13.93 -15.922 -23.469 1 94.25 146 LEU B O 1
ATOM 2965 N N . LEU B 1 147 ? -13.523 -14.945 -21.547 1 94.44 147 LEU B N 1
ATOM 2966 C CA . LEU B 1 147 ? -12.078 -14.969 -21.75 1 94.44 147 LEU B CA 1
ATOM 2967 C C . LEU B 1 147 ? -11.562 -16.406 -21.812 1 94.44 147 LEU B C 1
ATOM 2969 O O . LEU B 1 147 ? -10.727 -16.719 -22.656 1 94.44 147 LEU B O 1
ATOM 2973 N N . GLY B 1 148 ? -12.047 -17.203 -20.906 1 95.06 148 GLY B N 1
ATOM 2974 C CA . GLY B 1 148 ? -11.688 -18.609 -20.953 1 95.06 148 GLY B CA 1
ATOM 2975 C C . GLY B 1 148 ? -12.07 -19.281 -22.25 1 95.06 148 GLY B C 1
ATOM 2976 O O . GLY B 1 148 ? -11.258 -20.016 -22.828 1 95.06 148 GLY B O 1
ATOM 2977 N N . LYS B 1 149 ? -13.188 -19 -22.734 1 93.94 149 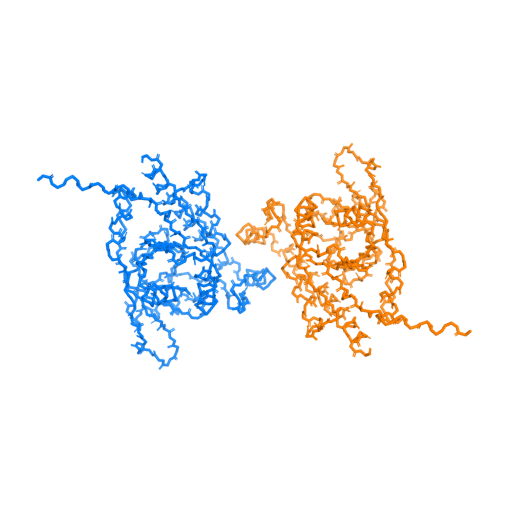LYS B N 1
ATOM 2978 C CA . LYS B 1 149 ? -13.68 -19.594 -23.969 1 93.94 149 LYS B CA 1
ATOM 2979 C C . LYS B 1 149 ? -12.867 -19.109 -25.172 1 93.94 149 LYS B C 1
ATOM 2981 O O . LYS B 1 149 ? -12.516 -19.906 -26.047 1 93.94 149 LYS B O 1
ATOM 2986 N N . LYS B 1 150 ? -12.562 -17.891 -25.188 1 92.62 150 LYS B N 1
ATOM 2987 C CA . LYS B 1 150 ? -11.883 -17.297 -26.344 1 92.62 150 LYS B CA 1
ATOM 2988 C C . LYS B 1 150 ? -10.406 -17.672 -26.359 1 92.62 150 LYS B C 1
ATOM 2990 O O . LYS B 1 150 ? -9.828 -17.891 -27.422 1 92.62 150 LYS B O 1
ATOM 2995 N N . SER B 1 151 ? -9.805 -17.75 -25.234 1 93.38 151 SER B N 1
ATOM 2996 C CA . SER B 1 151 ? -8.359 -17.938 -25.172 1 93.38 151 SER B CA 1
ATOM 2997 C C . SER B 1 151 ? -8 -19.406 -25.031 1 93.38 151 SER B C 1
ATOM 2999 O O . SER B 1 151 ? -6.883 -19.828 -25.344 1 93.38 151 SER B O 1
ATOM 3001 N N . GLY B 1 152 ? -8.938 -20.172 -24.484 1 94 152 GLY B N 1
ATOM 3002 C CA . GLY B 1 152 ? -8.641 -21.547 -24.125 1 94 152 GLY B CA 1
ATOM 3003 C C . GLY B 1 152 ? -7.82 -21.672 -22.844 1 94 152 GLY B C 1
ATOM 3004 O O . GLY B 1 152 ? -7.453 -22.781 -22.453 1 94 152 GLY B O 1
ATOM 3005 N N . ALA B 1 153 ? -7.535 -20.578 -22.266 1 96.88 153 ALA B N 1
ATOM 3006 C CA . ALA B 1 153 ? -6.754 -20.594 -21.031 1 96.88 153 ALA B CA 1
ATOM 3007 C C . ALA B 1 153 ? -7.613 -20.984 -19.844 1 96.88 153 ALA B C 1
ATOM 3009 O O . ALA B 1 153 ? -8.844 -20.875 -19.891 1 96.88 153 ALA B O 1
ATOM 3010 N N . GLN B 1 154 ? -6.918 -21.406 -18.812 1 98.44 154 GLN B N 1
ATOM 3011 C CA . GLN B 1 154 ? -7.641 -21.859 -17.625 1 98.44 154 GLN B CA 1
ATOM 3012 C C . GLN B 1 154 ? -7.508 -20.875 -16.484 1 98.44 154 GLN B C 1
ATOM 3014 O O . GLN B 1 154 ? -8.289 -20.906 -15.531 1 98.44 154 GLN B O 1
ATOM 3019 N N . VAL B 1 155 ? -6.48 -20 -16.562 1 98.5 155 VAL B N 1
ATOM 3020 C CA . VAL B 1 155 ? -6.289 -19.016 -15.516 1 98.5 155 VAL B CA 1
ATOM 3021 C C . VAL B 1 155 ? -5.812 -17.703 -16.125 1 98.5 155 VAL B C 1
ATOM 3023 O O . VAL B 1 155 ? -5.344 -17.672 -17.266 1 98.5 155 VAL B O 1
ATOM 3026 N N . VAL B 1 156 ? -5.969 -16.594 -15.32 1 98.06 156 VAL B N 1
ATOM 3027 C CA . VAL B 1 156 ? -5.609 -15.25 -15.789 1 98.06 156 VAL B CA 1
ATOM 3028 C C . VAL B 1 156 ? -4.824 -14.516 -14.703 1 98.06 156 VAL B C 1
ATOM 3030 O O . VAL B 1 156 ? -5.145 -14.633 -13.516 1 98.06 156 VAL B O 1
ATOM 3033 N N . ASP B 1 157 ? -3.789 -13.875 -15.078 1 97.75 157 ASP B N 1
ATOM 3034 C CA . ASP B 1 157 ? -2.977 -13.07 -14.172 1 97.75 157 ASP B CA 1
ATOM 3035 C C . ASP B 1 157 ? -2.602 -11.734 -14.812 1 97.75 157 ASP B C 1
ATOM 3037 O O . ASP B 1 157 ? -3.145 -11.367 -15.852 1 97.75 157 ASP B O 1
ATOM 3041 N N . MET B 1 158 ? -1.669 -11.039 -14.07 1 96.88 158 MET B N 1
ATOM 3042 C CA . MET B 1 158 ? -1.285 -9.734 -14.609 1 96.88 158 MET B CA 1
ATOM 3043 C C . MET B 1 158 ? 0.229 -9.633 -14.758 1 96.88 158 MET B C 1
ATOM 3045 O O . MET B 1 158 ? 0.746 -8.602 -15.188 1 96.88 158 MET B O 1
ATOM 3049 N N . GLU B 1 159 ? 0.962 -10.75 -14.414 1 97.81 159 GLU B N 1
ATOM 3050 C CA . GLU B 1 159 ? 2.404 -10.547 -14.328 1 97.81 159 GLU B CA 1
ATOM 3051 C C . GLU B 1 159 ? 3.16 -11.656 -15.062 1 97.81 159 GLU B C 1
ATOM 3053 O O . GLU B 1 159 ? 4.336 -11.492 -15.406 1 97.81 159 GLU B O 1
ATOM 3058 N N . ASN B 1 160 ? 2.564 -12.773 -15.352 1 98.38 160 ASN B N 1
ATOM 3059 C CA . ASN B 1 160 ? 3.289 -14 -15.672 1 98.38 160 ASN B CA 1
ATOM 3060 C C . ASN B 1 160 ? 4.16 -13.82 -16.922 1 98.38 160 ASN B C 1
ATOM 3062 O O . ASN B 1 160 ? 5.344 -14.164 -16.906 1 98.38 160 ASN B O 1
ATOM 3066 N N . THR B 1 161 ? 3.627 -13.25 -17.969 1 97.56 161 THR B N 1
ATOM 3067 C CA . THR B 1 161 ? 4.348 -13.18 -19.234 1 97.56 161 THR B CA 1
ATOM 3068 C C . THR B 1 161 ? 5.598 -12.312 -19.094 1 97.56 161 THR B C 1
ATOM 3070 O O . THR B 1 161 ? 6.609 -12.57 -19.75 1 97.56 161 THR B O 1
ATOM 3073 N N . ALA B 1 162 ? 5.539 -11.336 -18.266 1 98 162 ALA B N 1
ATOM 3074 C CA . ALA B 1 162 ? 6.699 -10.477 -18.062 1 98 162 ALA B CA 1
ATOM 3075 C C . ALA B 1 162 ? 7.863 -11.25 -17.453 1 98 162 ALA B C 1
ATOM 3077 O O . ALA B 1 162 ? 9.008 -11.102 -17.891 1 98 162 ALA B O 1
ATOM 3078 N N . VAL B 1 163 ? 7.57 -12.102 -16.5 1 98.25 163 VAL B N 1
ATOM 3079 C CA . VAL B 1 163 ? 8.633 -12.852 -15.828 1 98.25 163 VAL B CA 1
ATOM 3080 C C . VAL B 1 163 ? 9.156 -13.945 -16.75 1 98.25 163 VAL B C 1
ATOM 3082 O O . VAL B 1 163 ? 10.367 -14.156 -16.844 1 98.25 163 VAL B O 1
ATOM 3085 N N . LEU B 1 164 ? 8.258 -14.578 -17.422 1 98.38 164 LEU B N 1
ATOM 3086 C CA . LEU B 1 164 ? 8.664 -15.633 -18.344 1 98.38 164 LEU B CA 1
ATOM 3087 C C . LEU B 1 164 ? 9.523 -15.07 -19.453 1 98.38 164 LEU B C 1
ATOM 3089 O O . LEU B 1 164 ? 10.547 -15.656 -19.812 1 98.38 164 LEU B O 1
ATOM 3093 N N . ALA B 1 165 ? 9.125 -13.945 -20 1 97.56 165 ALA B N 1
ATOM 3094 C CA . ALA B 1 165 ? 9.906 -13.289 -21.047 1 97.56 165 ALA B CA 1
ATOM 3095 C C . ALA B 1 165 ? 11.297 -12.914 -20.547 1 97.56 165 ALA B C 1
ATOM 3097 O O . ALA B 1 165 ? 12.289 -13.094 -21.266 1 97.56 165 ALA B O 1
ATOM 3098 N N . PHE B 1 166 ? 11.352 -12.438 -19.438 1 97.38 166 PHE B N 1
ATOM 3099 C CA . PHE B 1 166 ? 12.625 -12.07 -18.812 1 97.38 166 PHE B CA 1
ATOM 3100 C C . PHE B 1 166 ? 13.523 -13.289 -18.672 1 97.38 166 PHE B C 1
ATOM 3102 O O . PHE B 1 166 ? 14.703 -13.25 -19.031 1 97.38 166 PHE B O 1
ATOM 3109 N N . GLY B 1 167 ? 12.953 -14.352 -18.078 1 96.12 167 GLY B N 1
ATOM 3110 C CA . GLY B 1 167 ? 13.711 -15.586 -17.938 1 96.12 167 GLY B CA 1
ATOM 3111 C C . GLY B 1 167 ? 14.273 -16.094 -19.25 1 96.12 167 GLY B C 1
ATOM 3112 O O . GLY B 1 167 ? 15.438 -16.5 -19.328 1 96.12 167 GLY B O 1
ATOM 3113 N N . GLU B 1 168 ? 13.453 -16.047 -20.266 1 96.38 168 GLU B N 1
ATOM 3114 C CA . GLU B 1 168 ? 13.898 -16.484 -21.594 1 96.38 168 GLU B CA 1
ATOM 3115 C C . GLU B 1 168 ? 15.039 -15.617 -22.109 1 96.38 168 GLU B C 1
ATOM 3117 O O . GLU B 1 168 ? 16.047 -16.125 -22.578 1 96.38 168 GLU B O 1
ATOM 3122 N N . ALA B 1 169 ? 14.891 -14.336 -21.984 1 94.75 169 ALA B N 1
ATOM 3123 C CA . ALA B 1 169 ? 15.883 -13.383 -22.469 1 94.75 169 ALA B CA 1
ATOM 3124 C C . ALA B 1 169 ? 17.203 -13.547 -21.734 1 94.75 169 ALA B C 1
ATOM 3126 O O . ALA B 1 169 ? 18.281 -13.414 -22.328 1 94.75 169 ALA B O 1
ATOM 3127 N N . LYS B 1 170 ? 17.125 -13.875 -20.484 1 93.19 170 LYS B N 1
ATOM 3128 C CA . LYS B 1 170 ? 18.328 -13.945 -19.656 1 93.19 170 LYS B CA 1
ATOM 3129 C C . LYS B 1 170 ? 18.797 -15.383 -19.484 1 93.19 170 LYS B C 1
ATOM 3131 O O . LYS B 1 170 ? 19.797 -15.641 -18.828 1 93.19 170 LYS B O 1
ATOM 3136 N N . GLN B 1 171 ? 18.031 -16.312 -20.047 1 93.31 171 GLN B N 1
ATOM 3137 C CA . GLN B 1 171 ? 18.328 -17.75 -19.953 1 93.31 171 GLN B CA 1
ATOM 3138 C C . GLN B 1 171 ? 18.312 -18.203 -18.5 1 93.31 171 GLN B C 1
ATOM 3140 O O . GLN B 1 171 ? 19.234 -18.891 -18.047 1 93.31 171 GLN B O 1
ATOM 3145 N N . ILE B 1 172 ? 17.344 -17.75 -17.766 1 93.69 172 ILE B N 1
ATOM 3146 C CA . ILE B 1 172 ? 17.094 -18.172 -16.391 1 93.69 172 ILE B CA 1
ATOM 3147 C C . ILE B 1 172 ? 15.805 -18.984 -16.328 1 93.69 172 ILE B C 1
ATOM 3149 O O . ILE B 1 172 ? 14.75 -18.547 -16.766 1 93.69 172 ILE B O 1
ATOM 3153 N N . PRO B 1 173 ? 15.891 -20.203 -15.828 1 96 173 PRO B N 1
ATOM 3154 C CA . PRO B 1 173 ? 14.664 -21 -15.68 1 96 173 PRO B CA 1
ATOM 3155 C C . PRO B 1 173 ? 13.617 -20.297 -14.805 1 96 173 PRO B C 1
ATOM 3157 O O . PRO B 1 173 ? 13.961 -19.719 -13.773 1 96 173 PRO B O 1
ATOM 3160 N N . VAL B 1 174 ? 12.336 -20.359 -15.281 1 97.69 174 VAL B N 1
ATOM 3161 C CA . VAL B 1 174 ? 11.242 -19.766 -14.531 1 97.69 174 VAL B CA 1
ATOM 3162 C C . VAL B 1 174 ? 10.133 -20.781 -14.328 1 97.69 174 VAL B C 1
ATOM 3164 O O . VAL B 1 174 ? 9.773 -21.516 -15.25 1 97.69 174 VAL B O 1
ATOM 3167 N N . ALA B 1 175 ? 9.672 -20.875 -13.148 1 98.12 175 ALA B N 1
ATOM 3168 C CA . ALA B 1 175 ? 8.461 -21.625 -12.82 1 98.12 175 ALA B CA 1
ATOM 3169 C C . ALA B 1 175 ? 7.434 -20.734 -12.141 1 98.12 175 ALA B C 1
ATOM 3171 O O . ALA B 1 175 ? 7.785 -19.891 -11.312 1 98.12 175 ALA B O 1
ATOM 3172 N N . ILE B 1 176 ? 6.164 -20.922 -12.492 1 98.75 176 ILE B N 1
ATOM 3173 C CA . ILE B 1 176 ? 5.102 -20.078 -11.961 1 98.75 176 ILE B CA 1
ATOM 3174 C C . ILE B 1 176 ? 4.09 -20.938 -11.203 1 98.75 176 ILE B C 1
ATOM 3176 O O . ILE B 1 176 ? 3.438 -21.797 -11.797 1 98.75 176 ILE B O 1
ATOM 3180 N N . LEU B 1 177 ? 3.998 -20.688 -9.938 1 98.69 177 LEU B N 1
ATOM 3181 C CA . LEU B 1 177 ? 3.006 -21.312 -9.078 1 98.69 177 LEU B CA 1
ATOM 3182 C C . LEU B 1 177 ? 1.967 -20.297 -8.609 1 98.69 177 LEU B C 1
ATOM 3184 O O . LEU B 1 177 ? 2.307 -19.297 -7.965 1 98.69 177 LEU B O 1
ATOM 3188 N N . ARG B 1 178 ? 0.739 -20.547 -8.938 1 98.69 178 ARG B N 1
ATOM 3189 C CA . ARG B 1 178 ? -0.33 -19.625 -8.562 1 98.69 178 ARG B CA 1
ATOM 3190 C C . ARG B 1 178 ? -1.427 -20.359 -7.789 1 98.69 178 ARG B C 1
ATOM 3192 O O . ARG B 1 178 ? -1.658 -21.547 -8 1 98.69 178 ARG B O 1
ATOM 3199 N N . VAL B 1 179 ? -2.076 -19.656 -6.961 1 98.81 179 VAL B N 1
ATOM 3200 C CA . VAL B 1 179 ? -3.223 -20.172 -6.223 1 98.81 179 VAL B CA 1
ATOM 3201 C C . VAL B 1 179 ? -4.484 -19.406 -6.621 1 98.81 179 VAL B C 1
ATOM 3203 O O . VAL B 1 179 ? -4.48 -18.172 -6.66 1 98.81 179 VAL B O 1
ATOM 3206 N N . VAL B 1 180 ? -5.523 -20.094 -6.855 1 98.75 180 VAL B N 1
ATOM 3207 C CA . VAL B 1 180 ? -6.766 -19.484 -7.316 1 98.75 180 VAL B CA 1
ATOM 3208 C C . VAL B 1 180 ? -7.383 -18.656 -6.195 1 98.75 180 VAL B C 1
ATOM 3210 O O . VAL B 1 180 ? -7.594 -19.156 -5.086 1 98.75 180 VAL B O 1
ATOM 3213 N N . SER B 1 181 ? -7.691 -17.406 -6.492 1 98.06 181 SER B N 1
ATOM 3214 C CA . SER B 1 181 ? -8.266 -16.516 -5.492 1 98.06 181 SER B CA 1
ATOM 3215 C C . SER B 1 181 ? -9.703 -16.156 -5.848 1 98.06 181 SER B C 1
ATOM 3217 O O . SER B 1 181 ? -10.445 -15.641 -5.004 1 98.06 181 SER B O 1
ATOM 3219 N N . ASP B 1 182 ? -10.133 -16.266 -7.078 1 97.94 182 ASP B N 1
ATOM 3220 C CA . ASP B 1 182 ? -11.469 -15.938 -7.547 1 97.94 182 ASP B CA 1
ATOM 3221 C C . ASP B 1 182 ? -11.852 -16.781 -8.758 1 97.94 182 ASP B C 1
ATOM 3223 O O . ASP B 1 182 ? -10.984 -17.328 -9.438 1 97.94 182 ASP B O 1
ATOM 3227 N N . THR B 1 183 ? -13.102 -16.922 -8.945 1 97 183 THR B N 1
ATOM 3228 C CA . THR B 1 183 ? -13.625 -17.781 -10.008 1 97 183 THR B CA 1
ATOM 3229 C C . THR B 1 183 ? -14.578 -17 -10.914 1 97 183 THR B C 1
ATOM 3231 O O . THR B 1 183 ? -14.781 -15.797 -10.719 1 97 183 THR B O 1
ATOM 3234 N N . MET B 1 184 ? -15.062 -17.719 -11.875 1 94.25 184 MET B N 1
ATOM 3235 C CA . MET B 1 184 ? -15.969 -17.125 -12.852 1 94.25 184 MET B CA 1
ATOM 3236 C C . MET B 1 184 ? -17.359 -16.953 -12.258 1 94.25 184 MET B C 1
ATOM 3238 O O . MET B 1 184 ? -18.234 -16.328 -12.875 1 94.25 184 MET B O 1
ATOM 3242 N N . THR B 1 185 ? -17.578 -17.453 -11.109 1 90.44 185 THR B N 1
ATOM 3243 C CA . THR B 1 185 ? -18.922 -17.453 -10.531 1 90.44 185 THR B CA 1
ATOM 3244 C C . THR B 1 185 ? -19.141 -16.188 -9.711 1 90.44 185 THR B C 1
ATOM 3246 O O . THR B 1 185 ? -20.281 -15.852 -9.375 1 90.44 185 THR B O 1
ATOM 3249 N N . GLN B 1 186 ? -18.125 -15.555 -9.406 1 88.31 186 GLN B N 1
ATOM 3250 C CA . GLN B 1 186 ? -18.266 -14.398 -8.516 1 88.31 186 GLN B CA 1
ATOM 3251 C C . GLN B 1 186 ? -17.641 -13.156 -9.133 1 88.31 186 GLN B C 1
ATOM 3253 O O . GLN B 1 186 ? -16.625 -13.234 -9.812 1 88.31 186 GLN B O 1
ATOM 3258 N N . ASP B 1 187 ? -18.328 -12.016 -8.852 1 94.81 187 ASP B N 1
ATOM 3259 C CA . ASP B 1 187 ? -17.781 -10.719 -9.242 1 94.81 187 ASP B CA 1
ATOM 3260 C C . ASP B 1 187 ? -16.828 -10.18 -8.18 1 94.81 187 ASP B C 1
ATOM 3262 O O . ASP B 1 187 ? -17 -10.453 -6.984 1 94.81 187 ASP B O 1
ATOM 3266 N N . LEU B 1 188 ? -15.891 -9.516 -8.656 1 96.31 188 LEU B N 1
ATOM 3267 C CA . LEU B 1 188 ? -15.031 -8.695 -7.812 1 96.31 188 LEU B CA 1
ATOM 3268 C C . LEU B 1 188 ? -15.391 -7.223 -7.941 1 96.31 188 LEU B C 1
ATOM 3270 O O . LEU B 1 188 ? -16.047 -6.82 -8.898 1 96.31 188 LEU B O 1
ATOM 3274 N N . PRO B 1 189 ? -15.047 -6.445 -6.914 1 96.31 189 PRO B N 1
ATOM 3275 C CA . PRO B 1 189 ? -15.188 -5.004 -7.152 1 96.31 189 PRO B CA 1
ATOM 3276 C C . PRO B 1 189 ? -14.352 -4.52 -8.336 1 96.31 189 PRO B C 1
ATOM 3278 O O . PRO B 1 189 ? -13.414 -5.199 -8.75 1 96.31 189 PRO B O 1
ATOM 3281 N N . ASP B 1 190 ? -14.758 -3.418 -8.891 1 95.44 190 ASP B N 1
ATOM 3282 C CA . ASP B 1 190 ? -13.961 -2.85 -9.977 1 95.44 190 ASP B CA 1
ATOM 3283 C C . ASP B 1 190 ? -12.594 -2.404 -9.461 1 95.44 190 ASP B C 1
ATOM 3285 O O . ASP B 1 190 ? -12.484 -1.406 -8.75 1 95.44 190 ASP B O 1
ATOM 3289 N N . LEU B 1 191 ? -11.625 -3.092 -9.859 1 94.38 191 LEU B N 1
ATOM 3290 C CA . LEU B 1 191 ? -10.281 -2.816 -9.367 1 94.38 191 LEU B CA 1
ATOM 3291 C C . LEU B 1 191 ? -9.438 -2.141 -10.438 1 94.38 191 LEU B C 1
ATOM 3293 O O . LEU B 1 191 ? -8.211 -2.062 -10.312 1 94.38 191 LEU B O 1
ATOM 3297 N N . ASN B 1 192 ? -10.281 -1.778 -11.453 1 88 192 ASN B N 1
ATOM 3298 C CA . ASN B 1 192 ? -9.555 -1.069 -12.5 1 88 192 ASN B CA 1
ATOM 3299 C C . ASN B 1 192 ? -9.172 0.339 -12.062 1 88 192 ASN B C 1
ATOM 3301 O O . ASN B 1 192 ? -10.008 1.089 -11.555 1 88 192 ASN B O 1
ATOM 3305 N N . GLY B 1 193 ? -7.941 0.692 -11.883 1 89.69 193 GLY B N 1
ATOM 3306 C CA . GLY B 1 193 ? -7.484 2.01 -11.469 1 89.69 193 GLY B CA 1
ATOM 3307 C C . GLY B 1 193 ? -6.891 2.025 -10.07 1 89.69 193 GLY B C 1
ATOM 3308 O O . GLY B 1 193 ? -6.527 3.086 -9.555 1 89.69 193 GLY B O 1
ATOM 3309 N N . VAL B 1 194 ? -6.969 0.898 -9.477 1 94.12 194 VAL B N 1
ATOM 3310 C CA . VAL B 1 194 ? -6.5 0.851 -8.094 1 94.12 194 VAL B CA 1
ATOM 3311 C C . VAL B 1 194 ? -4.977 0.762 -8.07 1 94.12 194 VAL B C 1
ATOM 3313 O O . VAL B 1 194 ? -4.352 0.978 -7.027 1 94.12 194 VAL B O 1
ATOM 3316 N N . PHE B 1 195 ? -4.391 0.459 -9.148 1 93.56 195 PHE B N 1
ATOM 3317 C CA . PHE B 1 195 ? -2.939 0.362 -9.227 1 93.56 195 PHE B CA 1
ATOM 3318 C C . PHE B 1 195 ? -2.359 1.553 -9.984 1 93.56 195 PHE B C 1
ATOM 3320 O O . PHE B 1 195 ? -2.934 2.004 -10.977 1 93.56 195 PHE B O 1
ATOM 3327 N N . THR B 1 196 ? -1.215 2.059 -9.555 1 91 196 THR B N 1
ATOM 3328 C CA . THR B 1 196 ? -0.468 3.059 -10.305 1 91 196 THR B CA 1
ATOM 3329 C C . THR B 1 196 ? 0.213 2.428 -11.516 1 91 196 THR B C 1
ATOM 3331 O O . THR B 1 196 ? 0.191 1.206 -11.68 1 91 196 THR B O 1
ATOM 3334 N N . GLU B 1 197 ? 0.839 3.258 -12.328 1 88.81 197 GLU B N 1
ATOM 3335 C CA . GLU B 1 197 ? 1.582 2.768 -13.492 1 88.81 197 GLU B CA 1
ATOM 3336 C C . GLU B 1 197 ? 2.775 1.919 -13.062 1 88.81 197 GLU B C 1
ATOM 3338 O O . GLU B 1 197 ? 3.211 1.032 -13.797 1 88.81 197 GLU B O 1
ATOM 3343 N N . GLN B 1 198 ? 3.246 2.166 -11.875 1 89.44 198 GLN B N 1
ATOM 3344 C CA . GLN B 1 198 ? 4.402 1.443 -11.352 1 89.44 198 GLN B CA 1
ATOM 3345 C C . GLN B 1 198 ? 3.975 0.178 -10.617 1 89.44 198 GLN B C 1
ATOM 3347 O O . GLN B 1 198 ? 4.812 -0.539 -10.062 1 89.44 198 GLN B O 1
ATOM 3352 N N . GLY B 1 199 ? 2.668 -0.06 -10.586 1 92.88 199 GLY B N 1
ATOM 3353 C CA . GLY B 1 199 ? 2.164 -1.31 -10.039 1 92.88 199 GLY B CA 1
ATOM 3354 C C . GLY B 1 199 ? 1.919 -1.251 -8.547 1 92.88 199 GLY B C 1
ATOM 3355 O O . GLY B 1 199 ? 1.814 -2.287 -7.887 1 92.88 199 GLY B O 1
ATOM 3356 N N . ALA B 1 200 ? 1.919 -0.089 -8.008 1 90.56 200 ALA B N 1
ATOM 3357 C CA . ALA B 1 200 ? 1.64 0.083 -6.586 1 90.56 200 ALA B CA 1
ATOM 3358 C C . ALA B 1 200 ? 0.141 0.207 -6.332 1 90.56 200 ALA B C 1
ATOM 3360 O O . ALA B 1 200 ? -0.573 0.86 -7.098 1 90.56 200 ALA B O 1
ATOM 3361 N N . LEU B 1 201 ? -0.331 -0.367 -5.293 1 93.44 201 LEU B N 1
ATOM 3362 C CA . LEU B 1 201 ? -1.736 -0.296 -4.906 1 93.44 201 LEU B CA 1
ATOM 3363 C C . LEU B 1 201 ? -2.064 1.058 -4.289 1 93.44 201 LEU B C 1
ATOM 3365 O O . LEU B 1 201 ? -1.307 1.563 -3.457 1 93.44 201 LEU B O 1
ATOM 3369 N N . GLN B 1 202 ? -3.186 1.651 -4.684 1 93.75 202 GLN B N 1
ATOM 3370 C CA . GLN B 1 202 ? -3.639 2.928 -4.141 1 93.75 202 GLN B CA 1
ATOM 3371 C C . GLN B 1 202 ? -4.766 2.725 -3.131 1 93.75 202 GLN B C 1
ATOM 3373 O O . GLN B 1 202 ? -5.859 2.295 -3.494 1 93.75 202 GLN B O 1
ATOM 3378 N N . PRO B 1 203 ? -4.547 3.143 -1.909 1 93.06 203 PRO B N 1
ATOM 3379 C CA . PRO B 1 203 ? -5.496 2.809 -0.845 1 93.06 203 PRO B CA 1
ATOM 3380 C C . PRO B 1 203 ? -6.863 3.461 -1.047 1 93.06 203 PRO B C 1
ATOM 3382 O O . PRO B 1 203 ? -7.895 2.826 -0.811 1 93.06 203 PRO B O 1
ATOM 3385 N N . LEU B 1 204 ? -6.938 4.707 -1.445 1 93.88 204 LEU B N 1
ATOM 3386 C CA . LEU B 1 204 ? -8.211 5.41 -1.523 1 93.88 204 LEU B CA 1
ATOM 3387 C C . LEU B 1 204 ? -9.062 4.867 -2.664 1 93.88 204 LEU B C 1
ATOM 3389 O O . LEU B 1 204 ? -10.234 4.535 -2.465 1 93.88 204 LEU B O 1
ATOM 3393 N N . PRO B 1 205 ? -8.484 4.727 -3.861 1 95.31 205 PRO B N 1
ATOM 3394 C CA . PRO B 1 205 ? -9.258 4.066 -4.914 1 95.31 205 PRO B CA 1
ATOM 3395 C C . PRO B 1 205 ? -9.719 2.668 -4.52 1 95.31 205 PRO B C 1
ATOM 3397 O O . PRO B 1 205 ? -10.836 2.266 -4.855 1 95.31 205 PRO B O 1
ATOM 3400 N N . LEU B 1 206 ? -8.891 1.936 -3.852 1 95.69 206 LEU B N 1
ATOM 3401 C CA . LEU B 1 206 ? -9.289 0.613 -3.381 1 95.69 206 LEU B CA 1
ATOM 3402 C C . LEU B 1 206 ? -10.477 0.711 -2.424 1 95.69 206 LEU B C 1
ATOM 3404 O O . LEU B 1 206 ? -11.461 -0.014 -2.574 1 95.69 206 LEU B O 1
ATOM 3408 N N . ALA B 1 207 ? -10.391 1.585 -1.478 1 95.38 207 ALA B N 1
ATOM 3409 C CA . ALA B 1 207 ? -11.461 1.77 -0.501 1 95.38 207 ALA B CA 1
ATOM 3410 C C . ALA B 1 207 ? -12.781 2.119 -1.189 1 95.38 207 ALA B C 1
ATOM 3412 O O . ALA B 1 207 ? -13.828 1.566 -0.853 1 95.38 207 ALA B O 1
ATOM 3413 N N . LYS B 1 208 ? -12.727 2.998 -2.105 1 96.12 208 LYS B N 1
ATOM 3414 C CA . LYS B 1 208 ? -13.914 3.4 -2.852 1 96.12 208 LYS B CA 1
ATOM 3415 C C . LYS B 1 208 ? -14.516 2.219 -3.607 1 96.12 208 LYS B C 1
ATOM 3417 O O . LYS B 1 208 ? -15.734 2.029 -3.607 1 96.12 208 LYS B O 1
ATOM 3422 N N . ALA B 1 209 ? -13.648 1.442 -4.219 1 96.38 209 ALA B N 1
ATOM 3423 C CA . ALA B 1 209 ? -14.094 0.28 -4.98 1 96.38 209 ALA B CA 1
ATOM 3424 C C . ALA B 1 209 ? -14.797 -0.732 -4.078 1 96.38 209 ALA B C 1
ATOM 3426 O O . ALA B 1 209 ? -15.82 -1.302 -4.453 1 96.38 209 ALA B O 1
ATOM 3427 N N . LEU B 1 210 ? -14.273 -0.94 -2.916 1 95.94 210 LEU B N 1
ATOM 3428 C CA . LEU B 1 210 ? -14.828 -1.904 -1.97 1 95.94 210 LEU B CA 1
ATOM 3429 C C . LEU B 1 210 ? -16.188 -1.447 -1.461 1 95.94 210 LEU B C 1
ATOM 3431 O O . LEU B 1 210 ? -17.125 -2.244 -1.382 1 95.94 210 LEU B O 1
ATOM 3435 N N . LEU B 1 211 ? -16.359 -0.184 -1.22 1 94.75 211 LEU B N 1
ATOM 3436 C CA . LEU B 1 211 ? -17.578 0.34 -0.625 1 94.75 211 LEU B CA 1
ATOM 3437 C C . LEU B 1 211 ? -18.703 0.405 -1.658 1 94.75 211 LEU B C 1
ATOM 3439 O O . LEU B 1 211 ? -19.891 0.336 -1.305 1 94.75 211 LEU B O 1
ATOM 3443 N N . ARG B 1 212 ? -18.344 0.502 -2.855 1 94.94 212 ARG B N 1
ATOM 3444 C CA . ARG B 1 212 ? -19.328 0.599 -3.926 1 94.94 212 ARG B CA 1
ATOM 3445 C C . ARG B 1 212 ? -20 -0.747 -4.176 1 94.94 212 ARG B C 1
ATOM 3447 O O . ARG B 1 212 ? -21.141 -0.801 -4.633 1 94.94 212 ARG B O 1
ATOM 3454 N N . ARG B 1 213 ? -19.25 -1.839 -3.918 1 95.38 213 ARG B N 1
ATOM 3455 C CA . ARG B 1 213 ? -19.766 -3.184 -4.145 1 95.38 213 ARG B CA 1
ATOM 3456 C C . ARG B 1 213 ? -19.453 -4.102 -2.967 1 95.38 213 ARG B C 1
ATOM 3458 O O . ARG B 1 213 ? -18.609 -5 -3.086 1 95.38 213 ARG B O 1
ATOM 3465 N N . PRO B 1 214 ? -20.234 -4.035 -1.905 1 93.62 214 PRO B N 1
ATOM 3466 C CA . PRO B 1 214 ? -19.875 -4.742 -0.671 1 93.62 214 PRO B CA 1
ATOM 3467 C C . PRO B 1 214 ? -19.922 -6.262 -0.828 1 93.62 214 PRO B C 1
ATOM 3469 O O . PRO B 1 214 ? -19.109 -6.973 -0.234 1 93.62 214 PRO B O 1
ATOM 3472 N N . LEU B 1 215 ? -20.812 -6.727 -1.602 1 94.69 215 LEU B N 1
ATOM 3473 C CA . LEU B 1 215 ? -20.891 -8.164 -1.804 1 94.69 215 LEU B CA 1
ATOM 3474 C C . LEU B 1 215 ? -19.672 -8.672 -2.564 1 94.69 215 LEU B C 1
ATOM 3476 O O . LEU B 1 215 ? -19.062 -9.68 -2.18 1 94.69 215 LEU B O 1
ATOM 3480 N N . ALA B 1 216 ? -19.359 -8 -3.617 1 96.25 216 ALA B N 1
ATOM 3481 C CA . ALA B 1 216 ? -18.172 -8.336 -4.398 1 96.25 216 ALA B CA 1
ATOM 3482 C C . ALA B 1 216 ? -16.906 -8.203 -3.555 1 96.25 216 ALA B C 1
ATOM 3484 O O . ALA B 1 216 ? -15.969 -9.008 -3.686 1 96.25 216 ALA B O 1
ATOM 3485 N N . ALA B 1 217 ? -16.906 -7.238 -2.762 1 96.62 217 ALA B N 1
ATOM 3486 C CA . ALA B 1 217 ? -15.789 -7.039 -1.852 1 96.62 217 ALA B CA 1
ATOM 3487 C C . ALA B 1 217 ? -15.641 -8.219 -0.896 1 96.62 217 ALA B C 1
ATOM 3489 O O . ALA B 1 217 ? -14.523 -8.656 -0.608 1 96.62 217 ALA B O 1
ATOM 3490 N N . GLY B 1 218 ? -16.719 -8.672 -0.403 1 96.19 218 GLY B N 1
ATOM 3491 C CA . GLY B 1 218 ? -16.688 -9.859 0.436 1 96.19 218 GLY B CA 1
ATOM 3492 C C . GLY B 1 218 ? -16.078 -11.062 -0.258 1 96.19 218 GLY B C 1
ATOM 3493 O O . GLY B 1 218 ? -15.289 -11.797 0.34 1 96.19 218 GLY B O 1
ATOM 3494 N N . HIS B 1 219 ? -16.422 -11.234 -1.48 1 95.62 219 HIS B N 1
ATOM 3495 C CA . HIS B 1 219 ? -15.859 -12.312 -2.275 1 95.62 219 HIS B CA 1
ATOM 3496 C C . HIS B 1 219 ? -14.352 -12.148 -2.432 1 95.62 219 HIS B C 1
ATOM 3498 O O . HIS B 1 219 ? -13.602 -13.117 -2.309 1 95.62 219 HIS B O 1
ATOM 3504 N N . LEU B 1 220 ? -13.977 -10.938 -2.717 1 96 220 LEU B N 1
ATOM 3505 C CA . LEU B 1 220 ? -12.555 -10.633 -2.871 1 96 220 LEU B CA 1
ATOM 3506 C C . LEU B 1 220 ? -11.781 -10.992 -1.608 1 96 220 LEU B C 1
ATOM 3508 O O . LEU B 1 220 ? -10.742 -11.656 -1.679 1 96 220 LEU B O 1
ATOM 3512 N N . ILE B 1 221 ? -12.273 -10.641 -0.498 1 96.75 221 ILE B N 1
ATOM 3513 C CA . ILE B 1 221 ? -11.594 -10.844 0.778 1 96.75 221 ILE B CA 1
ATOM 3514 C C . ILE B 1 221 ? -11.531 -12.328 1.097 1 96.75 221 ILE B C 1
ATOM 3516 O O . ILE B 1 221 ? -10.469 -12.852 1.448 1 96.75 221 ILE B O 1
ATOM 3520 N N . GLN B 1 222 ? -12.633 -13 0.933 1 96.69 222 GLN B N 1
ATOM 3521 C CA . GLN B 1 222 ? -12.688 -14.422 1.245 1 96.69 222 GLN B CA 1
ATOM 3522 C C . GLN B 1 222 ? -11.742 -15.219 0.349 1 96.69 222 GLN B C 1
ATOM 3524 O O . GLN B 1 222 ? -10.992 -16.078 0.831 1 96.69 222 GLN B O 1
ATOM 3529 N N . GLY B 1 223 ? -11.797 -14.945 -0.873 1 97.44 223 GLY B N 1
ATOM 3530 C CA . GLY B 1 223 ? -10.914 -15.617 -1.811 1 97.44 223 GLY B CA 1
ATOM 3531 C C . GLY B 1 223 ? -9.445 -15.336 -1.553 1 97.44 223 GLY B C 1
ATOM 3532 O O . GLY B 1 223 ? -8.617 -16.25 -1.596 1 97.44 223 GLY B O 1
ATOM 3533 N N . SER B 1 224 ? -9.156 -14.094 -1.283 1 97.44 224 SER B N 1
ATOM 3534 C CA . SER B 1 224 ? -7.785 -13.695 -0.994 1 97.44 224 SER B CA 1
ATOM 3535 C C . SER B 1 224 ? -7.27 -14.383 0.267 1 97.44 224 SER B C 1
ATOM 3537 O O . SER B 1 224 ? -6.129 -14.852 0.302 1 97.44 224 SER B O 1
ATOM 3539 N N . LEU B 1 225 ? -8.109 -14.422 1.282 1 97.5 225 LEU B N 1
ATOM 3540 C CA . LEU B 1 225 ? -7.711 -15.047 2.537 1 97.5 225 LEU B CA 1
ATOM 3541 C C . LEU B 1 225 ? -7.387 -16.531 2.326 1 97.5 225 LEU B C 1
ATOM 3543 O O . LEU B 1 225 ? -6.359 -17.016 2.799 1 97.5 225 LEU B O 1
ATOM 3547 N N . LYS B 1 226 ? -8.25 -17.188 1.625 1 98.12 226 LYS B N 1
ATOM 3548 C CA . LYS B 1 226 ? -8.047 -18.609 1.365 1 98.12 226 LYS B CA 1
ATOM 3549 C C . LYS B 1 226 ? -6.809 -18.828 0.507 1 98.12 226 LYS B C 1
ATOM 3551 O O . LYS B 1 226 ? -5.992 -19.703 0.807 1 98.12 226 LYS B O 1
ATOM 3556 N N . ALA B 1 227 ? -6.652 -18.094 -0.516 1 98.5 227 ALA B N 1
ATOM 3557 C CA . ALA B 1 227 ? -5.52 -18.234 -1.424 1 98.5 227 ALA B CA 1
ATOM 3558 C C . ALA B 1 227 ? -4.207 -17.906 -0.719 1 98.5 227 ALA B C 1
ATOM 3560 O O . ALA B 1 227 ? -3.209 -18.625 -0.894 1 98.5 227 ALA B O 1
ATOM 3561 N N . CYS B 1 228 ? -4.199 -16.875 0.074 1 98.31 228 CYS B N 1
ATOM 3562 C CA . CYS B 1 228 ? -2.979 -16.484 0.769 1 98.31 228 CYS B CA 1
ATOM 3563 C C . CYS B 1 228 ? -2.605 -17.5 1.841 1 98.31 228 CYS B C 1
ATOM 3565 O O . CYS B 1 228 ? -1.423 -17.75 2.084 1 98.31 228 CYS B O 1
ATOM 3567 N N . ALA B 1 229 ? -3.584 -18.062 2.471 1 98.44 229 ALA B N 1
ATOM 3568 C CA . ALA B 1 229 ? -3.299 -19.141 3.408 1 98.44 229 ALA B CA 1
ATOM 3569 C C . ALA B 1 229 ? -2.596 -20.297 2.711 1 98.44 229 ALA B C 1
ATOM 3571 O O . ALA B 1 229 ? -1.677 -20.906 3.268 1 98.44 229 ALA B O 1
ATOM 3572 N N . GLN B 1 230 ? -3.061 -20.562 1.553 1 98.38 230 GLN B N 1
ATOM 3573 C CA . GLN B 1 230 ? -2.443 -21.641 0.779 1 98.38 230 GLN B CA 1
ATOM 3574 C C . GLN B 1 230 ? -1.02 -21.266 0.37 1 98.38 230 GLN B C 1
ATOM 3576 O O . GLN B 1 230 ? -0.121 -22.109 0.408 1 98.38 230 GLN B O 1
ATOM 3581 N N . LEU B 1 231 ? -0.792 -20.062 -0.047 1 98.56 231 LEU B N 1
ATOM 3582 C CA . LEU B 1 231 ? 0.554 -19.594 -0.365 1 98.56 231 LEU B CA 1
ATOM 3583 C C . LEU B 1 231 ? 1.479 -19.734 0.837 1 98.56 231 LEU B C 1
ATOM 3585 O O . LEU B 1 231 ? 2.627 -20.172 0.691 1 98.56 231 LEU B O 1
ATOM 3589 N N . THR B 1 232 ? 0.988 -19.391 1.992 1 98.44 232 THR B N 1
ATOM 3590 C CA . THR B 1 232 ? 1.759 -19.531 3.223 1 98.44 232 THR B CA 1
ATOM 3591 C C . THR B 1 232 ? 2.129 -20.984 3.463 1 98.44 232 THR B C 1
ATOM 3593 O O . THR B 1 232 ? 3.277 -21.297 3.783 1 98.44 232 THR B O 1
ATOM 3596 N N . ALA B 1 233 ? 1.184 -21.828 3.287 1 98.06 233 ALA B N 1
ATOM 3597 C CA . ALA B 1 233 ? 1.412 -23.25 3.504 1 98.06 233 ALA B CA 1
ATOM 3598 C C . ALA B 1 233 ? 2.461 -23.797 2.537 1 98.06 233 ALA B C 1
ATOM 3600 O O . ALA B 1 233 ? 3.332 -24.578 2.928 1 98.06 233 ALA B O 1
ATOM 3601 N N . ILE B 1 234 ? 2.373 -23.406 1.335 1 97.62 234 ILE B N 1
ATOM 3602 C CA . ILE B 1 234 ? 3.318 -23.859 0.318 1 97.62 234 ILE B CA 1
ATOM 3603 C C . ILE B 1 234 ? 4.715 -23.344 0.652 1 97.62 234 ILE B C 1
ATOM 3605 O O . ILE B 1 234 ? 5.691 -24.109 0.593 1 97.62 234 ILE B O 1
ATOM 3609 N N . ALA B 1 235 ? 4.777 -22.094 0.971 1 97.06 235 ALA B N 1
ATOM 3610 C CA . ALA B 1 235 ? 6.066 -21.5 1.336 1 97.06 235 ALA B CA 1
ATOM 3611 C C . ALA B 1 235 ? 6.668 -22.203 2.547 1 97.06 235 ALA B C 1
ATOM 3613 O O . ALA B 1 235 ? 7.875 -22.453 2.594 1 97.06 235 ALA B O 1
ATOM 3614 N N . GLN B 1 236 ? 5.836 -22.516 3.512 1 96.19 236 GLN B N 1
ATOM 3615 C CA . GLN B 1 236 ? 6.289 -23.219 4.703 1 96.19 236 GLN B CA 1
ATOM 3616 C C . GLN B 1 236 ? 6.848 -24.594 4.344 1 96.19 236 GLN B C 1
ATOM 3618 O O . GLN B 1 236 ? 7.883 -25 4.871 1 96.19 236 GLN B O 1
ATOM 3623 N N . SER B 1 237 ? 6.191 -25.25 3.508 1 95.19 237 SER B N 1
ATOM 3624 C CA . SER B 1 237 ? 6.648 -26.562 3.057 1 95.19 237 SER B CA 1
ATOM 3625 C C . SER B 1 237 ? 7.988 -26.469 2.332 1 95.19 237 SER B C 1
ATOM 3627 O O . SER B 1 237 ? 8.867 -27.297 2.527 1 95.19 237 SER B O 1
ATOM 3629 N N . LEU B 1 238 ? 8.133 -25.469 1.527 1 93.81 238 LEU B N 1
ATOM 3630 C CA . LEU B 1 238 ? 9.367 -25.266 0.787 1 93.81 238 LEU B CA 1
ATOM 3631 C C . LEU B 1 238 ? 10.531 -24.984 1.735 1 93.81 238 LEU B C 1
ATOM 3633 O O . LEU B 1 238 ? 11.609 -25.578 1.599 1 93.81 238 LEU B O 1
ATOM 3637 N N . SER B 1 239 ? 10.25 -24.062 2.635 1 92.12 239 SER B N 1
ATOM 3638 C CA . SER B 1 239 ? 11.289 -23.719 3.594 1 92.12 239 SER B CA 1
ATOM 3639 C C . SER B 1 239 ? 11.68 -24.906 4.453 1 92.12 239 SER B C 1
ATOM 3641 O O . SER B 1 239 ? 12.859 -25.109 4.75 1 92.12 239 SER B O 1
ATOM 3643 N N . GLY B 1 240 ? 10.742 -25.672 4.852 1 89.31 240 GLY B N 1
ATOM 3644 C CA . GLY B 1 240 ? 11.008 -26.859 5.645 1 89.31 240 GLY B CA 1
ATOM 3645 C C . GLY B 1 240 ? 11.836 -27.891 4.91 1 89.31 240 GLY B C 1
ATOM 3646 O O . GLY B 1 240 ? 12.656 -28.578 5.516 1 89.31 240 GLY B O 1
ATOM 3647 N N . ALA B 1 241 ? 11.656 -27.969 3.678 1 88.25 241 ALA B N 1
ATOM 3648 C CA . ALA B 1 241 ? 12.359 -28.969 2.861 1 88.25 241 ALA B CA 1
ATOM 3649 C C . ALA B 1 241 ? 13.805 -28.547 2.625 1 88.25 241 ALA B C 1
ATOM 3651 O O . ALA B 1 241 ? 14.688 -29.406 2.518 1 88.25 241 ALA B O 1
ATOM 3652 N N . LEU B 1 242 ? 14.016 -27.266 2.52 1 83.31 242 LEU B N 1
ATOM 3653 C CA . LEU B 1 242 ? 15.359 -26.781 2.244 1 83.31 242 LEU B CA 1
ATOM 3654 C C . LEU B 1 242 ? 16.172 -26.656 3.529 1 83.31 242 LEU B C 1
ATOM 3656 O O . LEU B 1 242 ? 17.406 -26.656 3.49 1 83.31 242 LEU B O 1
ATOM 3660 N N . GLY B 1 243 ? 15.523 -26.297 4.605 1 66.44 243 GLY B N 1
ATOM 3661 C CA . GLY B 1 243 ? 16.219 -26.25 5.879 1 66.44 243 GLY B CA 1
ATOM 3662 C C . GLY B 1 243 ? 16.641 -27.609 6.383 1 66.44 243 GLY B C 1
ATOM 3663 O O . GLY B 1 243 ? 17.375 -27.719 7.359 1 66.44 243 GLY B O 1
ATOM 3664 N N . LYS B 1 244 ? 16.203 -28.672 5.758 1 55.06 244 LYS B N 1
ATOM 3665 C CA . LYS B 1 244 ? 16.656 -30.016 6.062 1 55.06 244 LYS B CA 1
ATOM 3666 C C . LYS B 1 244 ? 17.828 -30.422 5.172 1 55.06 244 LYS B C 1
ATOM 3668 O O . LYS B 1 244 ? 17.953 -29.938 4.043 1 55.06 244 LYS B O 1
#

Nearest PDB structures (foldseek):
  4jwt-assembly1_A-2  TM=6.669E-01  e=2.010E-13  Sulfurimonas denitrificans DSM 1251
  4bmx-assembly1_B  TM=7.087E-01  e=6.261E-12  Helicobacter pylori 26695
  4ffs-assembly1_A  TM=6.524E-01  e=7.553E-12  Helicobacter pylori J99
  7zsq-assembly1_C  TM=6.012E-01  e=8.304E-09  Mycobacterium tuberculosis
  8swp-assembly2_E  TM=5.698E-01  e=4.007E-07  Kluyveromyces lactis NRRL Y-1140

Organism: Synechocystis sp. (strain ATCC 27184 / PCC 6803 / Kazusa) (NCBI:txid1111708)